Protein AF-A0A8H7QA76-F1 (afdb_monomer_lite)

pLDDT: mean 74.94, std 20.25, range [28.58, 96.88]

InterPro domains:
  IPR006614 Peroxin/Ferlin domain [SM00693] (309-375)
  IPR010482 TECPR1-like, DysF domain [PF06398] (123-377)
  IPR052816 Peroxisomal Membrane Protein PEX28-32 [PTHR28304] (31-172)

Structure (mmCIF, N/CA/C/O backbone):
data_AF-A0A8H7QA76-F1
#
_entry.id   AF-A0A8H7QA76-F1
#
loop_
_atom_site.group_PDB
_atom_site.id
_atom_site.type_symbol
_atom_site.label_atom_id
_atom_site.label_alt_id
_atom_site.label_comp_id
_atom_site.label_asym_id
_atom_site.label_entity_id
_atom_site.label_seq_id
_atom_site.pdbx_PDB_ins_code
_atom_site.Cartn_x
_atom_site.Cartn_y
_atom_site.Cartn_z
_atom_site.occupancy
_atom_site.B_iso_or_equiv
_atom_site.auth_seq_id
_atom_site.auth_comp_id
_atom_site.auth_asym_id
_atom_site.auth_atom_id
_atom_site.pdbx_PDB_model_num
ATOM 1 N N . ARG A 1 1 ? -22.542 22.001 33.872 1.00 76.06 1 ARG A N 1
ATOM 2 C CA . ARG A 1 1 ? -23.532 20.897 33.825 1.00 76.06 1 ARG A CA 1
ATOM 3 C C . ARG A 1 1 ? -24.857 21.471 34.287 1.00 76.06 1 ARG A C 1
ATOM 5 O O . ARG A 1 1 ? -24.844 22.160 35.292 1.00 76.06 1 ARG A O 1
ATOM 12 N N . PHE A 1 2 ? -25.957 21.237 33.581 1.00 76.94 2 PHE A N 1
ATOM 13 C CA . PHE A 1 2 ? -27.287 21.605 34.070 1.00 76.94 2 PHE A CA 1
ATOM 14 C C . PHE A 1 2 ? -27.977 20.362 34.613 1.00 76.94 2 PHE A C 1
ATOM 16 O O . PHE A 1 2 ? -27.933 19.329 33.943 1.00 76.94 2 PHE A O 1
ATOM 23 N N . SER A 1 3 ? -28.583 20.454 35.794 1.00 76.56 3 SER A N 1
ATOM 24 C CA . SER A 1 3 ? -29.382 19.383 36.383 1.00 76.56 3 SER A CA 1
ATOM 25 C C . SER A 1 3 ? -30.806 19.827 36.700 1.00 76.56 3 SER A C 1
ATOM 27 O O . SER A 1 3 ? -31.071 21.003 36.973 1.00 76.56 3 SER A O 1
ATOM 29 N N . LEU A 1 4 ? -31.736 18.877 36.604 1.00 80.62 4 LEU A N 1
ATOM 30 C CA . LEU A 1 4 ? -33.143 19.072 36.929 1.00 80.62 4 LEU A CA 1
ATOM 31 C C . LEU A 1 4 ? -33.716 17.780 37.513 1.00 80.62 4 LEU A C 1
ATOM 33 O O . LEU A 1 4 ? -33.522 16.702 36.941 1.00 80.62 4 LEU A O 1
ATOM 37 N N . ASN A 1 5 ? -34.424 17.881 38.638 1.00 78.19 5 ASN A N 1
ATOM 38 C CA . ASN A 1 5 ? -35.069 16.722 39.241 1.00 78.19 5 ASN A CA 1
ATOM 39 C C . ASN A 1 5 ? -36.424 16.453 38.589 1.00 78.19 5 ASN A C 1
ATOM 41 O O . ASN A 1 5 ? -37.185 17.370 38.255 1.00 78.19 5 ASN A O 1
ATOM 45 N N . CYS A 1 6 ? -36.763 15.177 38.455 1.00 79.12 6 CYS A N 1
ATOM 46 C CA . CYS A 1 6 ? -38.095 14.743 38.073 1.00 79.12 6 CYS A CA 1
ATOM 47 C C . CYS A 1 6 ? -38.649 13.723 39.067 1.00 79.12 6 CYS A C 1
ATOM 49 O O . CYS A 1 6 ? -37.909 12.942 39.665 1.00 79.12 6 CYS A O 1
ATOM 51 N N . HIS A 1 7 ? -39.969 13.763 39.241 1.00 80.19 7 HIS A N 1
ATOM 52 C CA . HIS A 1 7 ? -40.709 12.819 40.065 1.00 80.19 7 HIS A CA 1
ATOM 53 C C . HIS A 1 7 ? -41.409 11.792 39.189 1.00 80.19 7 HIS A C 1
ATOM 55 O O . HIS A 1 7 ? -41.967 12.137 38.138 1.00 80.19 7 HIS A O 1
ATOM 61 N N . GLN A 1 8 ? -41.419 10.545 39.648 1.00 80.38 8 GLN A N 1
ATOM 62 C CA . GLN A 1 8 ? -42.207 9.497 39.020 1.00 80.38 8 GLN A CA 1
ATOM 63 C C . GLN A 1 8 ? -43.704 9.823 39.143 1.00 80.38 8 GLN A C 1
ATOM 65 O O . GLN A 1 8 ? -44.188 10.252 40.191 1.00 80.38 8 GLN A O 1
ATOM 70 N N . LEU A 1 9 ? -44.451 9.671 38.049 1.00 77.62 9 LEU A N 1
ATOM 71 C CA . LEU A 1 9 ? -45.904 9.813 38.078 1.00 77.62 9 LEU A CA 1
ATOM 72 C C . LEU A 1 9 ? -46.504 8.601 38.795 1.00 77.62 9 LEU A C 1
ATOM 74 O O . LEU A 1 9 ? -46.356 7.464 38.342 1.00 77.62 9 LEU A O 1
ATOM 78 N N . ASP A 1 10 ? -47.195 8.859 39.903 1.00 67.12 10 ASP A N 1
ATOM 79 C CA . ASP A 1 10 ? -47.895 7.833 40.666 1.00 67.12 10 ASP A CA 1
ATOM 80 C C . ASP A 1 10 ? -48.904 7.097 39.776 1.00 67.12 10 ASP A C 1
ATOM 82 O O . ASP A 1 10 ? -49.810 7.691 39.180 1.00 67.12 10 ASP A O 1
ATOM 86 N N . ARG A 1 11 ? -48.766 5.769 39.702 1.00 54.88 11 ARG A N 1
ATOM 87 C CA . ARG A 1 11 ? -49.561 4.892 38.820 1.00 54.88 11 ARG A CA 1
ATOM 88 C C . ARG A 1 11 ? -51.071 4.938 39.101 1.00 54.88 11 ARG A C 1
ATOM 90 O O . ARG A 1 11 ? -51.852 4.470 38.278 1.00 54.88 11 ARG A O 1
ATOM 97 N N . ASN A 1 12 ? -51.478 5.518 40.229 1.00 54.44 12 ASN A N 1
ATOM 98 C CA . ASN A 1 12 ? -52.855 5.553 40.725 1.00 54.44 12 ASN A CA 1
ATOM 99 C C . ASN A 1 12 ? -53.679 6.766 40.241 1.00 54.44 12 ASN A C 1
ATOM 101 O O . ASN A 1 12 ? -54.806 6.949 40.697 1.00 54.44 12 ASN A O 1
ATOM 105 N N . HIS A 1 13 ? -53.154 7.602 39.336 1.00 50.28 13 HIS A N 1
ATOM 106 C CA . HIS A 1 13 ? -53.884 8.751 38.766 1.00 50.28 13 HIS A CA 1
ATOM 107 C C . HIS A 1 13 ? -54.075 8.718 37.239 1.00 50.28 13 HIS A C 1
ATOM 109 O O . HIS A 1 13 ? -54.604 9.670 36.674 1.00 50.28 13 HIS A O 1
ATOM 115 N N . MET A 1 14 ? -53.734 7.617 36.557 1.00 49.12 14 MET A N 1
ATOM 116 C CA . MET A 1 14 ? -54.178 7.379 35.173 1.00 49.12 14 MET A CA 1
ATOM 117 C C . MET A 1 14 ? -55.580 6.749 35.167 1.00 49.12 14 MET A C 1
ATOM 119 O O . MET A 1 14 ? -55.750 5.570 34.862 1.00 49.12 14 MET A O 1
ATOM 123 N N . GLY A 1 15 ? -56.581 7.537 35.562 1.00 47.56 15 GLY A N 1
ATOM 124 C CA . GLY A 1 15 ? -57.989 7.234 35.320 1.00 47.56 15 GLY A CA 1
ATOM 125 C C . GLY A 1 15 ? -58.404 7.728 33.935 1.00 47.56 15 GLY A C 1
ATOM 126 O O . GLY A 1 15 ? -58.149 8.879 33.607 1.00 47.56 15 GLY A O 1
ATOM 127 N N . ASP A 1 16 ? -58.987 6.8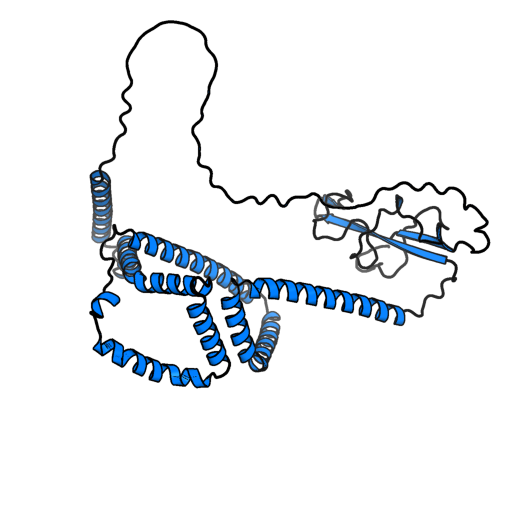18 33.152 1.00 47.88 16 ASP A N 1
ATOM 128 C CA . ASP A 1 16 ? -59.868 7.027 31.994 1.00 47.88 16 ASP A CA 1
ATOM 129 C C . ASP A 1 16 ? -59.795 8.376 31.259 1.00 47.88 16 ASP A C 1
ATOM 131 O O . ASP A 1 16 ? -60.576 9.280 31.519 1.00 47.88 16 ASP A O 1
ATOM 135 N N . ASP A 1 17 ? -58.961 8.440 30.221 1.00 42.34 17 ASP A N 1
ATOM 136 C CA . ASP A 1 17 ? -59.261 9.251 29.035 1.00 42.34 17 ASP A CA 1
ATOM 137 C C . ASP A 1 17 ? -58.814 8.491 27.777 1.00 42.34 17 ASP A C 1
ATOM 139 O O . ASP A 1 17 ? -57.820 8.775 27.108 1.00 42.34 17 ASP A O 1
ATOM 143 N N . ARG A 1 18 ? -59.563 7.424 27.478 1.00 43.22 18 ARG A N 1
ATOM 144 C CA . ARG A 1 18 ? -59.558 6.724 26.188 1.00 43.22 18 ARG A CA 1
ATOM 145 C C . ARG A 1 18 ? -60.875 7.014 25.471 1.00 43.22 18 ARG A C 1
ATOM 147 O O . ARG A 1 18 ? -61.806 6.225 25.562 1.00 43.22 18 ARG A O 1
ATOM 154 N N . SER A 1 19 ? -60.947 8.097 24.699 1.00 41.62 19 SER A N 1
ATOM 155 C CA . SER A 1 19 ? -61.839 8.146 23.529 1.00 41.62 19 SER A CA 1
ATOM 156 C C . SER A 1 19 ? -61.446 9.247 22.536 1.00 41.62 19 SER A C 1
ATOM 158 O O . SER A 1 19 ? -61.772 10.416 22.678 1.00 41.62 19 SER A O 1
ATOM 160 N N . SER A 1 20 ? -60.732 8.861 21.484 1.00 35.78 20 SER A N 1
ATOM 161 C CA . SER A 1 20 ? -61.060 9.236 20.101 1.00 35.78 20 SER A CA 1
ATOM 162 C C . SER A 1 20 ? -60.057 8.557 19.179 1.00 35.78 20 SER A C 1
ATOM 164 O O . SER A 1 20 ? -58.927 8.981 18.960 1.00 35.78 20 SER A O 1
ATOM 166 N N . VAL A 1 21 ? -60.509 7.415 18.677 1.00 43.12 21 VAL A N 1
ATOM 167 C CA . VAL A 1 21 ? -59.961 6.759 17.500 1.00 43.12 21 VAL A CA 1
ATOM 168 C C . VAL A 1 21 ? -60.228 7.692 16.320 1.00 43.12 21 VAL A C 1
ATOM 170 O O . VAL A 1 21 ? -61.379 7.876 15.935 1.00 43.12 21 VAL A O 1
ATOM 173 N N . PHE A 1 22 ? -59.174 8.276 15.754 1.00 33.69 22 PHE A N 1
ATOM 174 C CA . PHE A 1 22 ? -59.190 8.770 14.382 1.00 33.69 22 PHE A CA 1
ATOM 175 C C . PHE A 1 22 ? -58.079 8.044 13.628 1.00 33.69 22 PHE A C 1
ATOM 177 O O . PHE A 1 22 ? -56.892 8.326 13.777 1.00 33.69 22 PHE A O 1
ATOM 184 N N . THR A 1 23 ? -58.487 7.013 12.899 1.00 36.62 23 THR A N 1
ATOM 185 C CA . THR A 1 23 ? -57.676 6.309 11.913 1.00 36.62 23 THR A CA 1
ATOM 186 C C . THR A 1 23 ? -57.890 6.972 10.561 1.00 36.62 23 THR A C 1
ATOM 188 O O . THR A 1 23 ? -58.988 6.886 10.027 1.00 36.62 23 THR A O 1
ATOM 191 N N . ASP A 1 24 ? -56.846 7.585 10.020 1.00 30.02 24 ASP A N 1
ATOM 192 C CA . ASP A 1 24 ? -56.541 7.603 8.585 1.00 30.02 24 ASP A CA 1
ATOM 193 C C . ASP A 1 24 ? -55.047 7.938 8.493 1.00 30.02 24 ASP A C 1
ATOM 195 O O . ASP A 1 24 ? -54.580 8.957 8.990 1.00 30.02 24 ASP A O 1
ATOM 199 N N . SER A 1 25 ? -54.221 6.918 8.281 1.00 36.28 25 SER A N 1
ATOM 200 C CA . SER A 1 25 ? -53.670 6.598 6.964 1.00 36.28 25 SER A CA 1
ATOM 201 C C . SER A 1 25 ? -52.687 7.668 6.492 1.00 36.28 25 SER A C 1
ATOM 203 O O . SER A 1 25 ? -53.053 8.560 5.746 1.00 36.28 25 SER A O 1
ATOM 205 N N . ASP A 1 26 ? -51.424 7.525 6.889 1.00 29.36 26 ASP A N 1
ATOM 206 C CA . ASP A 1 26 ? -50.311 7.826 5.992 1.00 29.36 26 ASP A CA 1
ATOM 207 C C . ASP A 1 26 ? -49.120 6.938 6.359 1.00 29.36 26 ASP A C 1
ATOM 209 O O . ASP A 1 26 ? -48.442 7.081 7.379 1.00 29.36 26 ASP A O 1
ATOM 213 N N . ARG A 1 27 ? -48.950 5.923 5.513 1.00 35.09 27 ARG A N 1
ATOM 214 C CA . ARG A 1 27 ? -47.780 5.060 5.427 1.00 35.09 27 ARG A CA 1
ATOM 215 C C . ARG A 1 27 ? -46.659 5.819 4.715 1.00 35.09 27 ARG A C 1
ATOM 217 O O . ARG A 1 27 ? -46.908 6.542 3.762 1.00 35.09 27 ARG A O 1
ATOM 224 N N . GLU A 1 28 ? -45.439 5.490 5.129 1.00 31.50 28 GLU A N 1
ATOM 225 C CA . GLU A 1 28 ? -44.188 5.592 4.363 1.00 31.50 28 GLU A CA 1
ATOM 226 C C . GLU A 1 28 ? -43.651 7.015 4.145 1.00 31.50 28 GLU A C 1
ATOM 228 O O . GLU A 1 28 ? -44.053 7.768 3.269 1.00 31.50 28 GLU A O 1
ATOM 233 N N . SER A 1 29 ? -42.777 7.515 5.013 1.00 33.06 29 SER A N 1
ATOM 234 C CA . SER A 1 29 ? -41.365 7.129 5.136 1.00 33.06 29 SER A CA 1
ATOM 235 C C . SER A 1 29 ? -40.554 7.220 3.823 1.00 33.06 29 SER A C 1
ATOM 237 O O . SER A 1 29 ? -40.599 6.382 2.936 1.00 33.06 29 SER A O 1
ATOM 239 N N . VAL A 1 30 ? -39.713 8.259 3.798 1.00 31.22 30 VAL A N 1
ATOM 240 C CA . VAL A 1 30 ? -38.274 8.172 3.509 1.00 31.22 30 VAL A CA 1
ATOM 241 C C . VAL A 1 30 ? -37.826 7.916 2.051 1.00 31.22 30 VAL A C 1
ATOM 243 O O . VAL A 1 30 ? -37.872 6.826 1.498 1.00 31.22 30 VAL A O 1
ATOM 246 N N . SER A 1 31 ? -37.142 8.947 1.535 1.00 31.97 31 SER A N 1
ATOM 247 C CA . SER A 1 31 ? -36.018 8.915 0.578 1.00 31.97 31 SER A CA 1
ATOM 248 C C . SER A 1 31 ? -36.305 8.821 -0.930 1.00 31.97 31 SER A C 1
ATOM 250 O O . SER A 1 31 ? -35.991 7.851 -1.611 1.00 31.97 31 SER A O 1
ATOM 252 N N . ARG A 1 32 ? -36.706 9.954 -1.518 1.00 31.69 32 ARG A N 1
ATOM 253 C CA . ARG A 1 32 ? -36.240 10.330 -2.863 1.00 31.69 32 ARG A CA 1
ATOM 254 C C . ARG A 1 32 ? -35.064 11.297 -2.738 1.00 31.69 32 ARG A C 1
ATOM 256 O O . ARG A 1 32 ? -35.249 12.504 -2.764 1.00 31.69 32 ARG A O 1
ATOM 263 N N . PHE A 1 33 ? -33.851 10.761 -2.653 1.00 32.22 33 PHE A N 1
ATOM 264 C CA . PHE A 1 33 ? -32.678 11.440 -3.201 1.00 32.22 33 PHE A CA 1
ATOM 265 C C . PHE A 1 33 ? -31.961 10.461 -4.117 1.00 32.22 33 PHE A C 1
ATOM 267 O O . PHE A 1 33 ? -31.189 9.603 -3.703 1.00 32.22 33 PHE A O 1
ATOM 274 N N . SER A 1 34 ? -32.298 10.604 -5.394 1.00 29.42 34 SER A N 1
ATOM 275 C CA . SER A 1 34 ? -31.547 10.076 -6.516 1.00 29.42 34 SER A CA 1
ATOM 276 C C . SER A 1 34 ? -30.083 10.478 -6.364 1.00 29.42 34 SER A C 1
ATOM 278 O O . SER A 1 34 ? -29.755 11.664 -6.293 1.00 29.42 34 SER A O 1
ATOM 280 N N . THR A 1 35 ? -29.200 9.489 -6.371 1.00 31.52 35 THR A N 1
ATOM 281 C CA . THR A 1 35 ? -27.785 9.655 -6.677 1.00 31.52 35 THR A CA 1
ATOM 282 C C . THR A 1 35 ? -27.666 10.262 -8.072 1.00 31.52 35 THR A C 1
ATOM 284 O O . THR A 1 35 ? -27.717 9.573 -9.089 1.00 31.52 35 THR A O 1
ATOM 287 N N . ARG A 1 36 ? -27.523 11.590 -8.144 1.00 28.69 36 ARG A N 1
ATOM 288 C CA . ARG A 1 36 ? -27.014 12.235 -9.350 1.00 28.69 36 ARG A CA 1
ATOM 289 C C . ARG A 1 36 ? -25.531 11.904 -9.435 1.00 28.69 36 ARG A C 1
ATOM 291 O O . ARG A 1 36 ? -24.699 12.478 -8.743 1.00 28.69 36 ARG A O 1
ATOM 298 N N . SER A 1 37 ? -25.246 10.914 -10.267 1.00 32.12 37 SER A N 1
ATOM 299 C CA . SER A 1 37 ? -23.925 10.627 -10.794 1.00 32.12 37 SER A CA 1
ATOM 300 C C . SER A 1 37 ? -23.465 11.847 -11.601 1.00 32.12 37 SER A C 1
ATOM 302 O O . SER A 1 37 ? -23.960 12.086 -12.700 1.00 32.12 37 SER A O 1
ATOM 304 N N . GLU A 1 38 ? -22.562 12.659 -11.051 1.00 28.58 38 GLU A N 1
ATOM 305 C CA . GLU A 1 38 ? -21.750 13.562 -11.868 1.00 28.58 38 GLU A CA 1
ATOM 306 C C . GLU A 1 38 ? -20.510 12.805 -12.328 1.00 28.58 38 GLU A C 1
ATOM 308 O O . GLU A 1 38 ? -19.448 12.789 -11.711 1.00 28.58 38 GLU A O 1
ATOM 313 N N . VAL A 1 39 ? -20.714 12.138 -13.459 1.00 35.22 39 VAL A N 1
ATOM 314 C CA . VAL A 1 39 ? -19.678 11.828 -14.430 1.00 35.22 39 VAL A CA 1
ATOM 315 C C . VAL A 1 39 ? -18.994 13.135 -14.823 1.00 35.22 39 VAL A C 1
ATOM 317 O O . VAL A 1 39 ? -19.624 14.062 -15.336 1.00 35.22 39 VAL A O 1
ATOM 320 N N . SER A 1 40 ? -17.683 13.184 -14.603 1.00 36.66 40 SER A N 1
ATOM 321 C CA . SER A 1 40 ? -16.798 14.180 -15.188 1.00 36.66 40 SER A CA 1
ATOM 322 C C . SER A 1 40 ? -16.965 14.174 -16.705 1.00 36.66 40 SER A C 1
ATOM 324 O O . SER A 1 40 ? -16.522 13.251 -17.383 1.00 36.66 40 SER A O 1
ATOM 326 N N . THR A 1 41 ? -17.590 15.218 -17.242 1.00 30.59 41 THR A N 1
ATOM 327 C CA . THR A 1 41 ? -17.531 15.512 -18.671 1.00 30.59 41 THR A CA 1
ATOM 328 C C . THR A 1 41 ? -16.717 16.783 -18.831 1.00 30.59 41 THR A C 1
ATOM 330 O O . THR A 1 41 ? -17.139 17.865 -18.431 1.00 30.59 41 THR A O 1
ATOM 333 N N . MET A 1 42 ? -15.517 16.630 -19.389 1.00 37.03 42 MET A N 1
ATOM 334 C CA . MET A 1 42 ? -14.767 17.729 -19.977 1.00 37.03 42 MET A CA 1
ATOM 335 C C . MET A 1 42 ? -15.653 18.442 -21.006 1.00 37.03 42 MET A C 1
ATOM 337 O O . MET A 1 42 ? -15.970 17.886 -22.054 1.00 37.03 42 MET A O 1
ATOM 341 N N . THR A 1 43 ? -16.000 19.694 -20.738 1.00 29.09 43 THR A N 1
ATOM 342 C CA . THR A 1 43 ? -16.357 20.678 -21.766 1.00 29.09 43 THR A CA 1
ATOM 343 C C . THR A 1 43 ? -15.226 21.699 -21.777 1.00 29.09 43 THR A C 1
ATOM 345 O O . THR A 1 43 ? -14.993 22.376 -20.783 1.00 29.09 43 THR A O 1
ATOM 348 N N . SER A 1 44 ? -14.353 21.691 -22.786 1.00 32.06 44 SER A N 1
ATOM 349 C CA . SER A 1 44 ? -14.628 22.270 -24.107 1.00 32.06 44 SER A CA 1
ATOM 350 C C . SER A 1 44 ? -15.118 23.708 -23.952 1.00 32.06 44 SER A C 1
ATOM 352 O O . SER A 1 44 ? -16.299 23.970 -23.725 1.00 32.06 44 SER A O 1
ATOM 354 N N . SER A 1 45 ? -14.173 24.641 -24.033 1.00 29.84 45 SER A N 1
ATOM 355 C CA . SER A 1 45 ? -14.420 26.066 -24.201 1.00 29.84 45 SER A CA 1
ATOM 356 C C . SER A 1 45 ? -15.105 26.286 -25.550 1.00 29.84 45 SER A C 1
ATOM 358 O O . SER A 1 45 ? -14.472 26.404 -26.598 1.00 29.84 45 SER A O 1
ATOM 360 N N . ARG A 1 46 ? -16.439 26.312 -25.524 1.00 33.03 46 ARG A N 1
ATOM 361 C CA . ARG A 1 46 ? -17.259 26.632 -26.686 1.00 33.03 46 ARG A CA 1
ATOM 362 C C . ARG A 1 46 ? -17.335 28.142 -26.871 1.00 33.03 46 ARG A C 1
ATOM 364 O O . ARG A 1 46 ? -17.770 28.886 -25.994 1.00 33.03 46 ARG A O 1
ATOM 371 N N . GLN A 1 47 ? -16.936 28.527 -28.077 1.00 34.91 47 GLN A N 1
ATOM 372 C CA . GLN A 1 47 ? -17.433 29.644 -28.867 1.00 34.91 47 GLN A CA 1
ATOM 373 C C . GLN A 1 47 ? -18.767 30.222 -28.382 1.00 34.91 47 GLN A C 1
ATOM 375 O O . GLN A 1 47 ? -19.800 29.553 -28.298 1.00 34.91 47 GLN A O 1
ATOM 380 N N . ARG A 1 48 ? -18.722 31.532 -28.165 1.00 30.59 48 ARG A N 1
ATOM 381 C CA . ARG A 1 48 ? -19.855 32.411 -27.925 1.00 30.59 48 ARG A CA 1
ATOM 382 C C . ARG A 1 48 ? -20.699 32.490 -29.202 1.00 30.59 48 ARG A C 1
ATOM 384 O O . ARG A 1 48 ? -20.279 33.086 -30.186 1.00 30.59 48 ARG A O 1
ATOM 391 N N . THR A 1 49 ? -21.891 31.903 -29.177 1.00 33.84 49 THR A N 1
ATOM 392 C CA . THR A 1 49 ? -22.953 32.175 -30.153 1.00 33.84 49 THR A CA 1
ATOM 393 C C . THR A 1 49 ? -23.892 33.223 -29.557 1.00 33.84 49 THR A C 1
ATOM 395 O O . THR A 1 49 ? -24.382 33.068 -28.441 1.00 33.84 49 THR A O 1
ATOM 398 N N . LYS A 1 50 ? -24.106 34.326 -30.282 1.00 36.62 50 LYS A N 1
ATOM 399 C CA . LYS A 1 50 ? -25.151 35.327 -30.024 1.00 36.62 50 LYS A CA 1
ATOM 400 C C . LYS A 1 50 ? -26.030 35.435 -31.276 1.00 36.62 50 LYS A C 1
ATOM 402 O O . LYS A 1 50 ? -25.517 35.622 -32.373 1.00 36.62 50 LYS A O 1
ATOM 407 N N . LYS A 1 51 ? -27.340 35.317 -31.069 1.00 35.38 51 LYS A N 1
ATOM 408 C CA . LYS A 1 51 ? -28.492 35.592 -31.954 1.00 35.38 51 LYS A CA 1
ATOM 409 C C . LYS A 1 51 ? -29.567 36.101 -30.968 1.00 35.38 51 LYS A C 1
ATOM 411 O O . LYS A 1 51 ? -29.616 35.544 -29.877 1.00 35.38 51 LYS A O 1
ATOM 416 N N . SER A 1 52 ? -30.395 37.128 -31.136 1.00 34.22 52 SER A N 1
ATOM 417 C CA . SER A 1 52 ? -30.931 37.979 -32.216 1.00 34.22 52 SER A CA 1
ATOM 418 C C . SER A 1 52 ? -30.850 39.465 -31.764 1.00 34.22 52 SER A C 1
ATOM 420 O O . SER A 1 52 ? -30.337 39.707 -30.679 1.00 34.22 52 SER A O 1
ATOM 422 N N . SER A 1 53 ? -31.273 40.534 -32.447 1.00 33.56 53 SER A N 1
ATOM 423 C CA . SER A 1 53 ? -32.369 40.820 -33.393 1.00 33.56 53 SER A CA 1
ATOM 424 C C . SER A 1 53 ? -32.084 42.157 -34.112 1.00 33.56 53 SER A C 1
ATOM 426 O O . SER A 1 53 ? -31.239 42.925 -33.660 1.00 33.56 53 SER A O 1
ATOM 428 N N . GLY A 1 54 ? -32.760 42.389 -35.239 1.00 33.34 54 GLY A N 1
ATOM 429 C CA . GLY A 1 54 ? -32.361 43.318 -36.301 1.00 33.34 54 GLY A CA 1
ATOM 430 C C . GLY A 1 54 ? -32.588 44.817 -36.102 1.00 33.34 54 GLY A C 1
ATOM 431 O O . GLY A 1 54 ? -33.349 45.252 -35.242 1.00 33.34 54 GLY A O 1
ATOM 432 N N . PHE A 1 55 ? -31.930 45.569 -36.986 1.00 35.62 55 PHE A N 1
ATOM 433 C CA . PHE A 1 55 ? -32.323 46.885 -37.482 1.00 35.62 55 PHE A CA 1
ATOM 434 C C . PHE A 1 55 ? -31.587 47.134 -38.816 1.00 35.62 55 PHE A C 1
ATOM 436 O O . PHE A 1 55 ? -30.398 46.827 -38.916 1.00 35.62 55 PHE A O 1
ATOM 443 N N . ASP A 1 56 ? -32.313 47.606 -39.831 1.00 40.25 56 ASP A N 1
ATOM 444 C CA . ASP A 1 56 ? -31.861 47.844 -41.210 1.00 40.25 56 ASP A CA 1
ATOM 445 C C . ASP A 1 56 ? -30.805 48.956 -41.329 1.00 40.25 56 ASP A C 1
ATOM 447 O O . ASP A 1 56 ? -30.875 49.966 -40.627 1.00 40.25 56 ASP A O 1
ATOM 451 N N . SER A 1 57 ? -29.861 48.803 -42.266 1.00 36.31 57 SER A N 1
ATOM 452 C CA . SER A 1 57 ? -29.431 49.852 -43.217 1.00 36.31 57 SER A CA 1
ATOM 453 C C . SER A 1 57 ? -28.267 49.380 -44.102 1.00 36.31 57 SER A C 1
ATOM 455 O O . SER A 1 57 ? -27.309 48.754 -43.651 1.00 36.31 57 SER A O 1
ATOM 457 N N . ASP A 1 58 ? -28.395 49.685 -45.391 1.00 45.50 58 ASP A N 1
ATOM 458 C CA . ASP A 1 58 ? -27.514 49.344 -46.507 1.00 45.50 58 ASP A CA 1
ATOM 459 C C . ASP A 1 58 ? -26.085 49.898 -46.400 1.00 45.50 58 ASP A C 1
ATOM 461 O O . ASP A 1 58 ? -25.913 51.100 -46.211 1.00 45.50 58 ASP A O 1
ATOM 465 N N . THR A 1 59 ? -25.058 49.077 -46.676 1.00 44.1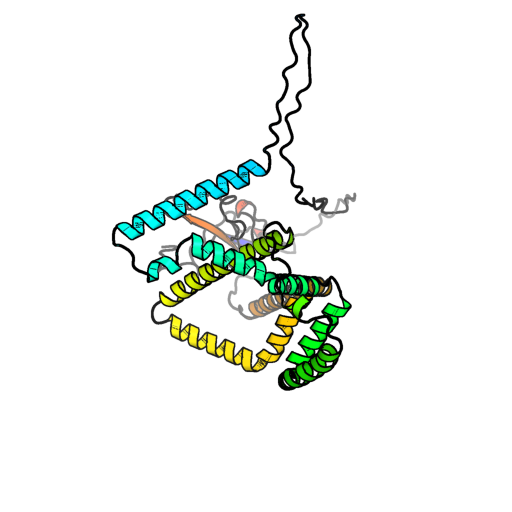9 59 THR A N 1
ATOM 466 C CA . THR A 1 59 ? -23.872 49.456 -47.489 1.00 44.19 59 THR A CA 1
ATOM 467 C C . THR A 1 59 ? -23.020 48.217 -47.843 1.00 44.19 59 THR A C 1
ATOM 469 O O . THR A 1 59 ? -22.792 47.377 -46.971 1.00 44.19 59 THR A O 1
ATOM 472 N N . PRO A 1 60 ? -22.496 48.069 -49.078 1.00 58.81 60 PRO A N 1
ATOM 473 C CA . PRO A 1 60 ? -21.645 46.937 -49.450 1.00 58.81 60 PRO A CA 1
ATOM 474 C C . PRO A 1 60 ? -20.165 47.274 -49.224 1.00 58.81 60 PRO A C 1
ATOM 476 O O . PRO A 1 60 ? -19.763 48.371 -49.592 1.00 58.81 60 PRO A O 1
ATOM 479 N N . ASN A 1 61 ? -19.346 46.356 -48.681 1.00 38.56 61 ASN A N 1
ATOM 480 C CA . ASN A 1 61 ? -17.907 46.266 -49.001 1.00 38.56 61 ASN A CA 1
ATOM 481 C C . ASN A 1 61 ? -17.192 45.023 -48.418 1.00 38.56 61 ASN A C 1
ATOM 483 O O . ASN A 1 61 ? -17.172 44.804 -47.213 1.00 38.56 61 ASN A O 1
ATOM 487 N N . ALA A 1 62 ? -16.533 44.307 -49.339 1.00 41.03 62 ALA A N 1
ATOM 488 C CA . ALA A 1 62 ? -15.311 43.489 -49.248 1.00 41.03 62 ALA A CA 1
ATOM 489 C C . ALA A 1 62 ? -15.213 42.270 -48.285 1.00 41.03 62 ALA A C 1
ATOM 491 O O . ALA A 1 62 ? -15.368 42.400 -47.072 1.00 41.03 62 ALA A O 1
ATOM 492 N N . PRO A 1 63 ? -14.811 41.080 -48.791 1.00 49.88 63 PRO A N 1
ATOM 493 C CA . PRO A 1 63 ? -14.531 39.915 -47.958 1.00 49.88 63 PRO A CA 1
ATOM 494 C C . PRO A 1 63 ? -13.112 39.961 -47.366 1.00 49.88 63 PRO A C 1
ATOM 496 O O . PRO A 1 63 ? -12.109 39.989 -48.084 1.00 49.88 63 PRO A O 1
ATOM 499 N N . LEU A 1 64 ? -13.032 39.905 -46.035 1.00 39.75 64 LEU A N 1
ATOM 500 C CA . LEU A 1 64 ? -11.796 39.728 -45.274 1.00 39.75 64 LEU A CA 1
ATOM 501 C C . LEU A 1 64 ? -11.362 38.256 -45.327 1.00 39.75 64 LEU A C 1
ATOM 503 O O . LEU A 1 64 ? -12.015 37.357 -44.800 1.00 39.75 64 LEU A O 1
ATOM 507 N N . ARG A 1 65 ? -10.237 38.032 -46.003 1.00 40.81 65 ARG A N 1
ATOM 508 C CA . ARG A 1 65 ? -9.543 36.755 -46.154 1.00 40.81 65 ARG A CA 1
ATOM 509 C C . ARG A 1 65 ? -8.862 36.415 -44.821 1.00 40.81 65 ARG A C 1
ATOM 511 O O . ARG A 1 65 ? -7.887 37.062 -44.450 1.00 40.81 65 ARG A O 1
ATOM 518 N N . VAL A 1 66 ? -9.378 35.425 -44.095 1.00 43.66 66 VAL A N 1
ATOM 519 C CA . VAL A 1 66 ? -8.696 34.851 -42.925 1.00 43.66 66 VAL A CA 1
ATOM 520 C C . VAL A 1 66 ? -7.535 34.006 -43.444 1.00 43.66 66 VAL A C 1
ATOM 522 O O . VAL A 1 66 ? -7.736 32.940 -44.022 1.00 43.66 66 VAL A O 1
ATOM 525 N N . VAL A 1 67 ? -6.322 34.536 -43.305 1.00 46.53 67 VAL A N 1
ATOM 526 C CA . VAL A 1 67 ? -5.075 33.798 -43.513 1.00 46.53 67 VAL A CA 1
ATOM 527 C C . VAL A 1 67 ? -4.870 32.926 -42.281 1.00 46.53 67 VAL A C 1
ATOM 529 O O . VAL A 1 67 ? -4.456 33.393 -41.223 1.00 46.53 67 VAL A O 1
ATOM 532 N N . GLU A 1 68 ? -5.240 31.660 -42.408 1.00 45.44 68 GLU A N 1
ATOM 533 C CA . GLU A 1 68 ? -4.866 30.615 -41.468 1.00 45.44 68 GLU A CA 1
ATOM 534 C C . GLU A 1 68 ? -3.443 30.181 -41.841 1.00 45.44 68 GLU A C 1
ATOM 536 O O . GLU A 1 68 ? -3.233 29.379 -42.754 1.00 45.44 68 GLU A O 1
ATOM 541 N N . ASP A 1 69 ? -2.450 30.807 -41.203 1.00 42.28 69 ASP A N 1
ATOM 542 C CA . ASP A 1 69 ? -1.038 30.477 -41.388 1.00 42.28 69 ASP A CA 1
ATOM 543 C C . ASP A 1 69 ? -0.781 29.051 -40.890 1.00 42.28 69 ASP A C 1
ATOM 545 O O . ASP A 1 69 ? -0.512 28.786 -39.714 1.00 42.28 69 ASP A O 1
ATOM 549 N N . ALA A 1 70 ? -0.846 28.111 -41.829 1.00 49.34 70 ALA A N 1
ATOM 550 C CA . ALA A 1 70 ? -0.289 26.781 -41.702 1.00 49.34 70 ALA A CA 1
ATOM 551 C C . ALA A 1 70 ? 1.220 26.908 -41.445 1.00 49.34 70 ALA A C 1
ATOM 553 O O . ALA A 1 70 ? 2.034 26.974 -42.368 1.00 49.34 70 ALA A O 1
ATOM 554 N N . SER A 1 71 ? 1.598 26.965 -40.166 1.00 50.44 71 SER A N 1
ATOM 555 C CA . SER A 1 71 ? 2.992 26.886 -39.741 1.00 50.44 71 SER A CA 1
ATOM 556 C C . SER A 1 71 ? 3.610 25.599 -40.292 1.00 50.44 71 SER A C 1
ATOM 558 O O . SER A 1 71 ? 3.331 24.479 -39.865 1.00 50.44 71 SER A O 1
ATOM 560 N N . THR A 1 72 ? 4.420 25.761 -41.333 1.00 55.22 72 THR A N 1
ATOM 561 C CA . THR A 1 72 ? 5.088 24.649 -41.996 1.00 55.22 72 THR A CA 1
ATOM 562 C C . THR A 1 72 ? 6.042 23.961 -41.003 1.00 55.22 72 THR A C 1
ATOM 564 O O . THR A 1 72 ? 6.763 24.642 -40.263 1.00 55.22 72 THR A O 1
ATOM 567 N N . PRO A 1 73 ? 6.134 22.616 -40.997 1.00 58.88 73 PRO A N 1
ATOM 568 C CA . PRO A 1 73 ? 6.998 21.847 -40.083 1.00 58.88 73 PRO A CA 1
ATOM 569 C C . PRO A 1 73 ? 8.502 22.170 -40.212 1.00 58.88 73 PRO A C 1
ATOM 571 O O . PRO A 1 73 ? 9.323 21.690 -39.428 1.00 58.88 73 PRO A O 1
ATOM 574 N N . ASN A 1 74 ? 8.879 23.006 -41.181 1.00 64.25 74 ASN A N 1
ATOM 575 C CA . ASN A 1 74 ? 10.238 23.485 -41.389 1.00 64.25 74 ASN A CA 1
ATOM 576 C C . ASN A 1 74 ? 10.628 24.614 -40.417 1.00 64.25 74 ASN A C 1
ATOM 578 O O . ASN A 1 74 ? 11.796 24.693 -40.042 1.00 64.25 74 ASN A O 1
ATOM 582 N N . SER A 1 75 ? 9.677 25.423 -39.930 1.00 67.38 75 SER A N 1
ATOM 583 C CA . SER A 1 75 ? 9.956 26.520 -38.982 1.00 67.38 75 SER A CA 1
ATOM 584 C C . SER A 1 75 ? 10.445 26.006 -37.619 1.00 67.38 75 SER A C 1
ATOM 586 O O . SER A 1 75 ? 11.464 26.462 -37.092 1.00 67.38 75 SER A O 1
ATOM 588 N N . ALA A 1 76 ? 9.807 24.953 -37.098 1.00 68.25 76 ALA A N 1
ATOM 589 C CA . ALA A 1 76 ? 10.202 24.323 -35.837 1.00 68.25 76 ALA A CA 1
ATOM 590 C C . ALA A 1 76 ? 11.612 23.705 -35.902 1.00 68.25 76 ALA A C 1
ATOM 592 O O . ALA A 1 76 ? 12.379 23.769 -34.937 1.00 68.25 76 ALA A O 1
ATOM 593 N N . LYS A 1 77 ? 11.990 23.143 -37.060 1.00 75.81 77 LYS A N 1
ATOM 594 C CA . LYS A 1 77 ? 13.341 22.608 -37.289 1.00 75.81 77 LYS A CA 1
ATOM 595 C C . LYS A 1 77 ? 14.391 23.721 -37.297 1.00 75.81 77 LYS A C 1
ATOM 597 O O . LYS A 1 77 ? 15.459 23.534 -36.715 1.00 75.81 77 LYS A O 1
ATOM 602 N N . THR A 1 78 ? 14.090 24.870 -37.904 1.00 78.75 78 THR A N 1
ATOM 603 C CA . THR A 1 78 ? 14.993 26.031 -37.929 1.00 78.75 78 THR A CA 1
ATOM 604 C C . THR A 1 78 ? 15.190 26.611 -36.531 1.00 78.75 78 THR A C 1
ATOM 606 O O . THR A 1 78 ? 16.330 26.780 -36.106 1.00 78.75 78 THR A O 1
ATOM 609 N N . HIS A 1 79 ? 14.115 26.795 -35.759 1.00 73.75 79 HIS A N 1
ATOM 610 C CA . HIS A 1 79 ? 14.209 27.320 -34.394 1.00 73.75 79 HIS A CA 1
ATOM 611 C C . HIS A 1 79 ? 15.023 26.402 -33.460 1.00 73.75 79 HIS A C 1
ATOM 613 O O . HIS A 1 79 ? 15.872 26.871 -32.699 1.00 73.75 79 HIS A O 1
ATOM 619 N N . ARG A 1 80 ? 14.857 25.073 -33.582 1.00 74.62 80 ARG A N 1
ATOM 620 C CA . ARG A 1 80 ? 15.654 24.088 -32.823 1.00 74.62 80 ARG A CA 1
ATOM 621 C C . ARG A 1 80 ? 17.149 24.181 -33.157 1.00 74.62 80 ARG A C 1
ATOM 623 O O . ARG A 1 80 ? 17.969 24.037 -32.254 1.00 74.62 80 ARG A O 1
ATOM 630 N N . ARG A 1 81 ? 17.511 24.451 -34.420 1.00 81.12 81 ARG A N 1
ATOM 631 C CA . ARG A 1 81 ? 18.914 24.636 -34.841 1.00 81.12 81 ARG A CA 1
ATOM 632 C C . ARG A 1 81 ? 19.519 25.917 -34.270 1.00 81.12 81 ARG A C 1
ATOM 634 O O . ARG A 1 81 ? 20.626 25.862 -33.747 1.00 81.12 81 ARG A O 1
ATOM 641 N N . THR A 1 82 ? 18.787 27.029 -34.290 1.00 82.19 82 THR A N 1
ATOM 642 C CA . THR A 1 82 ? 19.270 28.309 -33.745 1.00 82.19 82 THR A CA 1
ATOM 643 C C . THR A 1 82 ? 19.541 28.224 -32.242 1.00 82.19 82 THR A C 1
ATOM 645 O O . THR A 1 82 ? 20.594 28.656 -31.779 1.00 82.19 82 THR A O 1
ATOM 648 N N . ILE A 1 83 ? 18.646 27.589 -31.475 1.00 76.06 83 ILE A N 1
ATOM 649 C CA . ILE A 1 83 ? 18.850 27.376 -30.032 1.00 76.06 83 ILE A CA 1
ATOM 650 C C . ILE A 1 83 ? 20.065 26.475 -29.781 1.00 76.06 83 ILE A C 1
ATOM 652 O O . ILE A 1 83 ? 20.879 26.756 -28.902 1.00 76.06 83 ILE A O 1
ATOM 656 N N . GLN A 1 84 ? 20.224 25.403 -30.563 1.00 77.62 84 GLN A N 1
ATOM 657 C CA . GLN A 1 84 ? 21.381 24.514 -30.436 1.00 77.62 84 GLN A CA 1
ATOM 658 C C . GLN A 1 84 ? 22.702 25.234 -30.703 1.00 77.62 84 GLN A C 1
ATOM 660 O O . GLN A 1 84 ? 23.684 24.948 -30.018 1.00 77.62 84 GLN A O 1
ATOM 665 N N . GLN A 1 85 ? 22.714 26.158 -31.663 1.00 83.62 85 GLN A N 1
ATOM 666 C CA . GLN A 1 85 ? 23.888 26.943 -32.015 1.00 83.62 85 GLN A CA 1
ATOM 667 C C . GLN A 1 85 ? 24.241 27.935 -30.902 1.00 83.62 85 GLN A C 1
ATOM 669 O O . GLN A 1 85 ? 25.361 27.910 -30.408 1.00 83.62 85 GLN A O 1
ATOM 674 N N . HIS A 1 86 ? 23.262 28.676 -30.376 1.00 78.69 86 HIS A N 1
ATOM 675 C CA . HIS A 1 86 ? 23.489 29.612 -29.270 1.00 78.69 86 HIS A CA 1
ATOM 676 C C . HIS A 1 86 ? 24.002 28.925 -27.987 1.00 78.69 86 HIS A C 1
ATOM 678 O O . HIS A 1 86 ? 24.904 29.418 -27.305 1.00 78.69 86 HIS A O 1
ATOM 684 N N . VAL A 1 87 ? 23.480 27.736 -27.667 1.00 76.94 87 VAL A N 1
ATOM 685 C CA . VAL A 1 87 ? 23.967 26.930 -26.531 1.00 76.94 87 VAL A CA 1
ATOM 686 C C . VAL A 1 87 ? 25.394 26.422 -26.770 1.00 76.94 87 VAL A C 1
ATOM 688 O O . VAL A 1 87 ? 26.169 26.275 -25.830 1.00 76.94 87 VAL A O 1
ATOM 691 N N . GLN A 1 88 ? 25.759 26.134 -28.018 1.00 80.31 88 GLN A N 1
ATOM 692 C CA . GLN A 1 88 ? 27.106 25.680 -28.360 1.00 80.31 88 GLN A CA 1
ATOM 693 C C . GLN A 1 88 ? 28.122 26.824 -28.292 1.00 80.31 88 GLN A C 1
ATOM 695 O O . GLN A 1 88 ? 29.201 26.645 -27.729 1.00 80.31 88 GLN A O 1
ATOM 700 N N . ASP A 1 89 ? 27.737 28.003 -28.774 1.00 81.06 89 ASP A N 1
ATOM 701 C CA . ASP A 1 89 ? 28.576 29.200 -28.767 1.00 81.06 89 ASP A CA 1
ATOM 702 C C . ASP A 1 89 ? 28.826 29.705 -27.338 1.00 81.06 89 ASP A C 1
ATOM 704 O O . ASP A 1 89 ? 29.959 30.020 -26.977 1.00 81.06 89 ASP A O 1
ATOM 708 N N . SER A 1 90 ? 27.803 29.689 -26.476 1.00 75.94 90 SER A N 1
ATOM 709 C CA . SER A 1 90 ? 27.946 30.049 -25.054 1.00 75.94 90 SER A CA 1
ATOM 710 C C . SER A 1 90 ? 28.857 29.088 -24.275 1.00 75.94 90 SER A C 1
ATOM 712 O O . SER A 1 90 ? 29.647 29.529 -23.438 1.00 75.94 9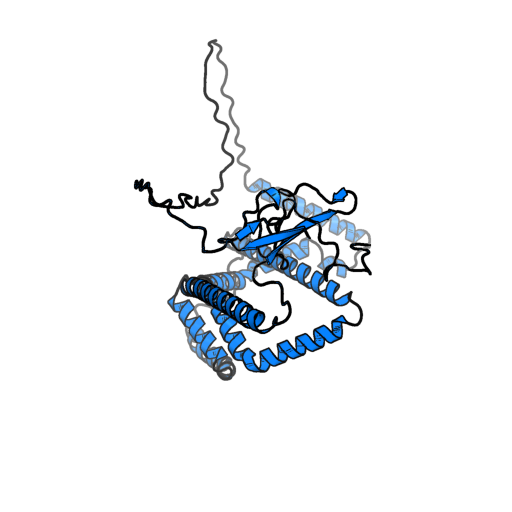0 SER A O 1
ATOM 714 N N . MET A 1 91 ? 28.829 27.784 -24.576 1.00 69.38 91 MET A N 1
ATOM 715 C CA . MET A 1 91 ? 29.776 26.821 -23.992 1.00 69.38 91 MET A CA 1
ATOM 716 C C . MET A 1 91 ? 31.211 27.039 -24.494 1.00 69.38 91 MET A C 1
ATOM 718 O O . MET A 1 91 ? 32.156 26.962 -23.704 1.00 69.38 91 MET A O 1
ATOM 722 N N . ALA A 1 92 ? 31.386 27.334 -25.786 1.00 75.88 92 ALA A N 1
ATOM 723 C CA . ALA A 1 92 ? 32.696 27.635 -26.362 1.00 75.88 92 ALA A CA 1
ATOM 724 C C . ALA A 1 92 ? 33.305 28.905 -25.739 1.00 75.88 92 ALA A C 1
ATOM 726 O O . ALA A 1 92 ? 34.476 28.904 -25.360 1.00 75.88 92 ALA A O 1
ATOM 727 N N . GLN A 1 93 ? 32.492 29.946 -25.529 1.00 75.50 93 GLN A N 1
ATOM 728 C CA . GLN A 1 93 ? 32.910 31.165 -24.830 1.00 75.50 93 GLN A CA 1
ATOM 729 C C . GLN A 1 93 ? 33.296 30.904 -23.370 1.00 75.50 93 GLN A C 1
ATOM 731 O O . GLN A 1 93 ? 34.320 31.403 -22.912 1.00 75.50 93 GLN A O 1
ATOM 736 N N . ALA A 1 94 ? 32.545 30.067 -22.647 1.00 68.62 94 ALA A N 1
ATOM 737 C CA . ALA A 1 94 ? 32.926 29.676 -21.291 1.00 68.62 94 ALA A CA 1
ATOM 738 C C . ALA A 1 94 ? 34.283 28.944 -21.260 1.00 68.62 94 ALA A C 1
ATOM 740 O O . ALA A 1 94 ? 35.034 29.099 -20.300 1.00 68.62 94 ALA A O 1
ATOM 741 N N . THR A 1 95 ? 34.602 28.169 -22.307 1.00 69.69 95 THR A N 1
ATOM 742 C CA . THR A 1 95 ? 35.857 27.392 -22.425 1.00 69.69 95 THR A CA 1
ATOM 743 C C . THR A 1 95 ? 37.067 28.294 -22.589 1.00 69.69 95 THR A C 1
ATOM 745 O O . THR A 1 95 ? 38.096 28.071 -21.954 1.00 69.69 95 THR A O 1
ATOM 748 N N . LEU A 1 96 ? 36.921 29.360 -23.373 1.00 75.19 96 LEU A N 1
ATOM 749 C CA . LEU A 1 96 ? 37.975 30.352 -23.581 1.00 75.19 96 LEU A CA 1
ATOM 750 C C . LEU A 1 96 ? 38.312 31.147 -22.313 1.00 75.19 96 LEU A C 1
ATOM 752 O O . LEU A 1 96 ? 39.453 31.566 -22.149 1.00 75.19 96 LEU A O 1
ATOM 756 N N . ASN A 1 97 ? 37.366 31.292 -21.384 1.00 78.25 97 ASN A N 1
ATOM 757 C CA . ASN A 1 97 ? 37.572 32.055 -20.150 1.00 78.25 97 ASN A CA 1
ATOM 758 C C . ASN A 1 97 ? 38.294 31.269 -19.035 1.00 78.25 97 ASN A C 1
ATOM 760 O O . ASN A 1 97 ? 38.388 31.758 -17.914 1.00 78.25 97 ASN A O 1
ATOM 764 N N . GLY A 1 98 ? 38.789 30.051 -19.296 1.00 62.12 98 GLY A N 1
ATOM 765 C CA . GLY A 1 98 ? 39.632 29.295 -18.353 1.00 62.12 98 GLY A CA 1
ATOM 766 C C . GLY A 1 98 ? 38.921 28.751 -17.103 1.00 62.12 98 GLY A C 1
ATOM 767 O O . GLY A 1 98 ? 39.533 28.036 -16.315 1.00 62.12 98 GLY A O 1
ATOM 768 N N . VAL A 1 99 ? 37.621 29.009 -16.933 1.00 65.31 99 VAL A N 1
ATOM 769 C CA . VAL A 1 99 ? 36.779 28.470 -15.848 1.00 65.31 99 VAL A CA 1
ATOM 770 C C . VAL A 1 99 ? 36.136 27.150 -16.294 1.00 65.31 99 VAL A C 1
ATOM 772 O O . VAL A 1 99 ? 34.923 26.968 -16.223 1.00 65.31 99 VAL A O 1
ATOM 775 N N . TRP A 1 100 ? 36.926 26.216 -16.829 1.00 57.88 100 TRP A N 1
ATOM 776 C CA . TRP A 1 100 ? 36.430 24.882 -17.183 1.00 57.88 100 TRP A CA 1
ATOM 777 C C . TRP A 1 100 ? 36.969 23.836 -16.231 1.00 57.88 100 TRP A C 1
ATOM 779 O O . TRP A 1 100 ? 38.067 23.313 -16.388 1.00 57.88 100 TRP A O 1
ATOM 789 N N . ASN A 1 101 ? 36.141 23.495 -15.248 1.00 62.78 101 ASN A N 1
ATOM 790 C CA . ASN A 1 101 ? 36.300 22.255 -14.516 1.00 62.78 101 ASN A CA 1
ATOM 791 C C . ASN A 1 101 ? 35.625 21.138 -15.342 1.00 62.78 101 ASN A C 1
ATOM 793 O O . ASN A 1 101 ? 34.397 21.158 -15.486 1.00 62.78 101 ASN A O 1
ATOM 797 N N . PRO A 1 102 ? 36.376 20.169 -15.899 1.00 61.91 102 PRO A N 1
ATOM 798 C CA . PRO A 1 102 ? 35.825 19.112 -16.752 1.00 61.91 102 PRO A CA 1
ATOM 799 C C . PRO A 1 102 ? 34.730 18.290 -16.055 1.00 61.91 102 PRO A C 1
ATOM 801 O O . PRO A 1 102 ? 33.841 17.764 -16.725 1.00 61.91 102 PRO A O 1
ATOM 804 N N . ASN A 1 103 ? 34.706 18.269 -14.719 1.00 60.81 103 ASN A N 1
ATOM 805 C CA . ASN A 1 103 ? 33.674 17.587 -13.938 1.00 60.81 103 ASN A CA 1
ATOM 806 C C . ASN A 1 103 ? 32.298 18.283 -13.990 1.00 60.81 103 ASN A C 1
ATOM 808 O O . ASN A 1 103 ? 31.277 17.624 -13.809 1.00 60.81 103 ASN A O 1
ATOM 812 N N . VAL A 1 104 ? 32.230 19.585 -14.302 1.00 61.56 104 VAL A N 1
ATOM 813 C CA . VAL A 1 104 ? 30.961 20.339 -14.415 1.00 61.56 104 VAL A CA 1
ATOM 814 C C . VAL A 1 104 ? 30.279 20.093 -15.771 1.00 61.56 104 VAL A C 1
ATOM 816 O O . VAL A 1 104 ? 29.059 20.193 -15.895 1.00 61.56 104 VAL A O 1
ATOM 819 N N . SER A 1 105 ? 31.042 19.674 -16.788 1.00 59.28 105 SER A N 1
ATOM 820 C CA . SER A 1 105 ? 30.533 19.412 -18.144 1.00 59.28 105 SER A CA 1
ATOM 821 C C . SER A 1 105 ? 29.544 18.237 -18.222 1.00 59.28 105 SER A C 1
ATOM 823 O O . SER A 1 105 ? 28.622 18.240 -19.048 1.00 59.28 105 SER A O 1
ATOM 825 N N . ILE A 1 106 ? 29.682 17.270 -17.306 1.00 62.31 106 ILE A N 1
ATOM 826 C CA . ILE A 1 106 ? 28.850 16.061 -17.213 1.00 62.31 106 ILE A CA 1
ATOM 827 C C . ILE A 1 106 ? 27.409 16.406 -16.793 1.00 62.31 106 ILE A C 1
ATOM 829 O O . ILE A 1 106 ? 26.471 15.720 -17.197 1.00 62.31 106 ILE A O 1
ATOM 833 N N . LEU A 1 107 ? 27.208 17.511 -16.066 1.00 69.69 107 LEU A N 1
ATOM 834 C CA . LEU A 1 107 ? 25.889 18.007 -15.651 1.00 69.69 107 LEU A CA 1
ATOM 835 C C . LEU A 1 107 ? 25.312 19.082 -16.585 1.00 69.69 107 LEU A C 1
ATOM 837 O O . LEU A 1 107 ? 24.307 19.710 -16.250 1.00 69.69 107 LEU A O 1
ATOM 841 N N . SER A 1 108 ? 25.902 19.303 -17.766 1.00 80.56 108 SER A N 1
ATOM 842 C CA . SER A 1 108 ? 25.342 20.277 -18.706 1.00 80.56 108 SER A CA 1
ATOM 843 C C . SER A 1 108 ? 23.903 19.888 -19.108 1.00 80.56 108 SER A C 1
ATOM 845 O O . SER A 1 108 ? 23.653 18.721 -19.430 1.00 80.56 108 SER A O 1
ATOM 847 N N . PRO A 1 109 ? 22.946 20.841 -19.168 1.00 80.31 109 PRO A N 1
ATOM 848 C CA . PRO A 1 109 ? 21.555 20.569 -19.560 1.00 80.31 109 PRO A CA 1
ATOM 849 C C . PRO A 1 109 ? 21.418 19.843 -20.909 1.00 80.31 109 PRO A C 1
ATOM 851 O O . PRO A 1 109 ? 20.479 19.084 -21.149 1.00 80.31 109 PRO A O 1
ATOM 854 N N . ARG A 1 110 ? 22.387 20.051 -21.810 1.00 77.94 110 ARG A N 1
ATOM 855 C CA . ARG A 1 110 ? 22.460 19.373 -23.109 1.00 77.94 110 ARG A CA 1
ATOM 856 C C . ARG A 1 110 ? 22.865 17.904 -22.970 1.00 77.94 110 ARG A C 1
ATOM 858 O O . ARG A 1 110 ? 22.279 17.052 -23.641 1.00 77.94 110 ARG A O 1
ATOM 865 N N . ALA A 1 111 ? 23.849 17.598 -22.121 1.00 82.06 111 ALA A N 1
ATOM 866 C CA . ALA A 1 111 ? 24.261 16.223 -21.853 1.00 82.06 111 ALA A CA 1
ATOM 867 C C . ALA A 1 111 ? 23.150 15.446 -21.136 1.00 82.06 111 ALA A C 1
ATOM 869 O O . ALA A 1 111 ? 22.827 14.333 -21.557 1.00 82.06 111 ALA A O 1
ATOM 870 N N . THR A 1 112 ? 22.499 16.053 -20.138 1.00 87.62 112 THR A N 1
ATOM 871 C CA . THR A 1 112 ? 21.374 15.438 -19.417 1.00 87.62 112 THR A CA 1
ATOM 872 C C . THR A 1 112 ? 20.162 15.236 -20.323 1.00 87.62 112 THR A C 1
ATOM 874 O O . THR A 1 112 ? 19.608 14.142 -20.341 1.00 87.62 112 THR A O 1
ATOM 877 N N . GLY A 1 113 ? 19.808 16.209 -21.172 1.00 88.81 113 GLY A N 1
ATOM 878 C CA . GLY A 1 113 ? 18.730 16.057 -22.157 1.00 88.81 113 GLY A CA 1
ATOM 879 C C . GLY A 1 113 ? 18.986 14.928 -23.165 1.00 88.81 113 GLY A C 1
ATOM 880 O O . GLY A 1 113 ? 18.087 14.136 -23.466 1.00 88.81 113 GLY A O 1
ATOM 881 N N . LYS A 1 114 ? 20.230 14.785 -23.647 1.00 87.06 114 LYS A N 1
ATOM 882 C CA . LYS A 1 114 ? 20.623 13.685 -24.548 1.00 87.06 114 LYS A CA 1
ATOM 883 C C . LYS A 1 114 ? 20.627 12.331 -23.832 1.00 87.06 114 LYS A C 1
ATOM 885 O O . LYS A 1 114 ? 20.188 11.339 -24.412 1.00 87.06 114 LYS A O 1
ATOM 890 N N . ALA A 1 115 ? 21.114 12.275 -22.593 1.00 88.62 115 ALA A N 1
ATOM 891 C CA . ALA A 1 115 ? 21.086 11.066 -21.773 1.00 88.62 115 ALA A CA 1
ATOM 892 C C . ALA A 1 115 ? 19.645 10.637 -21.458 1.00 88.62 115 ALA A C 1
ATOM 894 O O . ALA A 1 115 ? 19.319 9.462 -21.598 1.00 88.62 115 ALA A O 1
ATOM 895 N N . PHE A 1 116 ? 18.769 11.589 -21.134 1.00 90.69 116 PHE A N 1
ATOM 896 C CA . PHE A 1 116 ? 17.358 11.341 -20.861 1.00 90.69 116 PHE A CA 1
ATOM 897 C C . PHE A 1 116 ? 16.605 10.860 -22.104 1.00 90.69 116 PHE A C 1
ATOM 899 O O . PHE A 1 116 ? 15.891 9.869 -22.032 1.00 90.69 116 PHE A O 1
ATOM 906 N N . SER A 1 117 ? 16.834 11.470 -23.270 1.00 89.56 117 SER A N 1
ATOM 907 C CA . SER A 1 117 ? 16.219 11.005 -24.526 1.00 89.56 117 SER A CA 1
ATOM 908 C C . SER A 1 117 ? 16.643 9.567 -24.856 1.00 89.56 117 SER A C 1
ATOM 910 O O . SER A 1 117 ? 15.814 8.721 -25.195 1.00 89.56 117 SER A O 1
ATOM 912 N N . LYS A 1 118 ? 17.930 9.240 -24.653 1.00 89.25 118 LYS A N 1
ATOM 913 C CA . LYS A 1 118 ? 18.427 7.859 -24.765 1.00 89.25 118 LYS A CA 1
ATOM 914 C C . LYS A 1 118 ? 17.780 6.930 -23.739 1.00 89.25 118 LYS A C 1
ATOM 916 O O . LYS A 1 118 ? 17.423 5.811 -24.093 1.00 89.25 118 LYS A O 1
ATOM 921 N N . PHE A 1 119 ? 17.619 7.373 -22.495 1.00 90.62 119 PHE A N 1
ATOM 922 C CA . PHE A 1 119 ? 16.938 6.605 -21.457 1.00 90.62 119 PHE A CA 1
ATOM 923 C C . PHE A 1 119 ? 15.489 6.302 -21.852 1.00 90.62 119 PHE A C 1
ATOM 925 O O . PHE A 1 119 ? 15.108 5.138 -21.866 1.00 90.62 119 PHE A O 1
ATOM 932 N N . VAL A 1 120 ? 14.721 7.305 -22.284 1.00 91.25 120 VAL A N 1
ATOM 933 C CA . VAL A 1 120 ? 13.326 7.145 -22.725 1.00 91.25 120 VAL A CA 1
ATOM 934 C C . VAL A 1 120 ? 13.223 6.192 -23.920 1.00 91.25 120 VAL A C 1
ATOM 936 O O . VAL A 1 120 ? 12.379 5.299 -23.911 1.00 91.25 120 VAL A O 1
ATOM 939 N N . SER A 1 121 ? 14.128 6.295 -24.902 1.00 87.94 121 SER A N 1
ATOM 940 C CA . SER A 1 121 ? 14.163 5.367 -26.051 1.00 87.94 121 SER A CA 1
ATOM 941 C C . SER A 1 121 ? 14.444 3.909 -25.654 1.00 87.94 121 SER A C 1
ATOM 943 O O . SER A 1 121 ? 14.026 2.980 -26.340 1.00 87.94 121 SER A O 1
ATOM 945 N N . ARG A 1 122 ? 15.136 3.700 -24.526 1.00 88.50 122 ARG A N 1
ATOM 946 C CA . ARG A 1 122 ? 15.476 2.381 -23.970 1.00 88.50 122 ARG A CA 1
ATOM 947 C C . ARG A 1 122 ? 14.518 1.926 -22.869 1.00 88.50 122 ARG A C 1
ATOM 949 O O . ARG A 1 122 ? 14.650 0.802 -22.398 1.00 88.50 122 ARG A O 1
ATOM 956 N N . ALA A 1 123 ? 13.568 2.766 -22.461 1.00 88.62 123 ALA A N 1
ATOM 957 C CA . ALA A 1 123 ? 12.603 2.463 -21.407 1.00 88.62 123 ALA A CA 1
ATOM 958 C C . ALA A 1 123 ? 11.400 1.644 -21.908 1.00 88.62 123 ALA A C 1
ATOM 960 O O . ALA A 1 123 ? 10.601 1.196 -21.093 1.00 88.62 123 ALA A O 1
ATOM 961 N N . THR A 1 124 ? 11.284 1.387 -23.215 1.00 86.25 124 THR A N 1
ATOM 962 C CA . THR A 1 124 ? 10.229 0.555 -23.824 1.00 86.25 124 THR A CA 1
ATOM 963 C C . THR A 1 124 ? 9.969 -0.789 -23.121 1.00 86.25 124 THR A C 1
ATOM 965 O O . THR A 1 124 ? 8.810 -1.099 -22.859 1.00 86.25 124 THR A O 1
ATOM 968 N N . PRO A 1 125 ? 10.976 -1.611 -22.758 1.00 86.12 125 PRO A N 1
ATOM 969 C CA . PRO A 1 125 ? 10.715 -2.840 -22.005 1.00 86.12 125 PRO A CA 1
ATOM 970 C C . PRO A 1 125 ? 10.071 -2.571 -20.640 1.00 86.12 125 PRO A C 1
ATOM 972 O O . PRO A 1 125 ? 9.212 -3.337 -20.213 1.00 86.12 125 PRO A O 1
ATOM 975 N N . ILE A 1 126 ? 10.439 -1.472 -19.973 1.00 88.44 126 ILE A N 1
ATOM 976 C CA . ILE A 1 126 ? 9.875 -1.088 -18.674 1.00 88.44 126 ILE A CA 1
ATOM 977 C C . ILE A 1 126 ? 8.415 -0.663 -18.848 1.00 88.44 126 ILE A C 1
ATOM 979 O O . ILE A 1 126 ? 7.555 -1.115 -18.100 1.00 88.44 126 ILE A O 1
ATOM 983 N N . THR A 1 127 ? 8.107 0.163 -19.848 1.00 88.62 127 THR A N 1
ATOM 984 C CA . THR A 1 127 ? 6.736 0.641 -20.088 1.00 88.62 127 THR A CA 1
ATOM 985 C C . THR A 1 127 ? 5.812 -0.481 -20.553 1.00 88.62 127 THR A C 1
ATOM 987 O O . THR A 1 127 ? 4.670 -0.562 -20.095 1.00 88.62 127 THR A O 1
ATOM 990 N N . ASN A 1 128 ? 6.317 -1.412 -21.367 1.00 88.00 128 ASN A N 1
ATOM 991 C CA . ASN A 1 128 ? 5.602 -2.633 -21.735 1.00 88.00 128 ASN A CA 1
ATOM 992 C C . ASN A 1 128 ? 5.363 -3.534 -20.519 1.00 88.00 128 ASN A C 1
ATOM 994 O O . ASN A 1 128 ? 4.253 -4.033 -20.347 1.00 88.00 128 ASN A O 1
ATOM 998 N N . ALA A 1 129 ? 6.366 -3.709 -19.652 1.00 89.88 129 ALA A N 1
ATOM 999 C CA . ALA A 1 129 ? 6.212 -4.475 -18.420 1.00 89.88 129 ALA A CA 1
ATOM 1000 C C . ALA A 1 129 ? 5.156 -3.847 -17.502 1.00 89.88 129 ALA A C 1
ATOM 1002 O O . ALA A 1 129 ? 4.267 -4.550 -17.036 1.00 89.88 129 ALA A O 1
ATOM 1003 N N . ILE A 1 130 ? 5.194 -2.527 -17.296 1.00 91.69 130 ILE A N 1
ATOM 1004 C CA . ILE A 1 130 ? 4.193 -1.801 -16.499 1.00 91.69 130 ILE A CA 1
ATOM 1005 C C . ILE A 1 130 ? 2.797 -1.962 -17.100 1.00 91.69 130 ILE A C 1
ATOM 1007 O O . ILE A 1 130 ? 1.852 -2.254 -16.375 1.00 91.69 130 ILE A O 1
ATOM 1011 N N . SER A 1 131 ? 2.662 -1.817 -18.419 1.00 90.69 131 SER A N 1
ATOM 1012 C CA . SER A 1 131 ? 1.377 -1.992 -19.106 1.00 90.69 131 SER A CA 1
ATOM 1013 C C . SER A 1 131 ? 0.847 -3.418 -18.938 1.00 90.69 131 SER A C 1
ATOM 1015 O O . SER A 1 131 ? -0.323 -3.611 -18.620 1.00 90.69 131 SER A O 1
ATOM 1017 N N . TYR A 1 132 ? 1.721 -4.421 -19.049 1.00 93.06 132 TYR A N 1
ATOM 1018 C CA . TYR A 1 132 ? 1.385 -5.822 -18.805 1.00 93.06 132 TYR A CA 1
ATOM 1019 C C . TYR A 1 132 ? 0.962 -6.078 -17.349 1.00 93.06 132 TYR A C 1
ATOM 1021 O O . TYR A 1 132 ? -0.067 -6.709 -17.107 1.00 93.06 132 TYR A O 1
ATOM 1029 N N . PHE A 1 133 ? 1.693 -5.533 -16.371 1.00 93.44 133 PHE A N 1
ATOM 1030 C CA . PHE A 1 133 ? 1.303 -5.598 -14.962 1.00 93.44 133 PHE A CA 1
ATOM 1031 C C . PHE A 1 133 ? -0.042 -4.917 -14.716 1.00 93.44 133 PHE A C 1
ATOM 1033 O O . PHE A 1 133 ? -0.872 -5.481 -14.011 1.00 93.44 133 PHE A O 1
ATOM 1040 N N . ASN A 1 134 ? -0.298 -3.765 -15.336 1.00 92.50 134 ASN A N 1
ATOM 1041 C CA . ASN A 1 134 ? -1.586 -3.081 -15.246 1.00 92.50 134 ASN A CA 1
ATOM 1042 C C . ASN A 1 134 ? -2.720 -3.925 -15.840 1.00 92.50 134 ASN A C 1
ATOM 1044 O O . ASN A 1 134 ? -3.800 -3.974 -15.257 1.00 92.50 134 ASN A O 1
ATOM 1048 N N . HIS A 1 135 ? -2.490 -4.639 -16.946 1.00 94.31 135 HIS A N 1
ATOM 1049 C CA . HIS A 1 135 ? -3.487 -5.554 -17.511 1.00 94.31 135 HIS A CA 1
ATOM 1050 C C . HIS A 1 135 ? -3.818 -6.707 -16.552 1.00 94.31 135 HIS A C 1
ATOM 1052 O O . HIS A 1 135 ? -4.993 -7.037 -16.373 1.00 94.31 135 HIS A O 1
ATOM 1058 N N . ILE A 1 136 ? -2.800 -7.282 -15.899 1.00 94.31 136 ILE A N 1
ATOM 1059 C CA . ILE A 1 136 ? -2.979 -8.321 -14.873 1.00 94.31 136 ILE A CA 1
ATOM 1060 C C . ILE A 1 136 ? -3.728 -7.754 -13.662 1.00 94.31 136 ILE A C 1
ATOM 1062 O O . ILE A 1 136 ? -4.689 -8.361 -13.189 1.00 94.31 136 ILE A O 1
ATOM 1066 N N . TYR A 1 137 ? -3.305 -6.583 -13.185 1.00 94.06 137 TYR A N 1
ATOM 1067 C CA . TYR A 1 137 ? -3.822 -5.914 -11.993 1.00 94.06 137 TYR A CA 1
ATOM 1068 C C . TYR A 1 137 ? -5.281 -5.473 -12.139 1.00 94.06 137 TYR A C 1
ATOM 1070 O O . TYR A 1 137 ? -6.071 -5.610 -11.207 1.00 94.06 137 TYR A O 1
ATOM 1078 N N . HIS A 1 138 ? -5.665 -4.990 -13.321 1.00 94.94 138 HIS A N 1
ATOM 1079 C CA . HIS A 1 138 ? -7.044 -4.625 -13.639 1.00 94.94 138 HIS A CA 1
ATOM 1080 C C . HIS A 1 138 ? -7.901 -5.808 -14.108 1.00 94.94 138 HIS A C 1
ATOM 1082 O O . HIS A 1 138 ? -9.043 -5.595 -14.503 1.00 94.94 138 HIS A O 1
ATOM 1088 N N . TRP A 1 139 ? -7.383 -7.042 -14.056 1.00 96.12 139 TRP A N 1
ATOM 1089 C CA . TRP A 1 139 ? -8.115 -8.257 -14.439 1.00 96.12 139 TRP A CA 1
ATOM 1090 C C . TRP A 1 139 ? -8.684 -8.227 -15.865 1.00 96.12 139 TRP A C 1
ATOM 1092 O O . TRP A 1 139 ? -9.711 -8.844 -16.139 1.00 96.12 139 TRP A O 1
ATOM 1102 N N . GLN A 1 140 ? -8.005 -7.562 -16.805 1.00 96.12 140 GLN A N 1
ATOM 1103 C CA . GLN A 1 140 ? -8.452 -7.533 -18.205 1.00 96.12 140 GLN A CA 1
ATOM 1104 C C . GLN A 1 140 ? -8.450 -8.934 -18.840 1.00 96.12 140 GLN A C 1
ATOM 1106 O O . GLN A 1 140 ? -9.257 -9.224 -19.719 1.00 96.12 140 GLN A O 1
ATOM 1111 N N . GLN A 1 141 ? -7.555 -9.814 -18.375 1.00 95.00 141 GLN A N 1
ATOM 1112 C CA . GLN A 1 141 ? -7.484 -11.222 -18.763 1.00 95.00 141 GLN A CA 1
ATOM 1113 C C . GLN A 1 141 ? -7.610 -12.110 -17.515 1.00 95.00 141 GLN A C 1
ATOM 1115 O O . GLN A 1 141 ? -6.597 -12.451 -16.898 1.00 95.00 141 GLN A O 1
ATOM 1120 N N . PRO A 1 142 ? -8.831 -12.518 -17.125 1.00 94.44 142 PRO A N 1
ATOM 1121 C CA . PRO A 1 142 ? -9.072 -13.141 -15.825 1.00 94.44 142 PRO A CA 1
ATOM 1122 C C . PRO A 1 142 ? -8.341 -14.474 -15.653 1.00 94.44 142 PRO A C 1
ATOM 1124 O O . PRO A 1 142 ? -7.899 -14.780 -14.552 1.00 94.44 142 PRO A O 1
ATOM 1127 N N . VAL A 1 143 ? -8.159 -15.249 -16.727 1.00 96.06 143 VAL A N 1
ATOM 1128 C CA . VAL A 1 143 ? -7.436 -16.533 -16.686 1.00 96.06 143 VAL A CA 1
ATOM 1129 C C . VAL A 1 143 ? -5.963 -16.318 -16.338 1.00 96.06 143 VAL A C 1
ATOM 1131 O O . VAL A 1 143 ? -5.425 -16.983 -15.453 1.00 96.06 143 VAL A O 1
ATOM 1134 N N . VAL A 1 144 ? -5.325 -15.344 -16.989 1.00 93.94 144 VAL A N 1
ATOM 1135 C CA . VAL A 1 144 ? -3.919 -15.008 -16.750 1.00 93.94 144 VAL A CA 1
ATOM 1136 C C . VAL A 1 144 ? -3.760 -14.448 -15.336 1.00 93.94 144 VAL A C 1
ATOM 1138 O O . VAL A 1 144 ? -2.954 -14.971 -14.569 1.00 93.94 144 VAL A O 1
ATOM 1141 N N . SER A 1 145 ? -4.584 -13.478 -14.932 1.00 95.62 145 SER A N 1
ATOM 1142 C CA . SER A 1 145 ? -4.562 -12.924 -13.570 1.00 95.62 145 SER A CA 1
ATOM 1143 C C . SER A 1 145 ? -4.807 -13.983 -12.491 1.00 95.62 145 SER A C 1
ATOM 1145 O O . SER A 1 145 ? -4.091 -14.011 -11.490 1.00 95.62 145 SER A O 1
ATOM 1147 N N . SER A 1 146 ? -5.745 -14.909 -12.716 1.00 94.81 146 SER A N 1
ATOM 1148 C CA . SER A 1 146 ? -6.005 -16.029 -11.799 1.00 94.81 146 SER A CA 1
ATOM 1149 C C . SER A 1 146 ? -4.792 -16.947 -11.676 1.00 94.81 146 SER A C 1
ATOM 1151 O O . SER A 1 146 ? -4.442 -17.348 -10.570 1.00 94.81 146 SER A O 1
ATOM 1153 N N . SER A 1 147 ? -4.101 -17.237 -12.784 1.00 95.12 147 SER A N 1
ATOM 1154 C CA . SER A 1 147 ? -2.878 -18.046 -12.751 1.00 95.12 147 SER A CA 1
ATOM 1155 C C . SER A 1 147 ? -1.766 -17.383 -11.928 1.00 95.12 147 SER A C 1
ATOM 1157 O O . SER A 1 147 ? -1.120 -18.060 -11.130 1.00 95.12 147 SER A O 1
ATOM 1159 N N . TYR A 1 148 ? -1.601 -16.056 -12.026 1.00 94.62 148 TYR A N 1
ATOM 1160 C CA . TYR A 1 148 ? -0.655 -15.302 -11.198 1.00 94.62 148 TYR A CA 1
ATOM 1161 C C . TYR A 1 148 ? -1.051 -15.290 -9.722 1.00 94.62 148 TYR A C 1
ATOM 1163 O O . TYR A 1 148 ? -0.177 -15.391 -8.866 1.00 94.62 148 TYR A O 1
ATOM 1171 N N . LEU A 1 149 ? -2.346 -15.212 -9.411 1.00 95.00 149 LEU A N 1
ATOM 1172 C CA . LEU A 1 149 ? -2.840 -15.275 -8.036 1.00 95.00 149 LEU A CA 1
ATOM 1173 C C . LEU A 1 149 ? -2.617 -16.659 -7.410 1.00 95.00 149 LEU A C 1
ATOM 1175 O O . LEU A 1 149 ? -2.189 -16.750 -6.258 1.00 95.00 149 LEU A O 1
ATOM 1179 N N . ILE A 1 150 ? -2.852 -17.733 -8.169 1.00 95.19 150 ILE A N 1
ATOM 1180 C CA . ILE A 1 150 ? -2.562 -19.109 -7.739 1.00 95.19 150 ILE A CA 1
ATOM 1181 C C . ILE A 1 150 ? -1.056 -19.282 -7.544 1.00 95.19 150 ILE A C 1
ATOM 1183 O O . ILE A 1 150 ? -0.627 -19.767 -6.501 1.00 95.19 150 ILE A O 1
ATOM 1187 N N . PHE A 1 151 ? -0.249 -18.840 -8.510 1.00 93.88 151 PHE A N 1
ATOM 1188 C CA . PHE A 1 151 ? 1.206 -18.910 -8.422 1.00 93.88 151 PHE A CA 1
ATOM 1189 C C . PHE A 1 151 ? 1.742 -18.138 -7.211 1.00 93.88 151 PHE A C 1
ATOM 1191 O O . PHE A 1 151 ? 2.522 -18.688 -6.438 1.00 93.88 151 PHE A O 1
ATOM 1198 N N . TRP A 1 152 ? 1.279 -16.903 -6.995 1.00 94.62 152 TRP A N 1
ATOM 1199 C CA . TRP A 1 152 ? 1.614 -16.103 -5.816 1.00 94.62 152 TRP A CA 1
ATOM 1200 C C . TRP A 1 152 ? 1.213 -16.813 -4.521 1.00 94.62 152 TRP A C 1
ATOM 1202 O O . TRP A 1 152 ? 2.004 -16.896 -3.584 1.00 94.62 152 TRP A O 1
ATOM 1212 N N . SER A 1 153 ? 0.010 -17.390 -4.487 1.00 94.44 153 SER A N 1
ATOM 1213 C CA . SER A 1 153 ? -0.474 -18.132 -3.324 1.00 94.44 153 SER A CA 1
ATOM 1214 C C . SER A 1 153 ? 0.410 -19.331 -3.006 1.00 94.44 153 SER A C 1
ATOM 1216 O O . SER A 1 153 ? 0.826 -19.493 -1.861 1.00 94.44 153 SER A O 1
ATOM 1218 N N . LEU A 1 154 ? 0.767 -20.125 -4.016 1.00 94.25 154 LEU A N 1
ATOM 1219 C CA . LEU A 1 154 ? 1.684 -21.254 -3.868 1.00 94.25 154 LEU A CA 1
ATOM 1220 C C . LEU A 1 154 ? 3.078 -20.803 -3.426 1.00 94.25 154 LEU A C 1
ATOM 1222 O O . LEU A 1 154 ? 3.668 -21.448 -2.564 1.00 94.25 154 LEU A O 1
ATOM 1226 N N . LEU A 1 155 ? 3.578 -19.679 -3.948 1.00 93.00 155 LEU A N 1
ATOM 1227 C CA . LEU A 1 155 ? 4.875 -19.120 -3.569 1.00 93.00 155 LEU A CA 1
ATOM 1228 C C . LEU A 1 155 ? 4.914 -18.723 -2.087 1.00 93.00 155 LEU A C 1
ATOM 1230 O O . LEU A 1 155 ? 5.881 -19.019 -1.388 1.00 93.00 155 LEU A O 1
ATOM 1234 N N . CYS A 1 156 ? 3.845 -18.096 -1.589 1.00 92.62 156 CYS A N 1
ATOM 1235 C CA . CYS A 1 156 ? 3.727 -17.740 -0.177 1.00 92.62 156 CYS A CA 1
ATOM 1236 C C . CYS A 1 156 ? 3.441 -18.958 0.718 1.00 92.62 156 CYS A C 1
ATOM 1238 O O . CYS A 1 156 ? 3.851 -18.982 1.878 1.00 92.62 156 CYS A O 1
ATOM 1240 N N . LEU A 1 157 ? 2.746 -19.981 0.210 1.00 92.00 157 LEU A N 1
ATOM 1241 C CA . LEU A 1 157 ? 2.477 -21.229 0.933 1.00 92.00 157 LEU A CA 1
ATOM 1242 C C . LEU A 1 157 ? 3.695 -22.170 0.971 1.00 92.00 157 LEU A C 1
ATOM 1244 O O . LEU A 1 157 ? 3.854 -22.956 1.899 1.00 92.00 157 LEU A O 1
ATOM 1248 N N . TYR A 1 158 ? 4.590 -22.096 0.000 1.00 93.94 158 TYR A N 1
ATOM 1249 C CA . TYR A 1 158 ? 5.751 -22.971 -0.065 1.00 93.94 158 TYR A CA 1
ATOM 1250 C C . TYR A 1 158 ? 6.959 -22.147 -0.506 1.00 93.94 158 TYR A C 1
ATOM 1252 O O . TYR A 1 158 ? 7.336 -22.189 -1.677 1.00 93.94 158 TYR A O 1
ATOM 1260 N N . PRO A 1 159 ? 7.610 -21.408 0.415 1.00 88.94 159 PRO A N 1
ATOM 1261 C CA . PRO A 1 159 ? 8.765 -20.578 0.070 1.00 88.94 159 PRO A CA 1
ATOM 1262 C C . PRO A 1 159 ? 9.917 -21.400 -0.525 1.00 88.94 159 PRO A C 1
ATOM 1264 O O . PRO A 1 159 ? 10.704 -20.875 -1.306 1.00 88.94 159 PRO A O 1
ATOM 1267 N N . SER A 1 160 ? 9.979 -22.708 -0.249 1.00 90.12 160 SER A N 1
ATOM 1268 C CA . SER A 1 160 ? 10.904 -23.645 -0.896 1.00 90.12 160 SER A CA 1
ATOM 1269 C C . SER A 1 160 ? 10.777 -23.667 -2.428 1.00 90.12 160 SER A C 1
ATOM 1271 O O . SER A 1 160 ? 11.765 -23.940 -3.104 1.00 90.12 160 SER A O 1
ATOM 1273 N N . ILE A 1 161 ? 9.612 -23.319 -2.997 1.00 90.62 161 ILE A N 1
ATOM 1274 C CA . ILE A 1 161 ? 9.415 -23.189 -4.452 1.00 90.62 161 ILE A CA 1
ATOM 1275 C C . ILE A 1 161 ? 10.284 -22.059 -5.027 1.00 90.62 161 ILE A C 1
ATOM 1277 O O . ILE A 1 161 ? 10.716 -22.166 -6.172 1.00 90.62 161 ILE A O 1
ATOM 1281 N N . ILE A 1 162 ? 10.623 -21.019 -4.249 1.00 89.12 162 ILE A N 1
ATOM 1282 C CA . ILE A 1 162 ? 11.513 -19.931 -4.698 1.00 89.12 162 ILE A CA 1
ATOM 1283 C C . ILE A 1 162 ? 12.878 -20.485 -5.128 1.00 89.12 162 ILE A C 1
ATOM 1285 O O . ILE A 1 162 ? 13.422 -20.046 -6.139 1.00 89.12 162 ILE A O 1
ATOM 1289 N N . LEU A 1 163 ? 13.398 -21.497 -4.423 1.00 90.94 163 LEU A N 1
ATOM 1290 C CA . LEU A 1 163 ? 14.666 -22.151 -4.772 1.00 90.94 163 LEU A CA 1
ATOM 1291 C C . LEU A 1 163 ? 14.586 -22.922 -6.101 1.00 90.94 163 LEU A C 1
ATOM 1293 O O . LEU A 1 163 ? 15.605 -23.124 -6.756 1.00 90.94 163 LEU A O 1
ATOM 1297 N N . LEU A 1 164 ? 13.381 -23.315 -6.525 1.00 92.38 164 LEU A N 1
ATOM 1298 C CA . LEU A 1 164 ? 13.130 -24.013 -7.785 1.00 92.38 164 LEU A CA 1
ATOM 1299 C C . LEU A 1 164 ? 12.920 -23.049 -8.970 1.00 92.38 164 LEU A C 1
ATOM 1301 O O . LEU A 1 164 ? 12.994 -23.471 -10.124 1.00 92.38 164 LEU A O 1
ATOM 1305 N N . ILE A 1 165 ? 12.698 -21.751 -8.725 1.00 89.38 165 ILE A N 1
ATOM 1306 C CA . ILE A 1 165 ? 12.462 -20.769 -9.798 1.00 89.38 165 ILE A CA 1
ATOM 1307 C C . ILE A 1 165 ? 13.663 -20.651 -10.752 1.00 89.38 165 ILE A C 1
ATOM 1309 O O . ILE A 1 165 ? 13.436 -20.749 -11.959 1.00 89.38 165 ILE A O 1
ATOM 1313 N N . PRO A 1 166 ? 14.923 -20.478 -10.294 1.00 92.19 166 PRO A N 1
ATOM 1314 C CA . PRO A 1 166 ? 16.064 -20.366 -11.204 1.00 92.19 166 PRO A CA 1
ATOM 1315 C C . PRO A 1 166 ? 16.239 -21.564 -12.156 1.00 92.19 166 PRO A C 1
ATOM 1317 O O . PRO A 1 166 ? 16.323 -21.330 -13.365 1.00 92.19 166 PRO A O 1
ATOM 1320 N N . PRO A 1 167 ? 16.240 -22.837 -11.697 1.00 92.69 167 PRO A N 1
ATOM 1321 C CA . PRO A 1 167 ? 16.376 -23.970 -12.612 1.00 92.69 167 PRO A CA 1
ATOM 1322 C C . PRO A 1 167 ? 15.175 -24.113 -13.558 1.00 92.69 167 PRO A C 1
ATOM 1324 O O . PRO A 1 167 ? 15.372 -24.427 -14.732 1.00 92.69 167 PRO A O 1
ATOM 1327 N N . LEU A 1 168 ? 13.947 -23.813 -13.110 1.00 90.69 168 LEU A N 1
ATOM 1328 C CA . LEU A 1 168 ? 12.770 -23.797 -13.989 1.00 90.69 168 LEU A CA 1
ATOM 1329 C C . LEU A 1 168 ? 12.852 -22.698 -15.051 1.00 90.69 168 LEU A C 1
ATOM 1331 O O . LEU A 1 168 ? 12.493 -22.936 -16.200 1.00 90.69 168 LEU A O 1
ATOM 1335 N N . ALA A 1 169 ? 13.341 -21.508 -14.700 1.00 87.50 169 ALA A N 1
ATOM 1336 C CA . ALA A 1 169 ? 13.519 -20.411 -15.645 1.00 87.50 169 ALA A CA 1
ATOM 1337 C C . ALA A 1 169 ? 14.559 -20.761 -16.722 1.00 87.50 169 ALA A C 1
ATOM 1339 O O . ALA A 1 169 ? 14.331 -20.511 -17.908 1.00 87.50 169 ALA A O 1
ATOM 1340 N N . ILE A 1 170 ? 15.668 -21.403 -16.338 1.00 89.25 170 ILE A N 1
ATOM 1341 C CA . ILE A 1 170 ? 16.661 -21.918 -17.292 1.00 89.25 170 ILE A CA 1
ATOM 1342 C C . ILE A 1 170 ? 16.007 -22.967 -18.203 1.00 89.25 170 ILE A C 1
ATOM 1344 O O . ILE A 1 170 ? 16.079 -22.857 -19.425 1.00 89.25 170 ILE A O 1
ATOM 1348 N N . LEU A 1 171 ? 15.275 -23.929 -17.635 1.00 90.88 171 LEU A N 1
ATOM 1349 C CA . LEU A 1 171 ? 14.596 -24.969 -18.410 1.00 90.88 171 LEU A CA 1
ATOM 1350 C C . LEU A 1 171 ? 13.552 -24.402 -19.392 1.00 90.88 171 LEU A C 1
ATOM 1352 O O . LEU A 1 171 ? 13.477 -24.848 -20.535 1.00 90.88 171 LEU A O 1
ATOM 1356 N N . LEU A 1 172 ? 12.784 -23.389 -18.979 1.00 85.75 172 LEU A N 1
ATOM 1357 C CA . LEU A 1 172 ? 11.770 -22.715 -19.801 1.00 85.75 172 LEU A CA 1
ATOM 1358 C C . LEU A 1 172 ? 12.372 -21.844 -20.912 1.00 85.75 172 LEU A C 1
ATOM 1360 O O . LEU A 1 172 ? 11.734 -21.633 -21.946 1.00 85.75 172 LEU A O 1
ATOM 1364 N N . THR A 1 173 ? 13.586 -21.325 -20.721 1.00 82.62 173 THR A N 1
ATOM 1365 C CA . THR A 1 173 ? 14.264 -20.495 -21.729 1.00 82.62 173 THR A CA 1
ATOM 1366 C C . THR A 1 173 ? 14.964 -21.326 -22.807 1.00 82.62 173 THR A C 1
ATOM 1368 O O . THR A 1 173 ? 15.008 -20.890 -23.957 1.00 82.62 173 THR A O 1
ATOM 1371 N N . LEU A 1 174 ? 15.405 -22.553 -22.504 1.00 85.06 174 LEU A N 1
ATOM 1372 C CA . LEU A 1 174 ? 16.048 -23.467 -23.464 1.00 85.06 174 LEU A CA 1
ATOM 1373 C C . LEU A 1 174 ? 15.255 -23.722 -24.770 1.00 85.06 174 LEU A C 1
ATOM 1375 O O . LEU A 1 174 ? 15.845 -23.598 -25.846 1.00 85.06 174 LEU A O 1
ATOM 1379 N N . PRO A 1 175 ? 13.947 -24.052 -24.757 1.00 79.12 175 PRO A N 1
ATOM 1380 C CA . PRO A 1 175 ? 13.192 -24.255 -25.996 1.00 79.12 175 PRO A CA 1
ATOM 1381 C C . PRO A 1 175 ? 12.953 -22.944 -26.759 1.00 79.12 175 PRO A C 1
ATOM 1383 O O . PRO A 1 175 ? 12.884 -22.952 -27.987 1.00 79.12 175 PRO A O 1
ATOM 1386 N N . ARG A 1 176 ? 12.886 -21.802 -26.059 1.00 68.50 176 ARG A N 1
ATOM 1387 C CA . ARG A 1 176 ? 12.743 -20.482 -26.692 1.00 68.50 176 ARG A CA 1
ATOM 1388 C C . ARG A 1 176 ? 14.020 -20.031 -27.395 1.00 68.50 176 ARG A C 1
ATOM 1390 O O . ARG A 1 176 ? 13.919 -19.405 -28.444 1.00 68.50 176 ARG A O 1
ATOM 1397 N N . LEU A 1 177 ? 15.195 -20.420 -26.891 1.00 67.62 177 LEU A N 1
ATOM 1398 C CA . LEU A 1 177 ? 16.464 -20.228 -27.601 1.00 67.62 177 LEU A CA 1
ATOM 1399 C C . LEU A 1 177 ? 16.482 -20.954 -28.955 1.00 67.62 177 LEU A C 1
ATOM 1401 O O . LEU A 1 177 ? 17.032 -20.428 -29.917 1.00 67.62 177 LEU A O 1
ATOM 1405 N N . LYS A 1 178 ? 15.852 -22.132 -29.054 1.00 68.44 178 LYS A N 1
ATOM 1406 C CA . LYS A 1 178 ? 15.792 -22.909 -30.306 1.00 68.44 178 LYS A CA 1
ATOM 1407 C C . LYS A 1 178 ? 14.824 -22.333 -31.344 1.00 68.44 178 LYS A C 1
ATOM 1409 O O . LYS A 1 178 ? 14.991 -22.587 -32.529 1.00 68.44 178 LYS A O 1
ATOM 1414 N N . SER A 1 179 ? 13.827 -21.561 -30.910 1.00 66.75 179 SER A N 1
ATOM 1415 C CA . SER A 1 179 ? 12.789 -20.975 -31.772 1.00 66.75 179 SER A CA 1
ATOM 1416 C C . SER A 1 179 ? 13.018 -19.486 -32.072 1.00 66.75 179 SER A C 1
ATOM 1418 O O . SER A 1 179 ? 12.091 -18.805 -32.520 1.00 66.75 179 SER A O 1
ATOM 1420 N N . ALA A 1 180 ? 14.208 -18.951 -31.787 1.00 53.16 180 ALA A N 1
ATOM 1421 C CA . ALA A 1 180 ? 14.467 -17.518 -31.804 1.00 53.16 180 ALA A CA 1
ATOM 1422 C C . ALA A 1 180 ? 14.360 -16.910 -33.218 1.00 53.16 180 ALA A C 1
ATOM 1424 O O . ALA A 1 180 ? 15.346 -16.762 -33.935 1.00 53.16 180 ALA A O 1
ATOM 1425 N N . LYS A 1 181 ? 13.157 -16.431 -33.562 1.00 56.34 181 LYS A N 1
ATOM 1426 C CA . LYS A 1 181 ? 13.041 -15.111 -34.193 1.00 56.34 181 LYS A CA 1
ATOM 1427 C C . LYS A 1 181 ? 13.838 -14.139 -33.328 1.00 56.34 181 LYS A C 1
ATOM 1429 O O . LYS A 1 181 ? 13.753 -14.196 -32.100 1.00 56.34 181 LYS A O 1
ATOM 1434 N N . SER A 1 182 ? 14.692 -13.372 -33.990 1.00 54.44 182 SER A N 1
ATOM 1435 C CA . SER A 1 182 ? 15.902 -12.803 -33.418 1.00 54.44 182 SER A CA 1
ATOM 1436 C C . SER A 1 182 ? 15.667 -12.140 -32.061 1.00 54.44 182 SER A C 1
ATOM 1438 O O . SER A 1 182 ? 14.851 -11.236 -31.926 1.00 54.44 182 SER A O 1
ATOM 1440 N N . ILE A 1 183 ? 16.436 -12.548 -31.049 1.00 61.03 183 ILE A N 1
ATOM 1441 C CA . ILE A 1 183 ? 16.519 -11.866 -29.745 1.00 61.03 183 ILE A CA 1
ATOM 1442 C C . ILE A 1 183 ? 16.862 -10.375 -29.937 1.00 61.03 183 ILE A C 1
ATOM 1444 O O . ILE A 1 183 ? 16.508 -9.544 -29.101 1.00 61.03 183 ILE A O 1
ATOM 1448 N N . SER A 1 184 ? 17.485 -10.020 -31.068 1.00 61.22 184 SER A N 1
ATOM 1449 C CA . SER A 1 184 ? 17.687 -8.631 -31.470 1.00 61.22 184 SER A CA 1
ATOM 1450 C C . SER A 1 184 ? 16.379 -7.855 -31.622 1.00 61.22 184 SER A C 1
ATOM 1452 O O . SER A 1 184 ? 16.368 -6.680 -31.308 1.00 61.22 184 SER A O 1
ATOM 1454 N N . ASP A 1 185 ? 15.267 -8.476 -32.010 1.00 62.19 185 ASP A N 1
ATOM 1455 C CA . ASP A 1 185 ? 13.981 -7.779 -32.166 1.00 62.19 185 ASP A CA 1
ATOM 1456 C C . ASP A 1 185 ? 13.335 -7.445 -30.811 1.00 62.19 185 ASP A C 1
ATOM 1458 O O . ASP A 1 185 ? 12.497 -6.551 -30.720 1.00 62.19 185 ASP A O 1
ATOM 1462 N N . ILE A 1 186 ? 13.742 -8.142 -29.744 1.00 57.75 186 ILE A N 1
ATOM 1463 C CA . ILE A 1 186 ? 13.258 -7.923 -28.372 1.00 57.75 186 ILE A CA 1
ATOM 1464 C C . ILE A 1 186 ? 14.222 -7.024 -27.580 1.00 57.75 186 ILE A C 1
ATOM 1466 O O . ILE A 1 186 ? 13.779 -6.240 -26.740 1.00 57.75 186 ILE A O 1
ATOM 1470 N N . LEU A 1 187 ? 15.535 -7.130 -27.822 1.00 58.06 187 LEU A N 1
ATOM 1471 C CA . LEU A 1 187 ? 16.566 -6.382 -27.091 1.00 58.06 187 LEU A CA 1
ATOM 1472 C C . LEU A 1 187 ? 17.025 -5.098 -27.786 1.00 58.06 187 LEU A C 1
ATOM 1474 O O . LEU A 1 187 ? 17.546 -4.209 -27.108 1.00 58.06 187 LEU A O 1
ATOM 1478 N N . LEU A 1 188 ? 16.868 -4.972 -29.107 1.00 62.47 188 LEU A N 1
ATOM 1479 C CA . LEU A 1 188 ? 17.170 -3.711 -29.771 1.00 62.47 188 LEU A CA 1
ATOM 1480 C C . LEU A 1 188 ? 16.024 -2.726 -29.512 1.00 62.47 188 LEU A C 1
ATOM 1482 O O . LEU A 1 188 ? 14.854 -3.078 -29.662 1.00 62.47 188 LEU A O 1
ATOM 1486 N N . PRO A 1 189 ? 16.334 -1.481 -29.118 1.00 58.50 189 PRO A N 1
ATOM 1487 C CA . PRO A 1 189 ? 15.324 -0.453 -28.940 1.00 58.50 189 PRO A CA 1
ATOM 1488 C C . PRO A 1 189 ? 14.644 -0.182 -30.288 1.00 58.50 189 PRO A C 1
ATOM 1490 O O . PRO A 1 189 ? 15.205 0.486 -31.150 1.00 58.50 189 PRO A O 1
ATOM 1493 N N . VAL A 1 190 ? 13.421 -0.693 -30.457 1.00 60.75 190 VAL A N 1
ATOM 1494 C CA . VAL A 1 190 ? 12.589 -0.515 -31.665 1.00 60.75 190 VAL A CA 1
ATOM 1495 C C . VAL A 1 190 ? 12.226 0.964 -31.896 1.00 60.75 190 VAL A C 1
ATOM 1497 O O . VAL A 1 190 ? 11.881 1.372 -32.999 1.00 60.75 190 VAL A O 1
ATOM 1500 N N . CYS A 1 191 ? 12.357 1.809 -30.871 1.00 62.00 191 CYS A N 1
ATOM 1501 C CA . CYS A 1 191 ? 12.036 3.231 -30.931 1.00 62.00 191 CYS A CA 1
ATOM 1502 C C . CYS A 1 191 ? 13.291 4.090 -31.159 1.00 62.00 191 CYS A C 1
ATOM 1504 O O . CYS A 1 191 ? 13.690 4.852 -30.279 1.00 62.00 191 CYS A O 1
ATOM 1506 N N . THR A 1 192 ? 13.938 3.973 -32.322 1.00 65.69 192 THR A N 1
ATOM 1507 C CA . THR A 1 192 ? 15.025 4.901 -32.697 1.00 65.69 192 THR A CA 1
ATOM 1508 C C . THR A 1 192 ? 14.509 6.270 -33.137 1.00 65.69 192 THR A C 1
ATOM 1510 O O . THR A 1 192 ? 15.275 7.231 -33.150 1.00 65.69 192 THR A O 1
ATOM 1513 N N . ASP A 1 193 ? 13.229 6.373 -33.497 1.00 81.12 193 ASP A N 1
ATOM 1514 C CA . ASP A 1 193 ? 12.640 7.608 -34.001 1.00 81.12 193 ASP A CA 1
ATOM 1515 C C . ASP A 1 193 ? 12.027 8.450 -32.867 1.00 81.12 193 ASP A C 1
ATOM 1517 O O . ASP A 1 193 ? 11.020 8.066 -32.259 1.00 81.12 193 ASP A O 1
ATOM 1521 N N . GLU A 1 194 ? 12.627 9.620 -32.607 1.00 82.69 194 GLU A N 1
ATOM 1522 C CA . GLU A 1 194 ? 12.128 10.641 -31.666 1.00 82.69 194 GLU A CA 1
ATOM 1523 C C . GLU A 1 194 ? 10.713 11.128 -32.028 1.00 82.69 194 GLU A C 1
ATOM 1525 O O . GLU A 1 194 ? 10.028 11.703 -31.185 1.00 82.69 194 GLU A O 1
ATOM 1530 N N . THR A 1 195 ? 10.266 10.917 -33.270 1.00 86.25 195 THR A N 1
ATOM 1531 C CA . THR A 1 195 ? 8.936 11.332 -33.738 1.00 86.25 195 THR A CA 1
ATOM 1532 C C . THR A 1 195 ? 7.861 10.261 -33.556 1.00 86.25 195 THR A C 1
ATOM 1534 O O . THR A 1 195 ? 6.680 10.528 -33.787 1.00 86.25 195 THR A O 1
ATOM 1537 N N . SER A 1 196 ? 8.234 9.060 -33.104 1.00 89.75 196 SER A N 1
ATOM 1538 C CA . SER A 1 196 ? 7.279 7.967 -32.934 1.00 89.75 196 SER A CA 1
ATOM 1539 C C . SER A 1 196 ? 6.280 8.244 -31.794 1.00 89.75 196 SER A C 1
ATOM 1541 O O . SER A 1 196 ? 6.666 8.708 -30.718 1.00 89.75 196 SER A O 1
ATOM 1543 N N . PRO A 1 197 ? 4.986 7.906 -31.956 1.00 90.00 197 PRO A N 1
ATOM 1544 C CA . PRO A 1 197 ? 3.990 8.065 -30.890 1.00 90.00 197 PRO A CA 1
ATOM 1545 C C . PRO A 1 197 ? 4.324 7.227 -29.642 1.00 90.00 197 PRO A C 1
ATOM 1547 O O . PRO A 1 197 ? 4.006 7.620 -28.520 1.00 90.00 197 PRO A O 1
ATOM 1550 N N . GLN A 1 198 ? 5.020 6.099 -29.820 1.00 86.00 198 GLN A N 1
ATOM 1551 C CA . GLN A 1 198 ? 5.500 5.251 -28.725 1.00 86.00 198 GLN A CA 1
ATOM 1552 C C . GLN A 1 198 ? 6.541 5.965 -27.857 1.00 86.00 198 GLN A C 1
ATOM 1554 O O . GLN A 1 198 ? 6.482 5.856 -26.633 1.00 86.00 198 GLN A O 1
ATOM 1559 N N . TYR A 1 199 ? 7.442 6.751 -28.460 1.00 89.75 199 TYR A N 1
ATOM 1560 C CA . TYR A 1 199 ? 8.401 7.562 -27.711 1.00 89.75 199 TYR A CA 1
ATOM 1561 C C . TYR A 1 199 ? 7.690 8.552 -26.779 1.00 89.75 199 TYR A C 1
ATOM 1563 O O . TYR A 1 199 ? 8.035 8.635 -25.602 1.00 89.75 199 TYR A O 1
ATOM 1571 N N . PHE A 1 200 ? 6.647 9.239 -27.258 1.00 92.12 200 PHE A N 1
ATOM 1572 C CA . PHE A 1 200 ? 5.859 10.161 -26.430 1.00 92.12 200 PHE A CA 1
ATOM 1573 C C . PHE A 1 200 ? 5.079 9.450 -25.320 1.00 92.12 200 PHE A C 1
ATOM 1575 O O . PHE A 1 200 ? 4.987 9.972 -24.208 1.00 92.12 200 PHE A O 1
ATOM 1582 N N . SER A 1 201 ? 4.554 8.250 -25.588 1.00 90.06 201 SER A N 1
ATOM 1583 C CA . SER A 1 201 ? 3.920 7.427 -24.553 1.00 90.06 201 SER A CA 1
ATOM 1584 C C . SER A 1 201 ? 4.923 7.051 -23.461 1.00 90.06 201 SER A C 1
ATOM 1586 O O . SER A 1 201 ? 4.647 7.242 -22.279 1.00 90.06 201 SER A O 1
ATOM 1588 N N . ASN A 1 202 ? 6.116 6.590 -23.849 1.00 91.06 202 ASN A N 1
ATOM 1589 C CA . ASN A 1 202 ? 7.175 6.245 -22.903 1.00 91.06 202 ASN A CA 1
ATOM 1590 C C . ASN A 1 202 ? 7.644 7.460 -22.107 1.00 91.06 202 ASN A C 1
ATOM 1592 O O . ASN A 1 202 ? 7.853 7.364 -20.900 1.00 91.06 202 ASN A O 1
ATOM 1596 N N . LEU A 1 203 ? 7.780 8.607 -22.773 1.00 92.69 203 LEU A N 1
ATOM 1597 C CA . LEU A 1 203 ? 8.144 9.869 -22.146 1.00 92.69 203 LEU A CA 1
ATOM 1598 C C . LEU A 1 203 ? 7.142 10.242 -21.050 1.00 92.69 203 LEU A C 1
ATOM 1600 O O . LEU A 1 203 ? 7.562 10.549 -19.937 1.00 92.69 203 LEU A O 1
ATOM 1604 N N . ARG A 1 204 ? 5.837 10.158 -21.341 1.00 93.94 204 ARG A N 1
ATOM 1605 C CA . ARG A 1 204 ? 4.777 10.414 -20.358 1.00 93.94 204 ARG A CA 1
ATOM 1606 C C . ARG A 1 204 ? 4.870 9.448 -19.179 1.00 93.94 204 ARG A C 1
ATOM 1608 O O . ARG A 1 204 ? 4.897 9.895 -18.041 1.00 93.94 204 ARG A O 1
ATOM 1615 N N . THR A 1 205 ? 5.007 8.145 -19.431 1.00 92.00 205 THR A N 1
ATOM 1616 C CA . THR A 1 205 ? 5.141 7.152 -18.353 1.00 92.00 205 THR A CA 1
ATOM 1617 C C . THR A 1 205 ? 6.366 7.414 -17.475 1.00 92.00 205 THR A C 1
ATOM 1619 O O . THR A 1 205 ? 6.274 7.346 -16.253 1.00 92.00 205 THR A O 1
ATOM 1622 N N . VAL A 1 206 ? 7.514 7.750 -18.068 1.00 92.69 206 VAL A N 1
ATOM 1623 C CA . VAL A 1 206 ? 8.731 8.091 -17.315 1.00 92.69 206 VAL A CA 1
ATOM 1624 C C . VAL A 1 206 ? 8.534 9.364 -16.490 1.00 92.69 206 VAL A C 1
ATOM 1626 O O . VAL A 1 206 ? 8.965 9.408 -15.340 1.00 92.69 206 VAL A O 1
ATOM 1629 N N . GLN A 1 207 ? 7.875 10.385 -17.044 1.00 94.19 207 GLN A N 1
ATOM 1630 C CA . GLN A 1 207 ? 7.542 11.614 -16.318 1.00 94.19 207 GLN A CA 1
ATOM 1631 C C . GLN A 1 207 ? 6.623 11.335 -15.127 1.00 94.19 207 GLN A C 1
ATOM 1633 O O . GLN A 1 207 ? 6.892 11.824 -14.029 1.00 94.19 207 GLN A O 1
ATOM 1638 N N . ASP A 1 208 ? 5.596 10.506 -15.317 1.00 93.94 208 ASP A N 1
ATOM 1639 C CA . ASP A 1 208 ? 4.684 10.113 -14.247 1.00 93.94 208 ASP A CA 1
ATOM 1640 C C . ASP A 1 208 ? 5.443 9.367 -13.142 1.00 93.94 208 ASP A C 1
ATOM 1642 O O . ASP A 1 208 ? 5.321 9.724 -11.970 1.00 93.94 208 ASP A O 1
ATOM 1646 N N . ILE A 1 209 ? 6.288 8.388 -13.489 1.00 92.12 209 ILE A N 1
ATOM 1647 C CA . ILE A 1 209 ? 7.111 7.647 -12.517 1.00 92.12 209 ILE A CA 1
ATOM 1648 C C . ILE A 1 209 ? 8.041 8.591 -11.752 1.00 92.12 209 ILE A C 1
ATOM 1650 O O . ILE A 1 209 ? 8.141 8.492 -10.530 1.00 92.12 209 ILE A O 1
ATOM 1654 N N . LEU A 1 210 ? 8.703 9.519 -12.447 1.00 93.56 210 LEU A N 1
ATOM 1655 C CA . LEU A 1 210 ? 9.607 10.483 -11.825 1.00 93.56 210 LEU A CA 1
ATOM 1656 C C . LEU A 1 210 ? 8.856 11.402 -10.852 1.00 93.56 210 LEU A C 1
ATOM 1658 O O . LEU A 1 210 ? 9.301 11.588 -9.723 1.00 93.56 210 LEU A O 1
ATOM 1662 N N . SER A 1 211 ? 7.699 11.933 -11.257 1.00 95.62 211 SER A N 1
ATOM 1663 C CA . SER A 1 211 ? 6.866 12.805 -10.419 1.00 95.62 211 SER A CA 1
ATOM 1664 C C . SER A 1 211 ? 6.367 12.091 -9.157 1.00 95.62 211 SER A C 1
ATOM 1666 O O . SER A 1 211 ? 6.468 12.622 -8.044 1.00 95.62 211 SER A O 1
ATOM 1668 N N . HIS A 1 212 ? 5.900 10.848 -9.303 1.00 94.38 212 HIS A N 1
ATOM 1669 C CA . HIS A 1 212 ? 5.499 10.023 -8.165 1.00 94.38 212 HIS A CA 1
ATOM 1670 C C . HIS A 1 212 ? 6.694 9.690 -7.266 1.00 94.38 212 HIS A C 1
ATOM 1672 O O . HIS A 1 212 ? 6.577 9.784 -6.046 1.00 94.38 212 HIS A O 1
ATOM 1678 N N . GLY A 1 213 ? 7.850 9.363 -7.849 1.00 94.19 213 GLY A N 1
ATOM 1679 C CA . GLY A 1 213 ? 9.086 9.090 -7.120 1.00 94.19 213 GLY A CA 1
ATOM 1680 C C . GLY A 1 213 ? 9.536 10.273 -6.265 1.00 94.19 213 GLY A C 1
ATOM 1681 O O . GLY A 1 213 ? 9.812 10.091 -5.081 1.00 94.19 213 GLY A O 1
ATOM 1682 N N . ILE A 1 214 ? 9.518 11.489 -6.822 1.00 95.75 214 ILE A N 1
ATOM 1683 C CA . ILE A 1 214 ? 9.827 12.728 -6.088 1.00 95.75 214 ILE A CA 1
ATOM 1684 C C . ILE A 1 214 ? 8.824 12.934 -4.948 1.00 95.75 214 ILE A C 1
ATOM 1686 O O . ILE A 1 214 ? 9.217 13.163 -3.811 1.00 95.75 214 ILE A O 1
ATOM 1690 N N . THR A 1 215 ? 7.527 12.756 -5.208 1.00 96.69 215 THR A N 1
ATOM 1691 C CA . THR A 1 215 ? 6.494 12.906 -4.170 1.00 96.69 215 THR A CA 1
ATOM 1692 C C . THR A 1 215 ? 6.676 11.904 -3.023 1.00 96.69 215 THR A C 1
ATOM 1694 O O . THR A 1 215 ? 6.482 12.252 -1.855 1.00 96.69 215 THR A O 1
ATOM 1697 N N . ILE A 1 216 ? 7.032 10.653 -3.335 1.00 94.44 216 ILE A N 1
ATOM 1698 C CA . ILE A 1 216 ? 7.324 9.612 -2.339 1.00 94.44 216 ILE A CA 1
ATOM 1699 C C . ILE A 1 216 ? 8.572 9.987 -1.545 1.00 94.44 216 ILE A C 1
ATOM 1701 O O . ILE A 1 216 ? 8.534 9.948 -0.316 1.00 94.44 216 ILE A O 1
ATOM 1705 N N . HIS A 1 217 ? 9.638 10.399 -2.229 1.00 96.19 217 HIS A N 1
ATOM 1706 C CA . HIS A 1 217 ? 10.871 10.861 -1.607 1.00 96.19 217 HIS A CA 1
ATOM 1707 C C . HIS A 1 217 ? 10.607 12.024 -0.643 1.00 96.19 217 HIS A C 1
ATOM 1709 O O . HIS A 1 217 ? 10.978 11.948 0.522 1.00 96.19 217 HIS A O 1
ATOM 1715 N N . ASP A 1 218 ? 9.871 13.053 -1.060 1.00 96.88 218 ASP A N 1
ATOM 1716 C CA . ASP A 1 218 ? 9.589 14.226 -0.226 1.00 96.88 218 ASP A CA 1
ATOM 1717 C C . ASP A 1 218 ? 8.718 13.895 0.989 1.00 96.88 218 ASP A C 1
ATOM 1719 O O . ASP A 1 218 ? 8.815 14.528 2.044 1.00 96.88 218 ASP A O 1
ATOM 1723 N N . ARG A 1 219 ? 7.824 12.910 0.866 1.00 94.00 219 ARG A N 1
ATOM 1724 C CA . ARG A 1 219 ? 7.067 12.390 2.012 1.00 94.00 219 ARG A CA 1
ATOM 1725 C C . ARG A 1 219 ? 7.980 11.615 2.954 1.00 94.00 219 ARG A C 1
ATOM 1727 O O . ARG A 1 219 ? 7.914 11.853 4.156 1.00 94.00 219 ARG A O 1
ATOM 1734 N N . LEU A 1 220 ? 8.828 10.737 2.422 1.00 91.12 220 LEU A N 1
ATOM 1735 C CA . LEU A 1 220 ? 9.758 9.928 3.204 1.00 91.12 220 LEU A CA 1
ATOM 1736 C C . LEU A 1 220 ? 10.749 10.814 3.961 1.00 91.12 220 LEU A C 1
ATOM 1738 O O . LEU A 1 220 ? 10.868 10.685 5.172 1.00 91.12 220 LEU A O 1
ATOM 1742 N N . THR A 1 221 ? 11.380 11.768 3.280 1.00 93.62 221 THR A N 1
ATOM 1743 C CA . THR A 1 221 ? 12.327 12.708 3.881 1.00 93.62 221 THR A CA 1
ATOM 1744 C C . THR A 1 221 ? 11.659 13.527 4.974 1.00 93.62 221 THR A C 1
ATOM 1746 O O . THR A 1 221 ? 12.188 13.592 6.074 1.00 93.62 221 THR A O 1
ATOM 1749 N N . ARG A 1 222 ? 10.443 14.055 4.759 1.00 92.00 222 ARG A N 1
ATOM 1750 C CA . ARG A 1 222 ? 9.710 14.767 5.824 1.00 92.00 222 ARG A CA 1
ATOM 1751 C C . ARG A 1 222 ? 9.423 13.890 7.041 1.00 92.00 222 ARG A C 1
ATOM 1753 O O . ARG A 1 222 ? 9.500 14.383 8.161 1.00 92.00 222 ARG A O 1
ATOM 1760 N N . GLN A 1 223 ? 9.079 12.620 6.838 1.00 88.12 223 GLN A N 1
ATOM 1761 C CA . GLN A 1 223 ? 8.848 11.687 7.944 1.00 88.12 223 GLN A CA 1
ATOM 1762 C C . GLN A 1 223 ? 10.153 11.349 8.671 1.00 88.12 223 GLN A C 1
ATOM 1764 O O . GLN A 1 223 ? 10.189 11.391 9.895 1.00 88.12 223 GLN A O 1
ATOM 1769 N N . LEU A 1 224 ? 11.238 11.094 7.939 1.00 86.12 224 LEU A N 1
ATOM 1770 C CA . LEU A 1 224 ? 12.556 10.819 8.512 1.00 86.12 224 LEU A CA 1
ATOM 1771 C C . LEU A 1 224 ? 13.111 12.024 9.276 1.00 86.12 224 LEU A C 1
ATOM 1773 O O . LEU A 1 224 ? 13.633 11.854 10.372 1.00 86.12 224 LEU A O 1
ATOM 1777 N N . THR A 1 225 ? 12.948 13.242 8.755 1.00 90.25 225 THR A N 1
ATOM 1778 C CA . THR A 1 225 ? 13.352 14.465 9.461 1.00 90.25 225 THR A CA 1
ATOM 1779 C C . THR A 1 225 ? 12.544 14.655 10.742 1.00 90.25 225 THR A C 1
ATOM 1781 O O . THR A 1 225 ? 13.130 14.968 11.772 1.00 90.25 225 THR A O 1
ATOM 1784 N N . ARG A 1 226 ? 11.225 14.397 10.722 1.00 84.62 226 ARG A N 1
ATOM 1785 C CA . ARG A 1 226 ? 10.397 14.422 11.943 1.00 84.62 226 ARG A CA 1
ATOM 1786 C C . ARG A 1 226 ? 10.874 13.400 12.973 1.00 84.62 226 ARG A C 1
ATOM 1788 O O . ARG A 1 226 ? 11.057 13.755 14.128 1.00 84.62 226 ARG A O 1
ATOM 1795 N N . LEU A 1 227 ? 11.128 12.164 12.542 1.00 79.44 227 LEU A N 1
ATOM 1796 C CA . LEU A 1 227 ? 11.637 11.097 13.411 1.00 79.44 227 LEU A CA 1
ATOM 1797 C C . LEU A 1 227 ? 13.026 11.416 13.978 1.00 79.44 227 LEU A C 1
ATOM 1799 O O . LEU A 1 227 ? 13.328 11.025 15.099 1.00 79.44 227 LEU A O 1
ATOM 1803 N N . SER A 1 228 ? 13.862 12.127 13.219 1.00 83.75 228 SER A N 1
ATOM 1804 C CA . SER A 1 228 ? 15.200 12.534 13.651 1.00 83.75 228 SER A CA 1
ATOM 1805 C C . SER A 1 228 ? 15.196 13.697 14.646 1.00 83.75 228 SER A C 1
ATOM 1807 O O . SER A 1 228 ? 16.201 13.886 15.328 1.00 83.75 228 SER A O 1
ATOM 1809 N N . GLN A 1 229 ? 14.135 14.509 14.691 1.00 84.06 229 GLN A N 1
ATOM 1810 C CA . GLN A 1 229 ? 14.104 15.740 15.486 1.00 84.06 229 GLN A CA 1
ATOM 1811 C C . GLN A 1 229 ? 13.531 15.539 16.900 1.00 84.06 229 GLN A C 1
ATOM 1813 O O . GLN A 1 229 ? 13.805 16.355 17.779 1.00 84.06 229 GLN A O 1
ATOM 1818 N N . ASP A 1 230 ? 12.802 14.449 17.157 1.00 79.12 230 ASP A N 1
ATOM 1819 C CA . ASP A 1 230 ? 12.286 14.149 18.496 1.00 79.12 230 ASP A CA 1
ATOM 1820 C C . ASP A 1 230 ? 13.341 13.499 19.412 1.00 79.12 230 ASP A C 1
ATOM 1822 O O . ASP A 1 230 ? 13.926 12.453 19.127 1.00 79.12 230 ASP A O 1
ATOM 1826 N N . ASN A 1 231 ? 13.558 14.137 20.562 1.00 74.19 231 ASN A N 1
ATOM 1827 C CA . ASN A 1 231 ? 14.582 13.809 21.550 1.00 74.19 231 ASN A CA 1
ATOM 1828 C C . ASN A 1 231 ? 14.246 12.529 22.361 1.00 74.19 231 ASN A C 1
ATOM 1830 O O . ASN A 1 231 ? 13.097 12.312 22.739 1.00 74.19 231 ASN A O 1
ATOM 1834 N N . THR A 1 232 ? 15.277 11.711 22.629 1.00 69.25 232 THR A N 1
ATOM 1835 C CA . THR A 1 232 ? 15.487 10.580 23.585 1.00 69.25 232 THR A CA 1
ATOM 1836 C C . THR A 1 232 ? 14.365 9.615 24.030 1.00 69.25 232 THR A C 1
ATOM 1838 O O . THR A 1 232 ? 14.687 8.464 24.316 1.00 69.25 232 THR A O 1
ATOM 1841 N N . ARG A 1 233 ? 13.073 9.967 24.059 1.00 70.81 233 ARG A N 1
ATOM 1842 C CA . ARG A 1 233 ? 11.967 9.046 24.426 1.00 70.81 233 ARG A CA 1
ATOM 1843 C C . ARG A 1 233 ? 11.378 8.283 23.235 1.00 70.81 233 ARG A C 1
ATOM 1845 O O . ARG A 1 233 ? 10.887 7.168 23.393 1.00 70.81 233 ARG A O 1
ATOM 1852 N N . VAL A 1 234 ? 11.486 8.846 22.036 1.00 74.75 234 VAL A N 1
ATOM 1853 C CA . VAL A 1 234 ? 11.061 8.221 20.776 1.00 74.75 234 VAL A CA 1
ATOM 1854 C C . VAL A 1 234 ? 11.861 6.962 20.376 1.00 74.75 234 VAL A C 1
ATOM 1856 O O . VAL A 1 234 ? 11.218 6.001 19.950 1.00 74.75 234 VAL A O 1
ATOM 1859 N N . PRO A 1 235 ? 13.198 6.847 20.553 1.00 79.62 235 PRO A N 1
ATOM 1860 C CA . PRO A 1 235 ? 13.927 5.646 20.129 1.00 79.62 235 PRO A CA 1
ATOM 1861 C C . PRO A 1 235 ? 13.518 4.379 20.891 1.00 79.62 235 PRO A C 1
ATOM 1863 O O . PRO A 1 235 ? 13.469 3.310 20.288 1.00 79.62 235 PRO A O 1
ATOM 1866 N N . LEU A 1 236 ? 13.161 4.479 22.178 1.00 82.75 236 LEU A N 1
ATOM 1867 C CA . LEU A 1 236 ? 12.698 3.321 22.952 1.00 82.75 236 LEU A CA 1
ATOM 1868 C C . LEU A 1 236 ? 11.312 2.851 22.485 1.00 82.75 236 LEU A C 1
ATOM 1870 O O . LEU A 1 236 ? 11.074 1.651 22.363 1.00 82.75 236 LEU A O 1
ATOM 1874 N N . GLY A 1 237 ? 10.422 3.793 22.153 1.00 83.06 237 GLY A N 1
ATOM 1875 C CA . GLY A 1 237 ? 9.119 3.489 21.559 1.00 83.06 237 GLY A CA 1
ATOM 1876 C C . GLY A 1 237 ? 9.240 2.861 20.168 1.00 83.06 237 GLY A C 1
ATOM 1877 O O . GLY A 1 237 ? 8.568 1.873 19.883 1.00 83.06 237 GLY A O 1
ATOM 1878 N N . ILE A 1 238 ? 10.145 3.368 19.322 1.00 86.12 238 ILE A N 1
ATOM 1879 C CA . ILE A 1 238 ? 10.435 2.788 18.000 1.00 86.12 238 ILE A CA 1
ATOM 1880 C C . ILE A 1 238 ? 11.044 1.391 18.140 1.00 86.12 238 ILE A C 1
ATOM 1882 O O . ILE A 1 238 ? 10.676 0.487 17.391 1.00 86.12 238 ILE A O 1
ATOM 1886 N N . LEU A 1 239 ? 11.944 1.176 19.101 1.00 87.81 239 LEU A N 1
ATOM 1887 C CA . LEU A 1 239 ? 12.523 -0.142 19.354 1.00 87.81 239 LEU A CA 1
ATOM 1888 C C . LEU A 1 239 ? 11.453 -1.136 19.829 1.00 87.81 239 LEU A C 1
ATOM 1890 O O . LEU A 1 239 ? 11.371 -2.241 19.301 1.00 87.81 239 LEU A O 1
ATOM 1894 N N . GLY A 1 240 ? 10.578 -0.725 20.750 1.00 91.25 240 GLY A N 1
ATOM 1895 C CA . GLY A 1 240 ? 9.451 -1.545 21.198 1.00 91.25 240 GLY A CA 1
ATOM 1896 C C . GLY A 1 240 ? 8.472 -1.868 20.066 1.00 91.25 240 GLY A C 1
ATOM 1897 O O . GLY A 1 240 ? 8.110 -3.027 19.868 1.00 91.25 240 GLY A O 1
ATOM 1898 N N . LEU A 1 241 ? 8.094 -0.866 19.266 1.00 90.19 241 LEU A N 1
ATOM 1899 C CA . LEU A 1 241 ? 7.188 -1.039 18.131 1.00 90.19 241 LEU A CA 1
ATOM 1900 C C . LEU A 1 241 ? 7.815 -1.897 17.026 1.00 90.19 241 LEU A C 1
ATOM 1902 O O . LEU A 1 241 ? 7.141 -2.757 16.469 1.00 90.19 241 LEU A O 1
ATOM 1906 N N . SER A 1 242 ? 9.100 -1.709 16.721 1.00 93.25 242 SER A N 1
ATOM 1907 C CA . SER A 1 242 ? 9.807 -2.546 15.746 1.00 93.25 242 SER A CA 1
ATOM 1908 C C . SER A 1 242 ? 9.943 -3.989 16.232 1.00 93.25 242 SER A C 1
ATOM 1910 O O . SER A 1 242 ? 9.741 -4.903 15.437 1.00 93.25 242 SER A O 1
ATOM 1912 N N . GLY A 1 243 ? 10.178 -4.212 17.530 1.00 93.69 243 GLY A N 1
ATOM 1913 C CA . GLY A 1 243 ? 10.152 -5.541 18.142 1.00 93.69 243 GLY A CA 1
ATOM 1914 C C . GLY A 1 243 ? 8.780 -6.205 18.029 1.00 93.69 243 GLY A C 1
ATOM 1915 O O . GLY A 1 243 ? 8.692 -7.361 17.621 1.00 93.69 243 GLY A O 1
ATOM 1916 N N . LEU A 1 244 ? 7.703 -5.459 18.296 1.00 93.38 244 LEU A N 1
ATOM 1917 C CA . LEU A 1 244 ? 6.329 -5.942 18.148 1.00 93.38 244 LEU A CA 1
ATOM 1918 C C . LEU A 1 244 ? 5.990 -6.267 16.686 1.00 93.38 244 LEU A C 1
ATOM 1920 O O . LEU A 1 244 ? 5.475 -7.345 16.401 1.00 93.38 244 LEU A O 1
ATOM 1924 N N . ILE A 1 245 ? 6.312 -5.369 15.750 1.00 92.31 245 ILE A N 1
ATOM 1925 C CA . ILE A 1 245 ? 6.111 -5.593 14.312 1.00 92.31 245 ILE A CA 1
ATOM 1926 C C . ILE A 1 245 ? 6.926 -6.802 13.848 1.00 92.31 245 ILE A C 1
ATOM 1928 O O . ILE A 1 245 ? 6.414 -7.614 13.084 1.00 92.31 245 ILE A O 1
ATOM 1932 N N . SER A 1 246 ? 8.159 -6.961 14.333 1.00 93.56 246 SER A N 1
ATOM 1933 C CA . SER A 1 246 ? 9.009 -8.111 14.025 1.00 93.56 246 SER A CA 1
ATOM 1934 C C . SER A 1 246 ? 8.429 -9.414 14.582 1.00 93.56 246 SER A C 1
ATOM 1936 O O . SER A 1 246 ? 8.370 -10.408 13.864 1.00 93.56 246 SER A O 1
ATOM 1938 N N . ALA A 1 247 ? 7.901 -9.416 15.810 1.00 93.06 247 ALA A N 1
ATOM 1939 C CA . ALA A 1 247 ? 7.230 -10.578 16.395 1.00 93.06 247 ALA A CA 1
ATOM 1940 C C . ALA A 1 247 ? 5.957 -10.959 15.617 1.00 93.06 247 ALA A C 1
ATOM 1942 O O . ALA A 1 247 ? 5.740 -12.131 15.306 1.00 93.06 247 ALA A O 1
ATOM 1943 N N . ILE A 1 248 ? 5.148 -9.968 15.227 1.00 91.38 248 ILE A N 1
ATOM 1944 C CA . ILE A 1 248 ? 3.973 -10.173 14.369 1.00 91.38 248 ILE A CA 1
ATOM 1945 C C . ILE A 1 248 ? 4.405 -10.704 12.998 1.00 91.38 248 ILE A C 1
ATOM 1947 O O . ILE A 1 248 ? 3.800 -11.643 12.488 1.00 91.38 248 ILE A O 1
ATOM 1951 N N . ALA A 1 249 ? 5.467 -10.157 12.406 1.00 88.44 249 ALA A N 1
ATOM 1952 C CA . ALA A 1 249 ? 6.013 -10.624 11.137 1.00 88.44 249 ALA A CA 1
ATOM 1953 C C . ALA A 1 249 ? 6.638 -12.025 11.244 1.00 88.44 249 ALA A C 1
ATOM 1955 O O . ALA A 1 249 ? 6.605 -12.784 10.285 1.00 88.44 249 ALA A O 1
ATOM 1956 N N . TRP A 1 250 ? 7.159 -12.425 12.397 1.00 91.12 250 TRP A N 1
ATOM 1957 C CA . TRP A 1 250 ? 7.653 -13.783 12.597 1.00 91.12 250 TRP A CA 1
ATOM 1958 C C . TRP A 1 250 ? 6.505 -14.795 12.639 1.00 91.12 250 TRP A C 1
ATOM 1960 O O . TRP A 1 250 ? 6.522 -15.793 11.922 1.00 91.12 250 TRP A O 1
ATOM 1970 N N . ILE A 1 251 ? 5.479 -14.513 13.446 1.00 91.31 251 ILE A N 1
ATOM 1971 C CA . ILE A 1 251 ? 4.346 -15.425 13.650 1.00 91.31 251 ILE A CA 1
ATOM 1972 C C . ILE A 1 251 ? 3.445 -15.454 12.411 1.00 91.31 251 ILE A C 1
ATOM 1974 O O . ILE A 1 251 ? 3.051 -16.517 11.932 1.00 91.31 251 ILE A O 1
ATOM 1978 N N . PHE A 1 252 ? 3.129 -14.277 11.872 1.00 93.75 252 PHE A N 1
ATOM 1979 C CA . PHE A 1 252 ? 2.139 -14.102 10.816 1.00 93.75 252 PHE A CA 1
ATOM 1980 C C . PHE A 1 252 ? 2.727 -13.643 9.492 1.00 93.75 252 PHE A C 1
ATOM 1982 O O . PHE A 1 252 ? 1.982 -13.594 8.521 1.00 93.75 252 PHE A O 1
ATOM 1989 N N . GLY A 1 253 ? 4.017 -13.320 9.385 1.00 89.12 253 GLY A N 1
ATOM 1990 C CA . GLY A 1 253 ? 4.559 -12.661 8.188 1.00 89.12 253 GLY A CA 1
ATOM 1991 C C . GLY A 1 253 ? 4.325 -13.447 6.912 1.00 89.12 253 GLY A C 1
ATOM 1992 O O . GLY A 1 253 ? 3.991 -12.857 5.892 1.00 89.12 253 GLY A O 1
ATOM 1993 N N . ARG A 1 254 ? 4.371 -14.781 6.970 1.00 89.19 254 ARG A N 1
ATOM 1994 C CA . ARG A 1 254 ? 4.019 -15.618 5.818 1.00 89.19 254 ARG A CA 1
ATOM 1995 C C . ARG A 1 254 ? 2.564 -15.420 5.376 1.00 89.19 254 ARG A C 1
ATOM 1997 O O . ARG A 1 254 ? 2.306 -15.238 4.189 1.00 89.19 254 ARG A O 1
ATOM 2004 N N . GLN A 1 255 ? 1.631 -15.427 6.325 1.00 92.38 255 GLN A N 1
ATOM 2005 C CA . GLN A 1 255 ? 0.209 -15.212 6.044 1.00 92.38 255 GLN A CA 1
ATOM 2006 C C . GLN A 1 255 ? -0.072 -13.763 5.652 1.00 92.38 255 GLN A C 1
ATOM 2008 O O . GLN A 1 255 ? -0.895 -13.509 4.780 1.00 92.38 255 GLN A O 1
ATOM 2013 N N . LEU A 1 256 ? 0.657 -12.815 6.238 1.00 90.44 256 LEU A N 1
ATOM 2014 C CA . LEU A 1 256 ? 0.554 -11.396 5.946 1.00 90.44 256 LEU A CA 1
ATOM 2015 C C . LEU A 1 256 ? 1.018 -11.097 4.517 1.00 90.44 256 LEU A C 1
ATOM 2017 O O . LEU A 1 256 ? 0.313 -10.409 3.792 1.00 90.44 256 LEU A O 1
ATOM 2021 N N . ILE A 1 257 ? 2.157 -11.645 4.080 1.00 91.50 257 ILE A N 1
ATOM 2022 C CA . ILE A 1 257 ? 2.657 -11.488 2.703 1.00 91.50 257 ILE A CA 1
ATOM 2023 C C . ILE A 1 257 ? 1.663 -12.094 1.707 1.00 91.50 257 ILE A C 1
ATOM 2025 O O . ILE A 1 257 ? 1.334 -11.462 0.699 1.00 91.50 257 ILE A O 1
ATOM 2029 N N . TRP A 1 258 ? 1.146 -13.290 2.008 1.00 94.94 258 TRP A N 1
ATOM 2030 C CA . TRP A 1 258 ? 0.108 -13.921 1.198 1.00 94.94 258 TRP A CA 1
ATOM 2031 C C . TRP A 1 258 ? -1.132 -13.027 1.083 1.00 94.94 258 TRP A C 1
ATOM 2033 O O . TRP A 1 258 ? -1.571 -12.716 -0.026 1.00 94.94 258 TRP A O 1
ATOM 2043 N N . PHE A 1 259 ? -1.644 -12.563 2.223 1.00 92.75 259 PHE A N 1
ATOM 2044 C CA . PHE A 1 259 ? -2.846 -11.746 2.316 1.00 92.75 259 PHE A CA 1
ATOM 2045 C C . PHE A 1 259 ? -2.682 -10.389 1.630 1.00 92.75 259 PHE A C 1
ATOM 2047 O O . PHE A 1 259 ? -3.553 -9.997 0.861 1.00 92.75 259 PHE A O 1
ATOM 2054 N N . ILE A 1 260 ? -1.556 -9.698 1.838 1.00 92.44 260 ILE A N 1
ATOM 2055 C CA . ILE A 1 260 ? -1.250 -8.419 1.182 1.00 92.44 260 ILE A CA 1
ATOM 2056 C C . ILE A 1 260 ? -1.223 -8.601 -0.334 1.00 92.44 260 ILE A C 1
ATOM 2058 O O . ILE A 1 260 ? -1.863 -7.831 -1.048 1.00 92.44 260 ILE A O 1
ATOM 2062 N N . GLY A 1 261 ? -0.534 -9.622 -0.848 1.00 92.12 261 GLY A N 1
ATOM 2063 C CA . GLY A 1 261 ? -0.497 -9.851 -2.293 1.00 92.12 261 GLY A CA 1
ATOM 2064 C C . GLY A 1 261 ? -1.864 -10.234 -2.866 1.00 92.12 261 GLY A C 1
ATOM 2065 O O . GLY A 1 261 ? -2.245 -9.721 -3.918 1.00 92.12 261 GLY A O 1
ATOM 2066 N N . CYS A 1 262 ? -2.654 -11.038 -2.144 1.00 93.44 262 CYS A N 1
ATOM 2067 C CA . CYS A 1 262 ? -4.035 -11.333 -2.526 1.00 93.44 262 CYS A CA 1
ATOM 2068 C C . CYS A 1 262 ? -4.907 -10.073 -2.519 1.00 93.44 262 CYS A C 1
ATOM 2070 O O . CYS A 1 262 ? -5.652 -9.863 -3.468 1.00 93.44 262 CYS A O 1
ATOM 2072 N N . MET A 1 263 ? -4.792 -9.207 -1.508 1.00 92.62 263 MET A N 1
ATOM 2073 C CA . MET A 1 263 ? -5.511 -7.931 -1.450 1.00 92.62 263 MET A CA 1
ATOM 2074 C C . MET A 1 263 ? -5.151 -7.022 -2.623 1.00 92.62 263 MET A C 1
ATOM 2076 O O . MET A 1 263 ? -6.042 -6.468 -3.263 1.00 92.62 263 MET A O 1
ATOM 2080 N N . VAL A 1 264 ? -3.856 -6.878 -2.922 1.00 93.19 264 VAL A N 1
ATOM 2081 C CA . VAL A 1 264 ? -3.382 -6.061 -4.044 1.00 93.19 264 VAL A CA 1
ATOM 2082 C C . VAL A 1 264 ? -3.967 -6.595 -5.347 1.00 93.19 264 VAL A C 1
ATOM 2084 O O . VAL A 1 264 ? -4.600 -5.832 -6.071 1.00 93.19 264 VAL A O 1
ATOM 2087 N N . LEU A 1 265 ? -3.830 -7.896 -5.616 1.00 91.94 265 LEU A N 1
ATOM 2088 C CA . LEU A 1 265 ? -4.348 -8.497 -6.843 1.00 91.94 265 LEU A CA 1
ATOM 2089 C C . LEU A 1 265 ? -5.876 -8.439 -6.911 1.00 91.94 265 LEU A C 1
ATOM 2091 O O . LEU A 1 265 ? -6.415 -8.124 -7.963 1.00 91.94 265 LEU A O 1
ATOM 2095 N N . LEU A 1 266 ? -6.596 -8.688 -5.819 1.00 93.94 266 LEU A N 1
ATOM 2096 C CA . LEU A 1 266 ? -8.059 -8.729 -5.823 1.00 93.94 266 LEU A CA 1
ATOM 2097 C C . LEU A 1 266 ? -8.716 -7.349 -5.770 1.00 93.94 266 LEU A C 1
ATOM 2099 O O . LEU A 1 266 ? -9.912 -7.278 -6.036 1.00 93.94 266 LEU A O 1
ATOM 2103 N N . ARG A 1 267 ? -7.988 -6.260 -5.487 1.00 94.44 267 ARG A N 1
ATOM 2104 C CA . ARG A 1 267 ? -8.547 -4.910 -5.268 1.00 94.44 267 ARG A CA 1
ATOM 2105 C C . ARG A 1 267 ? -9.563 -4.463 -6.325 1.00 94.44 267 ARG A C 1
ATOM 2107 O O . ARG A 1 267 ? -10.543 -3.800 -5.996 1.00 94.44 267 ARG A O 1
ATOM 2114 N N . HIS A 1 268 ? -9.331 -4.797 -7.592 1.00 92.19 268 HIS A N 1
ATOM 2115 C CA . HIS A 1 268 ? -10.209 -4.398 -8.698 1.00 92.19 268 HIS A CA 1
ATOM 2116 C C . HIS A 1 268 ? -11.319 -5.407 -9.027 1.00 92.19 268 HIS A C 1
ATOM 2118 O O . HIS A 1 268 ? -12.103 -5.174 -9.942 1.00 92.19 268 HIS A O 1
ATOM 2124 N N . THR A 1 269 ? -11.423 -6.508 -8.286 1.00 94.44 269 THR A N 1
ATOM 2125 C CA . THR A 1 269 ? -12.439 -7.545 -8.505 1.00 94.44 269 THR A CA 1
ATOM 2126 C C . THR A 1 269 ? -13.717 -7.281 -7.709 1.00 94.44 269 THR A C 1
ATOM 2128 O O . THR A 1 269 ? -13.715 -6.597 -6.684 1.00 94.44 269 THR A O 1
ATOM 2131 N N . TRP A 1 270 ? -14.829 -7.878 -8.146 1.00 94.38 270 TRP A N 1
ATOM 2132 C CA . TRP A 1 270 ? -16.091 -7.851 -7.398 1.00 94.38 270 TRP A CA 1
ATOM 2133 C C . TRP A 1 270 ? -15.971 -8.550 -6.033 1.00 94.38 270 TRP A C 1
ATOM 2135 O O . TRP A 1 270 ? -16.601 -8.117 -5.070 1.00 94.38 270 TRP A O 1
ATOM 2145 N N . LEU A 1 271 ? -15.116 -9.579 -5.930 1.00 91.12 271 LEU A N 1
ATOM 2146 C CA . LEU A 1 271 ? -14.836 -10.294 -4.681 1.00 91.12 271 LEU A CA 1
ATOM 2147 C C . LEU A 1 271 ? -14.325 -9.343 -3.603 1.00 91.12 271 LEU A C 1
ATOM 2149 O O . LEU A 1 271 ? -14.774 -9.408 -2.464 1.00 91.12 271 LEU A O 1
ATOM 2153 N N . TRP A 1 272 ? -13.430 -8.426 -3.971 1.00 93.75 272 TRP A N 1
ATOM 2154 C CA . TRP A 1 272 ? -12.930 -7.410 -3.053 1.00 93.75 272 TRP A CA 1
ATOM 2155 C C . TRP A 1 272 ? -14.030 -6.466 -2.572 1.00 93.75 272 TRP A C 1
ATOM 2157 O O . TRP A 1 272 ? -14.103 -6.175 -1.383 1.00 93.75 272 TRP A O 1
ATOM 2167 N N . GLN A 1 273 ? -14.923 -6.027 -3.460 1.00 93.19 273 GLN A N 1
ATOM 2168 C CA . GLN A 1 273 ? -16.040 -5.160 -3.071 1.00 93.19 273 GLN A CA 1
ATOM 2169 C C . GLN A 1 273 ? -16.997 -5.870 -2.103 1.00 93.19 273 GLN A C 1
ATOM 2171 O O . GLN A 1 273 ? -17.462 -5.265 -1.137 1.00 93.19 273 GLN A O 1
ATOM 2176 N N . VAL A 1 274 ? -17.268 -7.160 -2.330 1.00 95.06 274 VAL A N 1
ATOM 2177 C CA . VAL A 1 274 ? -18.065 -7.986 -1.410 1.00 95.06 274 VAL A CA 1
ATOM 2178 C C . VAL A 1 274 ? -17.337 -8.167 -0.081 1.00 95.06 274 VAL A C 1
ATOM 2180 O O . VAL A 1 274 ? -17.945 -7.973 0.967 1.00 95.06 274 VAL A O 1
ATOM 2183 N N . ALA A 1 275 ? -16.034 -8.458 -0.107 1.00 92.69 275 ALA A N 1
ATOM 2184 C CA . ALA A 1 275 ? -15.219 -8.590 1.095 1.00 92.69 275 ALA A CA 1
ATOM 2185 C C . ALA A 1 275 ? -15.192 -7.289 1.913 1.00 92.69 275 ALA A C 1
ATOM 2187 O O . ALA A 1 275 ? -15.357 -7.338 3.126 1.00 92.69 275 ALA A O 1
ATOM 2188 N N . GLN A 1 276 ? -15.063 -6.124 1.271 1.00 91.75 276 GLN A N 1
ATOM 2189 C CA . GLN A 1 276 ? -15.127 -4.826 1.949 1.00 91.75 276 GLN A CA 1
ATOM 2190 C C . GLN A 1 276 ? -16.473 -4.610 2.646 1.00 91.75 276 GLN A C 1
ATOM 2192 O O . GLN A 1 276 ? -16.499 -4.194 3.803 1.00 91.75 276 GLN A O 1
ATOM 2197 N N . LYS A 1 277 ? -17.586 -4.929 1.974 1.00 93.50 277 LYS A N 1
ATOM 2198 C CA . LYS A 1 277 ? -18.924 -4.840 2.578 1.00 93.50 277 LYS A CA 1
ATOM 2199 C C . LYS A 1 277 ? -19.092 -5.821 3.738 1.00 93.50 277 LYS A C 1
ATOM 2201 O O . LYS A 1 277 ? -19.630 -5.443 4.771 1.00 93.50 277 LYS A O 1
ATOM 2206 N N . ALA A 1 278 ? -18.598 -7.050 3.591 1.00 94.50 278 ALA A N 1
ATOM 2207 C CA . ALA A 1 278 ? -18.644 -8.061 4.642 1.00 94.50 278 ALA A CA 1
ATOM 2208 C C . ALA A 1 278 ? -17.820 -7.649 5.871 1.00 94.50 278 ALA A C 1
ATOM 2210 O O . ALA A 1 278 ? -18.307 -7.755 6.991 1.00 94.50 278 ALA A O 1
ATOM 2211 N N . VAL A 1 279 ? -16.606 -7.123 5.674 1.00 92.44 279 VAL A N 1
ATOM 2212 C CA . VAL A 1 279 ? -15.768 -6.594 6.764 1.00 92.44 279 VAL A CA 1
ATOM 2213 C C . VAL A 1 279 ? -16.456 -5.421 7.463 1.00 92.44 279 VAL A C 1
ATOM 2215 O O . VAL A 1 279 ? -16.446 -5.373 8.689 1.00 92.44 279 VAL A O 1
ATOM 2218 N N . GLY A 1 280 ? -17.090 -4.515 6.709 1.00 91.25 280 GLY A N 1
ATOM 2219 C CA . GLY A 1 280 ? -17.889 -3.425 7.277 1.00 91.25 280 GLY A CA 1
ATOM 2220 C C . GLY A 1 280 ? -19.026 -3.938 8.164 1.00 91.25 280 GLY A C 1
ATOM 2221 O O . GLY A 1 280 ? -19.117 -3.545 9.322 1.00 91.25 280 GLY A O 1
ATOM 2222 N N . ALA A 1 281 ? -19.816 -4.893 7.667 1.00 94.25 281 ALA A N 1
ATOM 2223 C CA . ALA A 1 281 ? -20.909 -5.498 8.428 1.00 94.25 281 ALA A CA 1
ATOM 2224 C C . ALA A 1 281 ? -20.417 -6.226 9.693 1.00 94.25 281 ALA A C 1
ATOM 2226 O O . ALA A 1 281 ? -21.020 -6.108 10.755 1.00 94.25 281 ALA A O 1
ATOM 2227 N N . ILE A 1 282 ? -19.297 -6.953 9.609 1.00 94.00 282 ILE A N 1
ATOM 2228 C CA . ILE A 1 282 ? -18.690 -7.610 10.776 1.00 94.00 282 ILE A CA 1
ATOM 2229 C C . ILE A 1 282 ? -18.254 -6.570 11.810 1.00 94.00 282 ILE A C 1
ATOM 2231 O O . ILE A 1 282 ? -18.468 -6.773 13.002 1.00 94.00 282 ILE A O 1
ATOM 2235 N N . LEU A 1 283 ? -17.658 -5.459 11.373 1.00 93.50 283 LEU A N 1
ATOM 2236 C CA . LEU A 1 283 ? -17.216 -4.406 12.281 1.00 93.50 283 LEU A CA 1
ATOM 2237 C C . LEU A 1 283 ? -18.400 -3.745 12.998 1.00 93.50 283 LEU A C 1
ATOM 2239 O O . LEU A 1 283 ? -18.309 -3.521 14.200 1.00 93.50 283 LEU A O 1
ATOM 2243 N N . GLU A 1 284 ? -19.514 -3.507 12.305 1.00 93.75 284 GLU A N 1
ATOM 2244 C CA . GLU A 1 284 ? -20.758 -3.007 12.912 1.00 93.75 284 GLU A CA 1
ATOM 2245 C C . GLU A 1 284 ? -21.326 -3.998 13.943 1.00 93.75 284 GLU A C 1
ATOM 2247 O O . GLU A 1 284 ? -21.725 -3.608 15.042 1.00 93.75 284 GLU A O 1
ATOM 2252 N N . VAL A 1 285 ? -21.300 -5.302 13.649 1.00 95.12 285 VAL A N 1
ATOM 2253 C CA . VAL A 1 285 ? -21.706 -6.339 14.615 1.00 95.12 285 VAL A CA 1
ATOM 2254 C C . VAL A 1 285 ? -20.777 -6.355 15.833 1.00 95.12 285 VAL A C 1
ATOM 2256 O O . VAL A 1 285 ? -21.240 -6.441 16.965 1.00 95.12 285 VAL A O 1
ATOM 2259 N N . ILE A 1 286 ? -19.463 -6.227 15.638 1.00 91.38 286 ILE A N 1
ATOM 2260 C CA . ILE A 1 286 ? -18.512 -6.152 16.755 1.00 91.38 286 ILE A CA 1
ATOM 2261 C C . ILE A 1 286 ? -18.767 -4.896 17.594 1.00 91.38 286 ILE A C 1
ATOM 2263 O O . ILE A 1 286 ? -18.795 -4.992 18.817 1.00 91.38 286 ILE A O 1
ATOM 2267 N N . GLN A 1 287 ? -18.987 -3.741 16.964 1.00 93.19 287 GLN A N 1
ATOM 2268 C CA . GLN A 1 287 ? -19.296 -2.490 17.662 1.00 93.19 287 GLN A CA 1
ATOM 2269 C C . GLN A 1 287 ? -20.576 -2.619 18.490 1.00 93.19 287 GLN A C 1
ATOM 2271 O O . GLN A 1 287 ? -20.556 -2.335 19.683 1.00 93.19 287 GLN A O 1
ATOM 2276 N N . THR A 1 288 ? -21.650 -3.159 17.911 1.00 93.19 288 THR A N 1
ATOM 2277 C CA . THR A 1 288 ? -22.906 -3.382 18.646 1.00 93.19 288 THR A CA 1
ATOM 2278 C C . THR A 1 288 ? -22.743 -4.368 19.806 1.00 93.19 288 THR A C 1
ATOM 2280 O O . THR A 1 288 ? -23.296 -4.139 20.880 1.00 93.19 288 THR A O 1
ATOM 2283 N N . LEU A 1 289 ? -21.944 -5.430 19.650 1.00 91.69 289 LEU A N 1
ATOM 2284 C CA . LEU A 1 289 ? -21.626 -6.350 20.747 1.00 91.69 289 LEU A CA 1
ATOM 2285 C C . LEU A 1 289 ? -20.813 -5.676 21.858 1.00 91.69 289 LEU A C 1
ATOM 2287 O O . LEU A 1 289 ? -21.095 -5.908 23.033 1.00 91.69 289 LEU A O 1
ATOM 2291 N N . VAL A 1 290 ? -19.831 -4.841 21.507 1.00 90.12 290 VAL A N 1
ATOM 2292 C CA . VAL A 1 290 ? -19.043 -4.061 22.474 1.00 90.12 290 VAL A CA 1
ATOM 2293 C C . VAL A 1 290 ? -19.936 -3.071 23.220 1.00 90.12 290 VAL A C 1
ATOM 2295 O O . VAL A 1 290 ? -19.827 -2.975 24.440 1.00 90.12 290 VAL A O 1
ATOM 2298 N N . ASP A 1 291 ? -20.867 -2.408 22.536 1.00 87.88 291 ASP A N 1
ATOM 2299 C CA . ASP A 1 291 ? -21.808 -1.471 23.156 1.00 87.88 291 ASP A CA 1
ATOM 2300 C C . ASP A 1 291 ? -22.773 -2.178 24.115 1.00 87.88 291 ASP A C 1
ATOM 2302 O O . ASP A 1 291 ? -23.028 -1.699 25.222 1.00 87.88 291 ASP A O 1
ATOM 2306 N N . VAL A 1 292 ? -23.288 -3.351 23.732 1.00 90.19 292 VAL A N 1
ATOM 2307 C CA . VAL A 1 292 ? -24.140 -4.173 24.605 1.00 90.19 292 VAL A CA 1
ATOM 2308 C C . VAL A 1 292 ? -23.347 -4.683 25.808 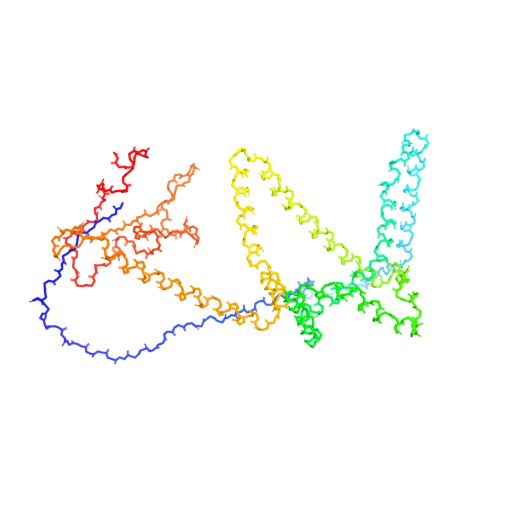1.00 90.19 292 VAL A C 1
ATOM 2310 O O . VAL A 1 292 ? -23.822 -4.580 26.938 1.00 90.19 292 VAL A O 1
ATOM 2313 N N . ALA A 1 293 ? -22.127 -5.181 25.598 1.00 84.62 293 ALA A N 1
ATOM 2314 C CA . ALA A 1 293 ? -21.257 -5.640 26.677 1.00 84.62 293 ALA A CA 1
ATOM 2315 C C . ALA A 1 293 ? -20.880 -4.497 27.631 1.00 84.62 293 ALA A C 1
ATOM 2317 O O . ALA A 1 293 ? -20.901 -4.683 28.847 1.00 84.62 293 ALA A O 1
ATOM 2318 N N . GLY A 1 294 ? -20.604 -3.306 27.094 1.00 82.56 294 GLY A N 1
ATOM 2319 C CA . GLY A 1 294 ? -20.347 -2.093 27.863 1.00 82.56 294 GLY A CA 1
ATOM 2320 C C . GLY A 1 294 ? -21.544 -1.706 28.725 1.00 82.56 294 GLY A C 1
ATOM 2321 O O . GLY A 1 294 ? -21.379 -1.489 29.923 1.00 82.56 294 GLY A O 1
ATOM 2322 N N . LYS A 1 295 ? -22.760 -1.712 28.161 1.00 78.00 295 LYS A N 1
ATOM 2323 C CA . LYS A 1 295 ? -24.004 -1.431 28.899 1.00 78.00 295 LYS A CA 1
ATOM 2324 C C . LYS A 1 295 ? -24.264 -2.455 30.006 1.00 78.00 295 LYS A C 1
ATOM 2326 O O . LYS A 1 295 ? -24.552 -2.071 31.134 1.00 78.00 295 LYS A O 1
ATOM 2331 N N . VAL A 1 296 ? -24.105 -3.748 29.725 1.00 77.94 296 VAL A N 1
ATOM 2332 C CA . VAL A 1 296 ? -24.305 -4.818 30.721 1.00 77.94 296 VAL A CA 1
ATOM 2333 C C . VAL A 1 296 ? -23.220 -4.796 31.809 1.00 77.94 296 VAL A C 1
ATOM 2335 O O . VAL A 1 296 ? -23.513 -5.059 32.976 1.00 77.94 296 VAL A O 1
ATOM 2338 N N . GLY A 1 297 ? -21.980 -4.447 31.457 1.00 69.81 297 GLY A N 1
ATOM 2339 C CA . GLY A 1 297 ? -20.866 -4.303 32.397 1.00 69.81 297 GLY A CA 1
ATOM 2340 C C . GLY A 1 297 ? -21.006 -3.091 33.322 1.00 69.81 297 GLY A C 1
ATOM 2341 O O . GLY A 1 297 ? -20.768 -3.213 34.522 1.00 69.81 297 GLY A O 1
ATOM 2342 N N . LEU A 1 298 ? -21.459 -1.947 32.796 1.00 58.38 298 LEU A N 1
ATOM 2343 C CA . LEU A 1 298 ? -21.710 -0.728 33.578 1.00 58.38 298 LEU A CA 1
ATOM 2344 C C . LEU A 1 298 ? -22.874 -0.885 34.564 1.00 58.38 298 LEU A C 1
ATOM 2346 O O . LEU A 1 298 ? -22.784 -0.394 35.687 1.00 58.38 298 LEU A O 1
ATOM 2350 N N . ILE A 1 299 ? -23.924 -1.628 3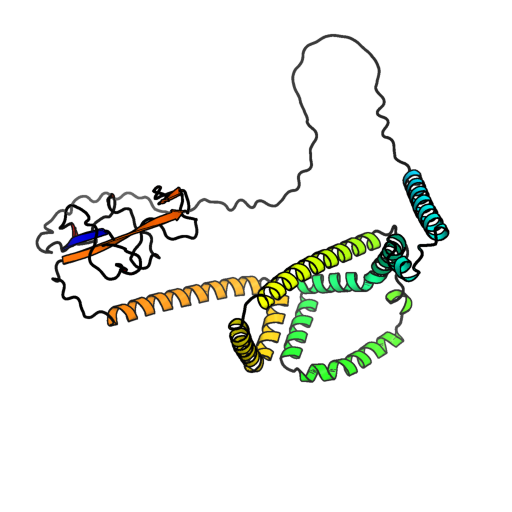4.198 1.00 55.06 299 ILE A N 1
ATOM 2351 C CA . ILE A 1 299 ? -25.070 -1.902 35.086 1.00 55.06 299 ILE A CA 1
ATOM 2352 C C . ILE A 1 299 ? -24.655 -2.720 36.326 1.00 55.06 299 ILE A C 1
ATOM 2354 O O . ILE A 1 299 ? -25.296 -2.625 37.368 1.00 55.06 299 ILE A O 1
ATOM 2358 N N . LYS A 1 300 ? -23.551 -3.478 36.269 1.00 54.34 300 LYS A N 1
ATOM 2359 C CA . LYS A 1 300 ? -23.016 -4.206 37.435 1.00 54.34 300 LYS A CA 1
ATOM 2360 C C . LYS A 1 300 ? -22.064 -3.392 38.318 1.00 54.34 300 LYS A C 1
ATOM 2362 O O . LYS A 1 300 ? -21.760 -3.850 39.416 1.00 54.34 300 LYS A O 1
ATOM 2367 N N . ALA A 1 301 ? -21.587 -2.229 37.870 1.00 52.03 301 ALA A N 1
ATOM 2368 C CA . ALA A 1 301 ? -20.516 -1.492 38.547 1.00 52.03 301 ALA A CA 1
ATOM 2369 C C . ALA A 1 301 ? -20.987 -0.338 39.453 1.00 52.03 301 ALA A C 1
ATOM 2371 O O . ALA A 1 301 ? -20.172 0.164 40.220 1.00 52.03 301 ALA A O 1
ATOM 2372 N N . ASN A 1 302 ? -22.270 0.049 39.435 1.00 41.34 302 ASN A N 1
ATOM 2373 C CA . ASN A 1 302 ? -22.788 1.127 40.292 1.00 41.34 302 ASN A CA 1
ATOM 2374 C C . ASN A 1 302 ? -23.911 0.656 41.241 1.00 41.34 302 ASN A C 1
ATOM 2376 O O . ASN A 1 302 ? -25.084 0.881 40.950 1.00 41.34 302 ASN A O 1
ATOM 2380 N N . PRO A 1 303 ? -23.591 0.050 42.402 1.00 50.88 303 PRO A N 1
ATOM 2381 C CA . PRO A 1 303 ? -24.549 -0.192 43.480 1.00 50.88 303 PRO A CA 1
ATOM 2382 C C . PRO A 1 303 ? -24.521 0.906 44.563 1.00 50.88 303 PRO A C 1
ATOM 2384 O O . PRO A 1 303 ? -24.777 0.624 45.730 1.00 50.88 303 PRO A O 1
ATOM 2387 N N . THR A 1 304 ? -24.186 2.154 44.229 1.00 46.69 304 THR A N 1
ATOM 2388 C CA . THR A 1 304 ? -24.072 3.233 45.226 1.00 46.69 304 THR A CA 1
ATOM 2389 C C . THR A 1 304 ? -24.564 4.555 44.673 1.00 46.69 304 THR A C 1
ATOM 2391 O O . THR A 1 304 ? -23.762 5.402 44.324 1.00 46.69 304 THR A O 1
ATOM 2394 N N . PHE A 1 305 ? -25.880 4.716 44.600 1.00 47.00 305 PHE A N 1
ATOM 2395 C CA . PHE A 1 305 ? -26.573 5.935 45.016 1.00 47.00 305 PHE A CA 1
ATOM 2396 C C . PHE A 1 305 ? -27.991 5.488 45.357 1.00 47.00 305 PHE A C 1
ATOM 2398 O O . PHE A 1 305 ? -28.822 5.283 44.477 1.00 47.00 305 PHE A O 1
ATOM 2405 N N . ALA A 1 306 ? -28.240 5.255 46.645 1.00 44.47 306 ALA A N 1
ATOM 2406 C CA . ALA A 1 306 ? -29.591 5.187 47.180 1.00 44.47 306 ALA A CA 1
ATOM 2407 C C . ALA A 1 306 ? -30.184 6.604 47.106 1.00 44.47 306 ALA A C 1
ATOM 2409 O O . ALA A 1 306 ? -30.227 7.323 48.098 1.00 44.47 306 ALA A O 1
ATOM 2410 N N . ALA A 1 307 ? -30.516 7.038 45.891 1.00 50.53 307 ALA A N 1
ATOM 2411 C CA . ALA A 1 307 ? -31.469 8.108 45.679 1.00 50.53 307 ALA A CA 1
ATOM 2412 C C . ALA A 1 307 ? -32.854 7.532 45.976 1.00 50.53 307 ALA A C 1
ATOM 2414 O O . ALA A 1 307 ? -33.098 6.350 45.710 1.00 50.53 307 ALA A O 1
ATOM 2415 N N . ASP A 1 308 ? -33.727 8.352 46.556 1.00 55.00 308 ASP A N 1
ATOM 2416 C CA . ASP A 1 308 ? -35.136 8.013 46.721 1.00 55.00 308 ASP A CA 1
ATOM 2417 C C . ASP A 1 308 ? -35.658 7.414 45.403 1.00 55.00 308 ASP A C 1
ATOM 2419 O O . ASP A 1 308 ? -35.433 8.018 44.346 1.00 55.00 308 ASP A O 1
ATOM 2423 N N . PRO A 1 309 ? -36.320 6.240 45.425 1.00 63.31 309 PRO A N 1
ATOM 2424 C CA . PRO A 1 309 ? -36.742 5.538 44.210 1.00 63.31 309 PRO A CA 1
ATOM 2425 C C . PRO A 1 309 ? -37.659 6.382 43.310 1.00 63.31 309 PRO A C 1
ATOM 2427 O O . PRO A 1 309 ? -37.813 6.063 42.133 1.00 63.31 309 PRO A O 1
ATOM 2430 N N . ASP A 1 310 ? -38.200 7.480 43.840 1.00 75.75 310 ASP A N 1
ATOM 2431 C CA . ASP A 1 310 ? -39.172 8.343 43.179 1.00 75.75 310 ASP A CA 1
ATOM 2432 C C . ASP A 1 310 ? -38.570 9.638 42.601 1.00 75.75 310 ASP A C 1
ATOM 2434 O O . ASP A 1 310 ? -39.298 10.426 41.985 1.00 75.75 310 ASP A O 1
ATOM 2438 N N . THR A 1 311 ? -37.264 9.883 42.776 1.00 74.62 311 THR A N 1
ATOM 2439 C CA . THR A 1 311 ? -36.570 11.076 42.256 1.00 74.62 311 THR A CA 1
ATOM 2440 C C . THR A 1 311 ? -35.445 10.707 41.298 1.00 74.62 311 THR A C 1
ATOM 2442 O O . THR A 1 311 ? -34.463 10.080 41.690 1.00 74.62 311 THR A O 1
ATOM 2445 N N . LEU A 1 312 ? -35.563 11.140 40.041 1.00 81.69 312 LEU A N 1
ATOM 2446 C CA . LEU A 1 312 ? -34.530 10.980 39.019 1.00 81.69 312 LEU A CA 1
ATOM 2447 C C . LEU A 1 312 ? -33.939 12.353 38.674 1.00 81.69 312 LEU A C 1
ATOM 2449 O O . LEU A 1 312 ? -34.643 13.238 38.187 1.00 81.69 312 LEU A O 1
ATOM 2453 N N . GLU A 1 313 ? -32.639 12.523 38.904 1.00 84.56 313 GLU A N 1
ATOM 2454 C CA . GLU A 1 313 ? -31.897 13.711 38.479 1.00 84.56 313 GLU A CA 1
ATOM 2455 C C . GLU A 1 313 ? -31.414 13.531 37.034 1.00 84.56 313 GLU A C 1
ATOM 2457 O O . GLU A 1 313 ? -30.741 12.553 36.698 1.00 84.56 313 GLU A O 1
ATOM 2462 N N . ILE A 1 314 ? -31.737 14.488 36.165 1.00 87.44 314 ILE A N 1
ATOM 2463 C CA . ILE A 1 314 ? -31.309 14.486 34.765 1.00 87.44 314 ILE A CA 1
ATOM 2464 C C . ILE A 1 314 ? -30.238 15.543 34.589 1.00 87.44 314 ILE A C 1
ATOM 2466 O O . ILE A 1 314 ? -30.466 16.702 34.922 1.00 87.44 314 ILE A O 1
ATOM 2470 N N . SER A 1 315 ? -29.087 15.152 34.037 1.00 89.88 315 SER A N 1
ATOM 2471 C CA . SER A 1 315 ? -27.968 16.057 33.778 1.00 89.88 315 SER A CA 1
ATOM 2472 C C . SER A 1 315 ? -27.652 16.183 32.289 1.00 89.88 315 SER A C 1
ATOM 2474 O O . SER A 1 315 ? -27.591 15.194 31.558 1.00 89.88 315 SER A O 1
ATOM 2476 N N . ILE A 1 316 ? -27.435 17.420 31.841 1.00 91.69 316 ILE A N 1
ATOM 2477 C CA . ILE A 1 316 ? -27.084 17.761 30.458 1.00 91.69 316 ILE A CA 1
ATOM 2478 C C . ILE A 1 316 ? -25.828 18.642 30.458 1.00 91.69 316 ILE A C 1
ATOM 2480 O O . ILE A 1 316 ? -25.621 19.482 31.342 1.00 91.69 316 ILE A O 1
ATOM 2484 N N . PHE A 1 317 ? -24.967 18.442 29.461 1.00 90.62 317 PHE A N 1
ATOM 2485 C CA . PHE A 1 317 ? -23.710 19.165 29.302 1.00 90.62 317 PHE A CA 1
ATOM 2486 C C . PHE A 1 317 ? -23.771 20.067 28.076 1.00 90.62 317 PHE A C 1
ATOM 2488 O O . PHE A 1 317 ? -24.013 19.600 26.964 1.00 90.62 317 PHE A O 1
ATOM 2495 N N . GLU A 1 318 ? -23.533 21.357 28.296 1.00 91.25 318 GLU A N 1
ATOM 2496 C CA . GLU A 1 318 ? -23.351 22.340 27.234 1.00 91.25 318 GLU A CA 1
ATOM 2497 C C . GLU A 1 318 ? -21.873 22.365 26.826 1.00 91.25 318 GLU A C 1
ATOM 2499 O O . GLU A 1 318 ? -20.992 22.608 27.653 1.00 91.25 318 GLU A O 1
ATOM 2504 N N . ASN A 1 319 ? -21.593 22.095 25.554 1.00 87.88 319 ASN A N 1
ATOM 2505 C CA . ASN A 1 319 ? -20.251 22.103 24.989 1.00 87.88 319 ASN A CA 1
ATOM 2506 C C . ASN A 1 319 ? -19.992 23.439 24.294 1.00 87.88 319 ASN A C 1
ATOM 2508 O O . ASN A 1 319 ? -20.607 23.752 23.272 1.00 87.88 319 ASN A O 1
ATOM 2512 N N . GLN A 1 320 ? -19.020 24.192 24.804 1.00 86.12 320 GLN A N 1
ATOM 2513 C CA . GLN A 1 320 ? -18.569 25.442 24.202 1.00 86.12 320 GLN A CA 1
ATOM 2514 C C . GLN A 1 320 ? -17.129 25.317 23.708 1.00 86.12 320 GLN A C 1
ATOM 2516 O O . GLN A 1 320 ? -16.300 24.624 24.300 1.00 86.12 320 GLN A O 1
ATOM 2521 N N . ARG A 1 321 ? -16.821 26.008 22.606 1.00 80.81 321 ARG A N 1
ATOM 2522 C CA . ARG A 1 321 ? -15.468 26.076 22.052 1.00 80.81 321 ARG A CA 1
ATOM 2523 C C . ARG A 1 321 ? -14.849 27.431 22.356 1.00 80.81 321 ARG A C 1
ATOM 2525 O O . ARG A 1 321 ? -15.440 28.471 22.066 1.00 80.81 321 ARG A O 1
ATOM 2532 N N . TRP A 1 322 ? -13.640 27.399 22.904 1.00 81.50 322 TRP A N 1
ATOM 2533 C CA . TRP A 1 322 ? -12.818 28.584 23.094 1.00 81.50 322 TRP A CA 1
ATOM 2534 C C . TRP A 1 322 ? -11.816 28.732 21.950 1.00 81.50 322 TRP A C 1
ATOM 2536 O O . TRP A 1 322 ? -11.216 27.753 21.497 1.00 81.50 322 TRP A O 1
ATOM 2546 N N . TRP A 1 323 ? -11.626 29.968 21.499 1.00 78.38 323 TRP A N 1
ATOM 2547 C CA . TRP A 1 323 ? -10.628 30.334 20.503 1.00 78.38 323 TRP A CA 1
ATOM 2548 C C . TRP A 1 323 ? -9.718 31.430 21.058 1.00 78.38 323 TRP A C 1
ATOM 2550 O O . TRP A 1 323 ? -10.189 32.440 21.592 1.00 78.38 323 TRP A O 1
ATOM 2560 N N . ALA A 1 324 ? -8.407 31.247 20.889 1.00 73.69 324 ALA A N 1
ATOM 2561 C CA . ALA A 1 324 ? -7.413 32.227 21.303 1.00 73.69 324 ALA A CA 1
ATOM 2562 C C . ALA A 1 324 ? -7.633 33.554 20.563 1.00 73.69 324 ALA A C 1
ATOM 2564 O O . ALA A 1 324 ? -7.490 33.627 19.344 1.00 73.69 324 ALA A O 1
ATOM 2565 N N . GLY A 1 325 ? -7.999 34.594 21.314 1.00 81.81 325 GLY A N 1
ATOM 2566 C CA . GLY A 1 325 ? -8.232 35.948 20.807 1.00 81.81 325 GLY A CA 1
ATOM 2567 C C . GLY A 1 325 ? -9.697 36.323 20.555 1.00 81.81 325 GLY A C 1
ATOM 2568 O O . GLY A 1 325 ? -9.989 37.513 20.524 1.00 81.81 325 GLY A O 1
ATOM 2569 N N . SER A 1 326 ? -10.627 35.366 20.434 1.00 76.38 326 SER A N 1
ATOM 2570 C CA . SER A 1 326 ? -12.062 35.657 20.225 1.00 76.38 326 SER A CA 1
ATOM 2571 C C . SER A 1 326 ? -12.982 35.165 21.346 1.00 76.38 326 SER A C 1
ATOM 2573 O O . SER A 1 326 ? -14.181 35.426 21.304 1.00 76.38 326 SER A O 1
ATOM 2575 N N . GLY A 1 327 ? -12.440 34.471 22.350 1.00 82.06 327 GLY A N 1
ATOM 2576 C CA . GLY A 1 327 ? -13.204 33.983 23.498 1.00 82.06 327 GLY A CA 1
ATOM 2577 C C . GLY A 1 327 ? -14.065 32.759 23.180 1.00 82.06 327 GLY A C 1
ATOM 2578 O O . GLY A 1 327 ? -13.810 32.028 22.217 1.00 82.06 327 GLY A O 1
ATOM 2579 N N . PHE A 1 328 ? -15.069 32.512 24.024 1.00 77.31 328 PHE A N 1
ATOM 2580 C CA . PHE A 1 328 ? -16.054 31.452 23.814 1.00 77.31 328 PHE A CA 1
ATOM 2581 C C . PHE A 1 328 ? -17.000 31.839 22.678 1.00 77.31 328 PHE A C 1
ATOM 2583 O O . PHE A 1 328 ? -17.651 32.883 22.716 1.00 77.31 328 PHE A O 1
ATOM 2590 N N . THR A 1 329 ? -17.095 31.002 21.648 1.00 70.25 329 THR A N 1
ATOM 2591 C CA . THR A 1 329 ? -18.026 31.249 20.543 1.00 70.25 329 THR A CA 1
ATOM 2592 C C . THR A 1 329 ? -19.432 30.823 20.959 1.00 70.25 329 THR A C 1
ATOM 2594 O O . THR A 1 329 ? -19.747 29.637 20.929 1.00 70.25 329 THR A O 1
ATOM 2597 N N . GLY A 1 330 ? -20.277 31.786 21.338 1.00 56.66 330 GLY A N 1
ATOM 2598 C CA . GLY A 1 330 ? -21.630 31.549 21.869 1.00 56.66 330 GLY A CA 1
ATOM 2599 C C . GLY A 1 330 ? -22.689 31.077 20.860 1.00 56.66 330 GLY A C 1
ATOM 2600 O O . GLY A 1 330 ? -23.844 30.895 21.231 1.00 56.66 330 GLY A O 1
ATOM 2601 N N . GLN A 1 331 ? -22.352 30.869 19.581 1.00 57.09 331 GLN A N 1
ATOM 2602 C CA . GLN A 1 331 ? -23.313 30.356 18.596 1.00 57.09 331 GLN A CA 1
ATOM 2603 C C . GLN A 1 331 ? -23.316 28.824 18.564 1.00 57.09 331 GLN A C 1
ATOM 2605 O O . GLN A 1 331 ? -22.710 28.181 17.704 1.00 57.09 331 GLN A O 1
ATOM 2610 N N . VAL A 1 332 ? -24.097 28.289 19.503 1.00 51.84 332 VAL A N 1
ATOM 2611 C CA . VAL A 1 332 ? -24.485 26.897 19.810 1.00 51.84 332 VAL A CA 1
ATOM 2612 C C . VAL A 1 332 ? -25.055 26.102 18.612 1.00 51.84 332 VAL A C 1
ATOM 2614 O O . VAL A 1 332 ? -25.551 25.007 18.785 1.00 51.84 332 VAL A O 1
ATOM 2617 N N . GLY A 1 333 ? -24.971 26.559 17.360 1.00 52.31 333 GLY A N 1
ATOM 2618 C CA . GLY A 1 333 ? -25.553 25.831 16.214 1.00 52.31 333 GLY A CA 1
ATOM 2619 C C . GLY A 1 333 ? -24.668 25.678 14.981 1.00 52.31 333 GLY A C 1
ATOM 2620 O O . GLY A 1 333 ? -24.855 24.735 14.215 1.00 52.31 333 GLY A O 1
ATOM 2621 N N . VAL A 1 334 ? -23.710 26.584 14.763 1.00 52.94 334 VAL A N 1
ATOM 2622 C CA . VAL A 1 334 ? -23.098 26.753 13.427 1.00 52.94 334 VAL A CA 1
ATOM 2623 C C . VAL A 1 334 ? -21.568 26.632 13.438 1.00 52.94 334 VAL A C 1
ATOM 2625 O O . VAL A 1 334 ? -20.974 26.377 12.394 1.00 52.94 334 VAL A O 1
ATOM 2628 N N . ILE A 1 335 ? -20.916 26.735 14.604 1.00 53.41 335 ILE A N 1
ATOM 2629 C CA . ILE A 1 335 ? -19.445 26.855 14.716 1.00 53.41 335 ILE A CA 1
ATOM 2630 C C . ILE A 1 335 ? -18.804 25.656 15.447 1.00 53.41 335 ILE A C 1
ATOM 2632 O O . ILE A 1 335 ? -17.717 25.755 16.011 1.00 53.41 335 ILE A O 1
ATOM 2636 N N . LEU A 1 336 ? -19.459 24.495 15.439 1.00 62.00 336 LEU A N 1
ATOM 2637 C CA . LEU A 1 336 ? -18.815 23.223 15.787 1.00 62.00 336 LEU A CA 1
ATOM 2638 C C . LEU A 1 336 ? -18.519 22.485 14.482 1.00 62.00 336 LEU A C 1
ATOM 2640 O O . LEU A 1 336 ? -19.383 22.396 13.603 1.00 62.00 336 LEU A O 1
ATOM 2644 N N . LEU A 1 337 ? -17.283 22.005 14.308 1.00 66.69 337 LEU A N 1
ATOM 2645 C CA . LEU A 1 337 ? -16.912 21.288 13.086 1.00 66.69 337 LEU A CA 1
ATOM 2646 C C . LEU A 1 337 ? -17.821 20.060 12.934 1.00 66.69 337 LEU A C 1
ATOM 2648 O O . LEU A 1 337 ? -18.232 19.449 13.914 1.00 66.69 337 LEU A O 1
ATOM 2652 N N . ARG A 1 338 ? -18.127 19.648 11.697 1.00 63.03 338 ARG A N 1
ATOM 2653 C CA . ARG A 1 338 ? -19.056 18.525 11.435 1.00 63.03 338 ARG A CA 1
ATOM 2654 C C . ARG A 1 338 ? -18.668 17.198 12.111 1.00 63.03 338 ARG A C 1
ATOM 2656 O O . ARG A 1 338 ? -19.529 16.336 12.236 1.00 63.03 338 ARG A O 1
ATOM 2663 N N . ALA A 1 339 ? -17.405 17.040 12.508 1.00 70.94 339 ALA A N 1
ATOM 2664 C CA . ALA A 1 339 ? -16.873 15.862 13.193 1.00 70.94 339 ALA A CA 1
ATOM 2665 C C . ALA A 1 339 ? -16.756 16.029 14.724 1.00 70.94 339 ALA A C 1
ATOM 2667 O O . ALA A 1 339 ? -16.247 15.136 15.394 1.00 70.94 339 ALA A O 1
ATOM 2668 N N . GLU A 1 340 ? -17.171 17.168 15.275 1.00 77.25 340 GLU A N 1
ATOM 2669 C CA . GLU A 1 340 ? -17.072 17.464 16.705 1.00 77.25 340 GLU A CA 1
ATOM 2670 C C . GLU A 1 340 ? -18.350 17.113 17.469 1.00 77.25 340 GLU A C 1
ATOM 2672 O O . GLU A 1 340 ? -19.407 16.836 16.891 1.00 77.25 340 GLU A O 1
ATOM 2677 N N . ARG A 1 341 ? -18.226 17.135 18.803 1.00 83.38 341 ARG A N 1
ATOM 2678 C CA . ARG A 1 341 ? -19.345 16.960 19.731 1.00 83.38 341 ARG A CA 1
ATOM 2679 C C . ARG A 1 341 ? -20.422 18.000 19.448 1.00 83.38 341 ARG A C 1
ATOM 2681 O O . ARG A 1 341 ? -20.128 19.134 19.073 1.00 83.38 341 ARG A O 1
ATOM 2688 N N . LYS A 1 342 ? -21.678 17.601 19.631 1.00 87.19 342 LYS A N 1
ATOM 2689 C CA . LYS A 1 342 ? -22.817 18.506 19.487 1.00 87.19 342 LYS A CA 1
ATOM 2690 C C . LYS A 1 342 ? -22.880 19.496 20.660 1.00 87.19 342 LYS A C 1
ATOM 2692 O O . LYS A 1 342 ? -22.259 19.254 21.691 1.00 87.19 342 LYS A O 1
ATOM 2697 N N . PRO A 1 343 ? -23.609 20.611 20.507 1.00 88.25 343 PRO A N 1
ATOM 2698 C CA . PRO A 1 343 ? -23.647 21.671 21.513 1.00 88.25 343 PRO A CA 1
ATOM 2699 C C . PRO A 1 343 ? -24.211 21.217 22.862 1.00 88.25 343 PRO A C 1
ATOM 2701 O O . PRO A 1 343 ? -23.783 21.708 23.894 1.00 88.25 343 PRO A O 1
ATOM 2704 N N . TRP A 1 344 ? -25.120 20.243 22.854 1.00 90.81 344 TRP A N 1
ATOM 2705 C CA . TRP A 1 344 ? -25.674 19.628 24.053 1.00 90.81 344 TRP A CA 1
ATOM 2706 C C . TRP A 1 344 ? -25.438 18.125 23.984 1.00 90.81 344 TRP A C 1
ATOM 2708 O O . TRP A 1 344 ? -25.747 17.494 22.968 1.00 90.81 344 TRP A O 1
ATOM 2718 N N . THR A 1 345 ? -24.855 17.547 25.030 1.00 91.62 345 THR A N 1
ATOM 2719 C CA . THR A 1 345 ? -24.558 16.110 25.089 1.00 91.62 345 THR A CA 1
ATOM 2720 C C . THR A 1 345 ? -24.756 15.539 26.484 1.00 91.62 345 THR A C 1
ATOM 2722 O O . THR A 1 345 ? -24.836 16.264 27.476 1.00 91.62 345 THR A O 1
ATOM 2725 N N . ASN A 1 346 ? -24.780 14.210 26.564 1.00 89.06 346 ASN A N 1
ATOM 2726 C CA . ASN A 1 346 ? -24.624 13.490 27.825 1.00 89.06 346 ASN A CA 1
ATOM 2727 C C . ASN A 1 346 ? -23.176 13.608 28.368 1.00 89.06 346 ASN A C 1
ATOM 2729 O O . ASN A 1 346 ? -22.296 14.182 27.716 1.00 89.06 346 ASN A O 1
ATOM 2733 N N . ILE A 1 347 ? -22.908 13.013 29.537 1.00 82.25 347 ILE A N 1
ATOM 2734 C CA . ILE A 1 347 ? -21.579 13.027 30.186 1.00 82.25 347 ILE A CA 1
ATOM 2735 C C . ILE A 1 347 ? -20.458 12.439 29.313 1.00 82.25 347 ILE A C 1
ATOM 2737 O O . ILE A 1 347 ? -19.299 12.827 29.430 1.00 82.25 347 ILE A O 1
ATOM 2741 N N . THR A 1 348 ? -20.789 11.518 28.405 1.00 81.62 348 THR A N 1
ATOM 2742 C CA . THR A 1 348 ? -19.805 10.886 27.511 1.00 81.62 348 THR A CA 1
ATOM 2743 C C . THR A 1 348 ? -19.419 11.780 26.331 1.00 81.62 348 THR A C 1
ATOM 2745 O O . THR A 1 348 ? -18.382 11.572 25.698 1.00 81.62 348 THR A O 1
ATOM 2748 N N . GLY A 1 349 ? -20.248 12.777 26.007 1.00 81.81 349 GLY A N 1
ATOM 2749 C CA . GLY A 1 349 ? -20.069 13.631 24.837 1.00 81.81 349 GLY A CA 1
ATOM 2750 C C . GLY A 1 349 ? -20.395 12.961 23.497 1.00 81.81 349 GLY A C 1
ATOM 2751 O O . GLY A 1 349 ? -20.163 13.580 22.460 1.00 81.81 349 GLY A O 1
ATOM 2752 N N . ALA A 1 350 ? -20.884 11.714 23.498 1.00 79.62 350 ALA A N 1
ATOM 2753 C CA . ALA A 1 350 ? -21.147 10.939 22.283 1.00 79.62 350 ALA A CA 1
ATOM 2754 C C . ALA A 1 350 ? -22.578 11.118 21.759 1.00 79.62 350 ALA A C 1
ATOM 2756 O O . ALA A 1 350 ? -22.787 11.212 20.550 1.00 79.62 350 ALA A O 1
ATOM 2757 N N . GLU A 1 351 ? -23.559 11.185 22.661 1.00 85.81 351 GLU A N 1
ATOM 2758 C CA . GLU A 1 351 ? -24.968 11.280 22.283 1.00 85.81 351 GLU A CA 1
ATOM 2759 C C . GLU A 1 351 ? -25.412 12.744 22.242 1.00 85.81 351 GLU A C 1
ATOM 2761 O O . GLU A 1 351 ? -25.253 13.460 23.239 1.00 85.81 351 GLU A O 1
ATOM 2766 N N . PRO A 1 352 ? -25.957 13.207 21.105 1.00 88.62 352 PRO A N 1
ATOM 2767 C CA . PRO A 1 352 ? -26.465 14.559 20.986 1.00 88.62 352 PRO A CA 1
ATOM 2768 C C . PRO A 1 352 ? -27.826 14.683 21.666 1.00 88.62 352 PRO A C 1
ATOM 2770 O O . PRO A 1 352 ? -28.721 13.873 21.432 1.00 88.62 352 PRO A O 1
ATOM 2773 N N . LEU A 1 353 ? -27.979 15.720 22.482 1.00 90.69 353 LEU A N 1
ATOM 2774 C CA . LEU A 1 353 ? -29.222 16.042 23.175 1.00 90.69 353 LEU A CA 1
ATOM 2775 C C . LEU A 1 353 ? -29.827 17.336 22.625 1.00 90.69 353 LEU A C 1
ATOM 2777 O O . LEU A 1 353 ? -29.163 18.114 21.933 1.00 90.69 353 LEU A O 1
ATOM 2781 N N . VAL A 1 354 ? -31.111 17.536 22.910 1.00 93.00 354 VAL A N 1
ATOM 2782 C CA . VAL A 1 354 ? -31.794 18.806 22.648 1.00 93.00 354 VAL A CA 1
ATOM 2783 C C . VAL A 1 354 ? -31.349 19.866 23.667 1.00 93.00 354 VAL A C 1
ATOM 2785 O O . VAL A 1 354 ? -30.842 19.504 24.734 1.00 93.00 354 VAL A O 1
ATOM 2788 N N . PRO A 1 355 ? -31.499 21.165 23.351 1.00 91.94 355 PRO A N 1
ATOM 2789 C CA . PRO A 1 355 ? -31.279 22.236 24.317 1.00 91.94 355 PRO A CA 1
ATOM 2790 C C . PRO A 1 355 ? -32.108 22.036 25.586 1.00 91.94 355 PRO A C 1
ATOM 2792 O O . PRO A 1 355 ? -33.185 21.439 25.549 1.00 91.94 355 PRO A O 1
ATOM 2795 N N . LYS A 1 356 ? -31.612 22.554 26.713 1.00 92.06 356 LYS A N 1
ATOM 2796 C CA . LYS A 1 356 ? -32.264 22.390 28.021 1.00 92.06 356 LYS A CA 1
ATOM 2797 C C . LYS A 1 356 ? -33.692 22.956 28.046 1.00 92.06 356 LYS A C 1
ATOM 2799 O O . LYS A 1 356 ? -34.537 22.434 28.766 1.00 92.06 356 LYS A O 1
ATOM 2804 N N . GLU A 1 357 ? -33.971 23.988 27.252 1.00 92.12 357 GLU A N 1
ATOM 2805 C CA . GLU A 1 357 ? -35.284 24.633 27.139 1.00 92.12 357 GLU A CA 1
ATOM 2806 C C . GLU A 1 357 ? -36.322 23.727 26.464 1.00 92.12 357 GLU A C 1
ATOM 2808 O O . GLU A 1 357 ? -37.500 23.773 26.810 1.00 92.12 357 GLU A O 1
ATOM 2813 N N . ASP A 1 358 ? -35.869 22.869 25.548 1.00 93.44 358 ASP A N 1
ATOM 2814 C CA . ASP A 1 358 ? -36.714 21.998 24.728 1.00 93.44 358 ASP A CA 1
ATOM 2815 C C . ASP A 1 358 ? -36.711 20.541 25.223 1.00 93.44 358 ASP A C 1
ATOM 2817 O O . ASP A 1 358 ? -37.262 19.656 24.565 1.00 93.44 358 ASP A O 1
ATOM 2821 N N . MET A 1 359 ? -36.066 20.256 26.359 1.00 92.31 359 MET A N 1
ATOM 2822 C CA . MET A 1 359 ? -35.906 18.895 26.867 1.00 92.31 359 MET A CA 1
ATOM 2823 C C . MET A 1 359 ? -37.217 18.373 27.488 1.00 92.31 359 MET A C 1
ATOM 2825 O O . MET A 1 359 ? -37.642 18.866 28.541 1.00 92.31 359 MET A O 1
ATOM 2829 N N . PRO A 1 360 ? -37.860 17.343 26.903 1.00 93.31 360 PRO A N 1
ATOM 2830 C CA . PRO A 1 360 ? -39.047 16.747 27.502 1.00 93.31 360 PRO A CA 1
ATOM 2831 C C . PRO A 1 360 ? -38.675 15.897 28.729 1.00 93.31 360 PRO A C 1
ATOM 2833 O O . PRO A 1 360 ? -37.573 15.338 28.783 1.00 93.31 360 PRO A O 1
ATOM 2836 N N . PRO A 1 361 ? -39.587 15.744 29.708 1.00 90.56 361 PRO A N 1
ATOM 2837 C CA . PRO A 1 361 ? -39.375 14.807 30.801 1.00 90.56 361 PRO A CA 1
ATOM 2838 C C . PRO A 1 361 ? -39.367 13.360 30.269 1.00 90.56 361 PRO A C 1
ATOM 2840 O O . PRO A 1 361 ? -40.037 13.064 29.271 1.00 90.56 361 PRO A O 1
ATOM 2843 N N . PRO A 1 362 ? -38.645 12.431 30.919 1.00 88.56 362 PRO A N 1
ATOM 2844 C CA . PRO A 1 362 ? -38.680 11.023 30.551 1.00 88.56 362 PRO A CA 1
ATOM 2845 C C . PRO A 1 362 ? -40.086 10.432 30.643 1.00 88.56 362 PRO A C 1
ATOM 2847 O O . PRO A 1 362 ? -40.935 10.880 31.413 1.00 88.56 362 PRO A O 1
ATOM 2850 N N . ILE A 1 363 ? -40.318 9.366 29.880 1.00 84.88 363 ILE A N 1
ATOM 2851 C CA . ILE A 1 363 ? -41.604 8.667 29.856 1.00 84.88 363 ILE A CA 1
ATOM 2852 C C . ILE A 1 363 ? -41.947 8.178 31.271 1.00 84.88 363 ILE A C 1
ATOM 2854 O O . ILE A 1 363 ? -41.194 7.408 31.863 1.00 84.88 363 ILE A O 1
ATOM 2858 N N . GLY A 1 364 ? -43.097 8.610 31.796 1.00 86.62 364 GLY A N 1
ATOM 2859 C CA . GLY A 1 364 ? -43.560 8.254 33.143 1.00 86.62 364 GLY A CA 1
ATOM 2860 C C . GLY A 1 364 ? -43.065 9.175 34.263 1.00 86.62 364 GLY A C 1
ATOM 2861 O O . GLY A 1 364 ? -43.369 8.918 35.425 1.00 86.62 364 GLY A O 1
ATOM 2862 N N . PHE A 1 365 ? -42.360 10.256 33.928 1.00 88.50 365 PHE A N 1
ATOM 2863 C CA . PHE A 1 365 ? -41.884 11.257 34.878 1.00 88.50 365 PHE A CA 1
ATOM 2864 C C . PHE A 1 365 ? -42.475 12.634 34.568 1.00 88.50 365 PHE A C 1
ATOM 2866 O O . PHE A 1 365 ? -42.860 12.937 33.437 1.00 88.50 365 PHE A O 1
ATOM 2873 N N . ARG A 1 366 ? -42.528 13.491 35.589 1.00 91.50 366 ARG A N 1
ATOM 2874 C CA . ARG A 1 366 ? -42.810 14.925 35.452 1.00 91.50 366 ARG A CA 1
ATOM 2875 C C . ARG A 1 366 ? -41.692 15.729 36.097 1.00 91.50 366 ARG A C 1
ATOM 2877 O O . ARG A 1 366 ? -41.146 15.307 37.115 1.00 91.50 366 ARG A O 1
ATOM 2884 N N . TRP A 1 367 ? -41.367 16.887 35.532 1.00 90.88 367 TRP A N 1
ATOM 2885 C CA . TRP A 1 367 ? -40.393 17.790 36.138 1.00 90.88 367 TRP A CA 1
ATOM 2886 C C . TRP A 1 367 ? -40.855 18.207 37.539 1.00 90.88 367 TRP A C 1
ATOM 2888 O O . TRP A 1 367 ? -41.983 18.669 37.715 1.00 90.88 367 TRP A O 1
ATOM 2898 N N . ALA A 1 368 ? -40.002 17.960 38.531 1.00 88.69 368 ALA A N 1
ATOM 2899 C CA . ALA A 1 368 ? -40.218 18.360 39.916 1.00 88.69 368 ALA A CA 1
ATOM 2900 C C . ALA A 1 368 ? -39.826 19.828 40.093 1.00 88.69 368 ALA A C 1
ATOM 2902 O O . ALA A 1 368 ? -40.566 20.632 40.660 1.00 88.69 368 ALA A O 1
ATOM 2903 N N . ASP A 1 369 ? -38.671 20.165 39.528 1.00 87.94 369 ASP A N 1
ATOM 2904 C CA . ASP A 1 369 ? -38.120 21.505 39.506 1.00 87.94 369 ASP A CA 1
ATOM 2905 C C . ASP A 1 369 ? -38.595 22.269 38.264 1.00 87.94 369 ASP A C 1
ATOM 2907 O O . ASP A 1 369 ? -38.752 21.707 37.179 1.00 87.94 369 ASP A O 1
ATOM 2911 N N . LYS A 1 370 ? -38.820 23.577 38.421 1.00 85.81 370 LYS A N 1
ATOM 2912 C CA . LYS A 1 370 ? -39.262 24.462 37.328 1.00 85.81 370 LYS A CA 1
ATOM 2913 C C . LYS A 1 370 ? -38.109 25.041 36.511 1.00 85.81 370 LYS A C 1
ATOM 2915 O O . LYS A 1 370 ? -38.333 25.511 35.401 1.00 85.81 370 LYS A O 1
ATOM 2920 N N . GLU A 1 371 ? -36.902 25.040 37.067 1.00 91.62 371 GLU A N 1
ATOM 2921 C CA . GLU A 1 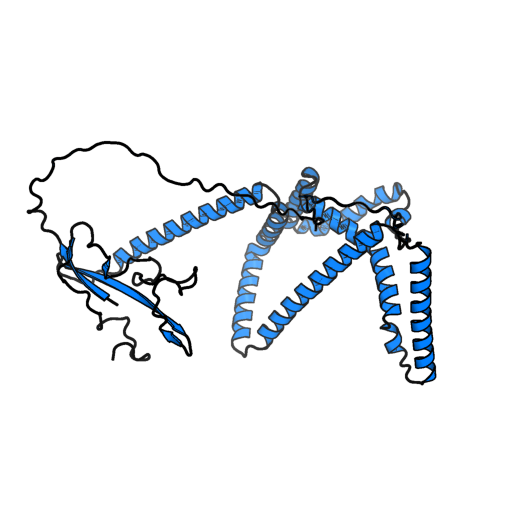371 ? -35.741 25.715 36.493 1.00 91.62 371 GLU A CA 1
ATOM 2922 C C . GLU A 1 371 ? -34.512 24.817 36.575 1.00 91.62 371 GLU A C 1
ATOM 2924 O O . GLU A 1 371 ? -34.211 24.254 37.630 1.00 91.62 371 GLU A O 1
ATOM 2929 N N . TRP A 1 372 ? -33.795 24.710 35.455 1.00 92.06 372 TRP A N 1
ATOM 2930 C CA . TRP A 1 372 ? -32.507 24.027 35.382 1.00 92.06 372 TRP A CA 1
ATOM 2931 C C . TRP A 1 372 ? -31.497 24.730 36.275 1.00 92.06 372 TRP A C 1
ATOM 2933 O O . TRP A 1 372 ? -31.263 25.931 36.126 1.00 92.06 372 TRP A O 1
ATOM 2943 N N . ARG A 1 373 ? -30.850 23.974 37.159 1.00 90.50 373 ARG A N 1
ATOM 2944 C CA . ARG A 1 373 ? -29.791 24.500 38.020 1.00 90.50 373 ARG A CA 1
ATOM 2945 C C . ARG A 1 373 ? -28.436 24.167 37.425 1.00 90.50 373 ARG A C 1
ATOM 2947 O O . ARG A 1 373 ? -28.255 23.104 36.832 1.00 90.50 373 ARG A O 1
ATOM 2954 N N . LEU A 1 374 ? -27.496 25.100 37.540 1.00 88.69 374 LEU A N 1
ATOM 2955 C CA . LEU A 1 374 ? -26.105 24.799 37.243 1.00 88.69 374 LEU A CA 1
ATOM 2956 C C . LEU A 1 374 ? -25.568 23.951 38.394 1.00 88.69 374 LEU A C 1
ATOM 2958 O O . LEU A 1 374 ? -25.649 24.342 39.554 1.00 88.69 374 LEU A O 1
ATOM 2962 N N . ASP A 1 375 ? -25.063 22.776 38.056 1.00 83.06 375 ASP A N 1
ATOM 2963 C CA . ASP A 1 375 ? -24.459 21.884 39.027 1.00 83.06 375 ASP A CA 1
ATOM 2964 C C . ASP A 1 375 ? -23.000 22.297 39.253 1.00 83.06 375 ASP A C 1
ATOM 2966 O O . ASP A 1 375 ? -22.123 22.056 38.411 1.00 83.06 375 ASP A O 1
ATOM 2970 N N . GLU A 1 376 ? -22.785 22.979 40.375 1.00 80.38 376 GLU A N 1
ATOM 2971 C CA . GLU A 1 376 ? -21.487 23.457 40.858 1.00 80.38 376 GLU A CA 1
ATOM 2972 C C . GLU A 1 376 ? -20.798 22.430 41.770 1.00 80.38 376 GLU A C 1
ATOM 2974 O O . GLU A 1 376 ? -19.640 22.606 42.134 1.00 80.38 376 GLU A O 1
ATOM 2979 N N . SER A 1 377 ? -21.463 21.325 42.127 1.00 69.00 377 SER A N 1
ATOM 2980 C CA . SER A 1 377 ? -20.906 20.323 43.038 1.00 69.00 377 SER A CA 1
ATOM 2981 C C . SER A 1 377 ? -20.841 18.944 42.388 1.00 69.00 377 SER A C 1
ATOM 2983 O O . SER A 1 377 ? -21.765 18.141 42.493 1.00 69.00 377 SER A O 1
ATOM 2985 N N . GLY A 1 378 ? -19.699 18.617 41.773 1.00 68.31 378 GLY A N 1
ATOM 2986 C CA . GLY A 1 378 ? -19.408 17.228 41.417 1.00 68.31 378 GLY A CA 1
ATOM 2987 C C . GLY A 1 378 ? -18.059 16.958 40.740 1.00 68.31 378 GLY A C 1
ATOM 2988 O O . GLY A 1 378 ? -17.211 17.839 40.651 1.00 68.31 378 GLY A O 1
ATOM 2989 N N . PRO A 1 379 ? -17.819 15.715 40.278 1.00 63.25 379 PRO A N 1
ATOM 2990 C CA . PRO A 1 379 ? -16.507 15.224 39.828 1.00 63.25 379 PRO A CA 1
ATOM 2991 C C . PRO A 1 379 ? -15.940 15.866 38.548 1.00 63.25 379 PRO A C 1
ATOM 2993 O O . PRO A 1 379 ? -14.850 15.496 38.126 1.00 63.25 379 PRO A O 1
ATOM 2996 N N . TRP A 1 380 ? -16.666 16.782 37.902 1.00 66.81 380 TRP A N 1
ATOM 2997 C CA . TRP A 1 380 ? -16.172 17.580 36.764 1.00 66.81 380 TRP A CA 1
ATOM 2998 C C . TRP A 1 380 ? -15.481 18.881 37.196 1.00 66.81 380 TRP A C 1
ATOM 3000 O O . TRP A 1 380 ? -14.999 19.618 36.339 1.00 66.81 380 TRP A O 1
ATOM 3010 N N . MET A 1 381 ? -15.465 19.174 38.496 1.00 58.59 381 MET A N 1
ATOM 3011 C CA . MET A 1 381 ? -14.749 20.301 39.083 1.00 58.59 381 MET A CA 1
ATOM 3012 C C . MET A 1 381 ? -13.258 19.974 39.110 1.00 58.59 381 MET A C 1
ATOM 3014 O O . MET A 1 381 ? -12.858 18.920 39.607 1.00 58.59 381 MET A O 1
ATOM 3018 N N . ASP A 1 382 ? -12.440 20.868 38.564 1.00 54.09 382 ASP A N 1
ATOM 3019 C CA . ASP A 1 382 ? -10.987 20.714 38.530 1.00 54.09 382 ASP A CA 1
ATOM 3020 C C . ASP A 1 382 ? -10.348 21.944 39.174 1.00 54.09 382 ASP A C 1
ATOM 3022 O O . ASP A 1 382 ? -10.306 23.028 38.582 1.00 54.09 382 ASP A O 1
ATOM 3026 N N . SER A 1 383 ? -9.853 21.763 40.400 1.00 57.81 383 SER A N 1
ATOM 3027 C CA . SER A 1 383 ? -9.189 22.812 41.179 1.00 57.81 383 SER A CA 1
ATOM 3028 C C . SER A 1 383 ? -7.877 23.277 40.548 1.00 57.81 383 SER A C 1
ATOM 3030 O O . SER A 1 383 ? -7.433 24.392 40.802 1.00 57.81 383 SER A O 1
ATOM 3032 N N . VAL A 1 384 ? -7.263 22.469 39.678 1.00 54.03 384 VAL A N 1
ATOM 3033 C CA . VAL A 1 384 ? -6.045 22.848 38.948 1.00 54.03 384 VAL A CA 1
ATOM 3034 C C . VAL A 1 384 ? -6.374 23.795 37.793 1.00 54.03 384 VAL A C 1
ATOM 3036 O O . VAL A 1 384 ? -5.571 24.666 37.458 1.00 54.03 384 VAL A O 1
ATOM 3039 N N . LEU A 1 385 ? -7.557 23.646 37.192 1.00 53.28 385 LEU A N 1
ATOM 3040 C CA . LEU A 1 385 ? -8.038 24.498 36.102 1.00 53.28 385 LEU A CA 1
ATOM 3041 C C . LEU A 1 385 ? -8.896 25.679 36.587 1.00 53.28 385 LEU A C 1
ATOM 3043 O O . LEU A 1 385 ? -9.291 26.503 35.763 1.00 53.28 385 LEU A O 1
ATOM 3047 N N . GLY A 1 386 ? -9.177 25.771 37.893 1.00 50.66 386 GLY A N 1
ATOM 3048 C CA . GLY A 1 386 ? -10.036 26.805 38.480 1.00 50.66 386 GLY A CA 1
ATOM 3049 C C . GLY A 1 386 ? -11.493 26.704 38.020 1.00 50.66 386 GLY A C 1
ATOM 3050 O O . GLY A 1 386 ? -12.184 27.714 37.912 1.00 50.66 386 GLY A O 1
ATOM 3051 N N . ILE A 1 387 ? -11.954 25.500 37.667 1.00 53.16 387 ILE A N 1
ATOM 3052 C CA . ILE A 1 387 ? -13.322 25.290 37.192 1.00 53.16 387 ILE A CA 1
ATOM 3053 C C . ILE A 1 387 ? -14.220 25.065 38.411 1.00 53.16 387 ILE A C 1
ATOM 3055 O O . ILE A 1 387 ? -14.238 23.966 38.967 1.00 53.16 387 ILE A O 1
ATOM 3059 N N . GLY A 1 388 ? -14.961 26.121 38.770 1.00 53.78 388 GLY A N 1
ATOM 3060 C CA . GLY A 1 388 ? -16.015 26.143 39.788 1.00 53.78 388 GLY A CA 1
ATOM 3061 C C . GLY A 1 388 ? -15.581 26.540 41.209 1.00 53.78 388 GLY A C 1
ATOM 3062 O O . GLY A 1 388 ? -16.231 26.156 42.178 1.00 53.78 388 GLY A O 1
ATOM 3063 N N . GLU A 1 389 ? -14.506 27.320 41.334 1.00 50.47 389 GLU A N 1
ATOM 3064 C CA . GLU A 1 389 ? -14.287 28.172 42.518 1.00 50.47 389 GLU A CA 1
ATOM 3065 C C . GLU A 1 389 ? -14.930 29.553 42.358 1.00 50.47 389 GLU A C 1
ATOM 3067 O O . GLU A 1 389 ? -14.974 30.059 41.208 1.00 50.47 389 GLU A O 1
#

Radius of gyration: 37.9 Å; chains: 1; bounding box: 102×75×97 Å

Secondary structure (DSSP, 8-state):
-EEEEEEEPPGGG-----------------------------------------------------------HHHHHHHHHHHHHHHHHHHHHHHHTT---TTTGGG-HHHHHHHHHHHHHH-HHHHHHHHHHHHHHTTSSHHHHHHHHHHHHHHHH-THHHHHHHHHHHHHHHHHHHT-S-HHHHHS-S---TT-HHHHHHHHHHHHHHHHHHHHHHHHHHHHHHHHHS-TTHHHHHHHHHHHHHHHHHHHHHHHHHHHHHHHHHTTSHHHHHHHHHHHHHHHHHHHHHHHHHHHHHHTT-------TTEEEEEEEE---EETTTEE---TTTSS-TTSPPSEE-TTS-SB---GGG-PPPTTEEES-SSPEE--SSTT-BTTTTBT-

Foldseek 3Di:
DWKFKWFFFDPVPPPDDDDDDDDDDDDDDDDDDDPPDPDDDDDDPDDDDDDDDDDDDDDDDDDDDPPPPPPPPVVVVVVVVVVVVVLVVVVVVVVVVVPDDVVVVCVPPVNVVVVVLVVLLQCVVVVVVVVVVVCLLLCVPVVVVVVVLVVLLVCLVCVVVVVVVVVVVVVVVVVVVVVDPDPCVVNPRPPPDCPDPSSVVSVVVVVVVVVVVVVVVVVVVVVVVVLVPDDDPSVVVVVVVVVVVVVCCVVCVSVVSSVVVNCSSCVNPPVNVVVVVVVVVVVVVVVVVVVVVVVVVVVVPDPDDPDPPGMDMDDKDADWDQDVPPGTDPPQPDPAPPPAQHRIDDPVSPDDDDPPVPDDDPDSIDGPDPDIDDPLDDDVDDVVVVRRD

Sequence (389 aa):
RFSLNCHQLDRNHMGDDRSSVFTDSDRESVSRFSTRSEVSTMTSSRQRTKKSSGFDSDTPNAPLRVVEDASTPNSAKTHRRTIQQHVQDSMAQATLNGVWNPNVSILSPRATGKAFSKFVSRATPITNAISYFNHIYHWQQPVVSSSYLIFWSLLCLYPSIILLIPPLAILLTLPRLKSAKSISDILLPVCTDETSPQYFSNLRTVQDILSHGITIHDRLTRQLTRLSQDNTRVPLGILGLSGLISAIAWIFGRQLIWFIGCMVLLRHTWLWQVAQKAVGAILEVIQTLVDVAGKVGLIKANPTFAADPDTLEISIFENQRWWAGSGFTGQVGVILLRAERKPWTNITGAEPLVPKEDMPPPIGFRWADKEWRLDESGPWMDSVLGIGE

Organism: NCBI:txid44442